Protein AF-0000000079854876 (afdb_homodimer)

Foldseek 3Di:
DPPPFDQLLLLLLLVVLLLLLLLLLLQPLLPQPDDLQPQPLPPCSNLSNLLNLLSLLLVLLVCLLPLLPPAQAVVVLVLLVVLLLCQLQVVVVVCCVVVVRPDDPVSNVCSNVVLVNCLPVSSVLVSVCSVCSLVLSVVLVVDDLVRLVVVLVVLLCQQAVCCLVPVDHDPDHDPNSVSSSSSSVSNSCNVCVPVCVVLLDLVVLVVLLVVLVCVQQVLSVCCNVPVPDRRRSQSDSRYPSSSSNSVSSSSNSVNDDDDDDPVSNLLSVCSVQLCSNCSRPVNVNCLSCPVLNLNVCSVPPCNVVSSVVSSVCSSVVSSVVSVCCCVPPVVVVCVVCVVVVVVVVVVVVVVVPCPSND/DPPPFDQLLLLLLLVVLLLLLLLLLLQPLLPQVDDLQPQPLVPCSNLSNLLNLLSLLLVLLVCLLPLLPPAQAVVVLVLLVVLLLCQLQVVVVVCCVVVVNPDDPVSNVCSNVVLVNCLPVSSVLVSVCSVCSLVLSVVLVVDDLVVLVVVLVVLLCQQAVCCLVPVDHDPDHDPNSVSSSSSSVSNSCNVCVPVCVVLLDLVVLVVLLVVLVCVQQVLSVCCNVPVPDRRRSQSDSRYPSSSSNSVSSSSNSVNDDDDDDPVSNLLSVCSVQLCSNCSRPVNVNCLSCPVLNLNVCSVPPCNVVSSVVSSVVSSVVSSVVSVCCCVPPVVVVCVVCVVVVVVVVVVVVVVVPCPSND

Structure (mmCIF, N/CA/C/O backbone):
data_AF-0000000079854876-model_v1
#
loop_
_entity.id
_entity.type
_entity.pdbx_description
1 polymer Acyltransferase
#
loop_
_atom_site.group_PDB
_atom_site.id
_atom_site.type_symbol
_atom_site.label_atom_id
_atom_site.label_alt_id
_atom_site.label_comp_id
_atom_site.label_asym_id
_atom_site.label_entity_id
_atom_site.label_seq_id
_atom_site.pdbx_PDB_ins_code
_atom_site.Cartn_x
_atom_site.Cartn_y
_atom_site.Cartn_z
_atom_site.occupancy
_atom_site.B_iso_or_equiv
_atom_site.auth_seq_id
_atom_site.auth_comp_id
_atom_site.auth_asym_id
_atom_site.auth_atom_id
_atom_site.pdbx_PDB_model_num
ATOM 1 N N . MET A 1 1 ? -25.75 -32.844 4.863 1 27.89 1 MET A N 1
ATOM 2 C CA . MET A 1 1 ? -25.234 -31.594 4.355 1 27.89 1 MET A CA 1
ATOM 3 C C . MET A 1 1 ? -24.25 -31.828 3.217 1 27.89 1 MET A C 1
ATOM 5 O O . MET A 1 1 ? -23.266 -32.562 3.381 1 27.89 1 MET A O 1
ATOM 9 N N . TYR A 1 2 ? -24.672 -31.812 1.891 1 29.27 2 TYR A N 1
ATOM 10 C CA . TYR A 1 2 ? -23.875 -32.094 0.705 1 29.27 2 TYR A CA 1
ATOM 11 C C . TYR A 1 2 ? -22.625 -31.203 0.681 1 29.27 2 TYR A C 1
ATOM 13 O O . TYR A 1 2 ? -22.719 -29.984 0.749 1 29.27 2 TYR A O 1
ATOM 21 N N . LYS A 1 3 ? -21.625 -31.609 1.176 1 41.06 3 LYS A N 1
ATOM 22 C CA . LYS A 1 3 ? -20.359 -30.891 1.071 1 41.06 3 LYS A CA 1
ATOM 23 C C . LYS A 1 3 ? -20.094 -30.469 -0.369 1 41.06 3 LYS A C 1
ATOM 25 O O . LYS A 1 3 ? -20.109 -31.297 -1.281 1 41.06 3 LYS A O 1
ATOM 30 N N . LYS A 1 4 ? -20.406 -29.359 -0.683 1 49.38 4 LYS A N 1
ATOM 31 C CA . LYS A 1 4 ? -20.156 -28.828 -2.023 1 49.38 4 LYS A CA 1
ATOM 32 C C . LYS A 1 4 ? -18.797 -29.312 -2.555 1 49.38 4 LYS A C 1
ATOM 34 O O . LYS A 1 4 ? -17.766 -29.125 -1.902 1 49.38 4 LYS A O 1
ATOM 39 N N . GLN A 1 5 ? -18.734 -30.359 -3.367 1 54.28 5 GLN A N 1
ATOM 40 C CA . GLN A 1 5 ? -17.578 -30.984 -3.99 1 54.28 5 GLN A CA 1
ATOM 41 C C . GLN A 1 5 ? -16.641 -29.938 -4.586 1 54.28 5 GLN A C 1
ATOM 43 O O . GLN A 1 5 ? -17.094 -28.984 -5.223 1 54.28 5 GLN A O 1
ATOM 48 N N . ARG A 1 6 ? -15.359 -29.875 -4.156 1 62.88 6 ARG A N 1
ATOM 49 C CA . ARG A 1 6 ? -14.312 -28.984 -4.645 1 62.88 6 ARG A CA 1
ATOM 50 C C . ARG A 1 6 ? -14.227 -29.031 -6.164 1 62.88 6 ARG A C 1
ATOM 52 O O . ARG A 1 6 ? -14.258 -30.094 -6.766 1 62.88 6 ARG A O 1
ATOM 59 N N . SER A 1 7 ? -14.367 -27.891 -6.863 1 75.81 7 SER A N 1
ATOM 60 C CA . SER A 1 7 ? -14.211 -27.703 -8.305 1 75.81 7 SER A CA 1
ATOM 61 C C . SER A 1 7 ? -12.789 -28.031 -8.75 1 75.81 7 SER A C 1
ATOM 63 O O . SER A 1 7 ? -11.852 -27.281 -8.438 1 75.81 7 SER A O 1
ATOM 65 N N . SER A 1 8 ? -12.516 -29.25 -9.422 1 92.69 8 SER A N 1
ATOM 66 C CA . SER A 1 8 ? -11.172 -29.688 -9.797 1 92.69 8 SER A CA 1
ATOM 67 C C . SER A 1 8 ? -10.562 -28.781 -10.852 1 92.69 8 SER A C 1
ATOM 69 O O . SER A 1 8 ? -9.352 -28.812 -11.086 1 92.69 8 SER A O 1
ATOM 71 N N . ASN A 1 9 ? -11.359 -27.906 -11.453 1 94.5 9 ASN A N 1
ATOM 72 C CA . ASN A 1 9 ? -10.867 -26.984 -12.469 1 94.5 9 ASN A CA 1
ATOM 73 C C . ASN A 1 9 ? -9.945 -25.938 -11.867 1 94.5 9 ASN A C 1
ATOM 75 O O . ASN A 1 9 ? -8.844 -25.703 -12.375 1 94.5 9 ASN A O 1
ATOM 79 N N . LEU A 1 10 ? -10.352 -25.391 -10.727 1 95.56 10 LEU A N 1
ATOM 80 C CA . LEU A 1 10 ? -9.539 -24.344 -10.117 1 95.56 10 LEU A CA 1
ATOM 81 C C . LEU A 1 10 ? -8.375 -24.953 -9.344 1 95.56 10 LEU A C 1
ATOM 83 O O . LEU A 1 10 ? -7.34 -24.297 -9.156 1 95.56 10 LEU A O 1
ATOM 87 N N . GLU A 1 11 ? -8.492 -26.234 -8.875 1 97 11 GLU A N 1
ATOM 88 C CA . GLU A 1 11 ? -7.348 -26.938 -8.289 1 97 11 GLU A CA 1
ATOM 89 C C . GLU A 1 11 ? -6.258 -27.172 -9.328 1 97 11 GLU A C 1
ATOM 91 O O . GLU A 1 11 ? -5.066 -27.062 -9.031 1 97 11 GLU A O 1
ATOM 96 N N . LEU A 1 12 ? -6.703 -27.5 -10.469 1 97.25 12 LEU A N 1
ATOM 97 C CA . LEU A 1 12 ? -5.758 -27.672 -11.562 1 97.25 12 LEU A CA 1
ATOM 98 C C . LEU A 1 12 ? -5.039 -26.359 -11.867 1 97.25 12 LEU A C 1
ATOM 100 O O . LEU A 1 12 ? -3.832 -26.359 -12.125 1 97.25 12 LEU A O 1
ATOM 104 N N . LEU A 1 13 ? -5.781 -25.25 -11.867 1 97.75 13 LEU A N 1
ATOM 105 C CA . LEU A 1 13 ? -5.176 -23.938 -12.086 1 97.75 13 LEU A CA 1
ATOM 106 C C . LEU A 1 13 ? -4.105 -23.656 -11.039 1 97.75 13 LEU A C 1
ATOM 108 O O . LEU A 1 13 ? -3.045 -23.109 -11.359 1 97.75 13 LEU A O 1
ATOM 112 N N . ARG A 1 14 ? -4.332 -24.031 -9.758 1 98.19 14 ARG A N 1
ATOM 113 C CA . ARG A 1 14 ? -3.355 -23.828 -8.695 1 98.19 14 ARG A CA 1
ATOM 114 C C . ARG A 1 14 ? -2.049 -24.547 -9.008 1 98.19 14 ARG A C 1
ATOM 116 O O . ARG A 1 14 ? -0.964 -24.016 -8.773 1 98.19 14 ARG A O 1
ATOM 123 N N . ILE A 1 15 ? -2.201 -25.734 -9.539 1 97.94 15 ILE A N 1
ATOM 124 C CA . ILE A 1 15 ? -1.03 -26.531 -9.891 1 97.94 15 ILE A CA 1
ATOM 125 C C . ILE A 1 15 ? -0.259 -25.859 -11.016 1 97.94 15 ILE A C 1
ATOM 127 O O . ILE A 1 15 ? 0.965 -25.719 -10.945 1 97.94 15 ILE A O 1
ATOM 131 N N . ILE A 1 16 ? -0.958 -25.391 -12.016 1 97.5 16 ILE A N 1
ATOM 132 C CA . ILE A 1 16 ? -0.333 -24.703 -13.141 1 97.5 16 ILE A CA 1
ATOM 133 C C . ILE A 1 16 ? 0.354 -23.422 -12.656 1 97.5 16 ILE A C 1
ATOM 135 O O . ILE A 1 16 ? 1.468 -23.109 -13.078 1 97.5 16 ILE A O 1
ATOM 139 N N . CYS A 1 17 ? -0.279 -22.719 -11.766 1 98 17 CYS A N 1
ATOM 140 C CA . CYS A 1 17 ? 0.258 -21.469 -11.227 1 98 17 CYS A CA 1
ATOM 141 C C . CYS A 1 17 ? 1.58 -21.719 -10.508 1 98 17 CYS A C 1
ATOM 143 O O . CYS A 1 17 ? 2.533 -20.953 -10.688 1 98 17 CYS A O 1
ATOM 145 N N . ILE A 1 18 ? 1.653 -22.75 -9.672 1 98.19 18 ILE A N 1
ATOM 146 C CA . ILE A 1 18 ? 2.885 -22.984 -8.93 1 98.19 18 ILE A CA 1
ATOM 147 C C . ILE A 1 18 ? 4.004 -23.391 -9.891 1 98.19 18 ILE A C 1
ATOM 149 O O . ILE A 1 18 ? 5.164 -23.031 -9.68 1 98.19 18 ILE A O 1
ATOM 153 N N . LEU A 1 19 ? 3.674 -24.156 -10.953 1 97.69 19 LEU A N 1
ATOM 154 C CA . LEU A 1 19 ? 4.672 -24.516 -11.961 1 97.69 19 LEU A CA 1
ATOM 155 C C . LEU A 1 19 ? 5.211 -23.266 -12.656 1 97.69 19 LEU A C 1
ATOM 157 O O . LEU A 1 19 ? 6.418 -23.156 -12.891 1 97.69 19 LEU A O 1
ATOM 161 N N . ILE A 1 20 ? 4.34 -22.328 -12.977 1 96.12 20 ILE A N 1
ATOM 162 C CA . ILE A 1 20 ? 4.742 -21.047 -13.578 1 96.12 20 ILE A CA 1
ATOM 163 C C . ILE A 1 20 ? 5.648 -20.297 -12.617 1 96.12 20 ILE A C 1
ATOM 165 O O . ILE A 1 20 ? 6.637 -19.688 -13.031 1 96.12 20 ILE A O 1
ATOM 169 N N . ILE A 1 21 ? 5.328 -20.297 -11.344 1 97 21 ILE A N 1
ATOM 170 C CA . ILE A 1 21 ? 6.102 -19.594 -10.328 1 97 21 ILE A CA 1
ATOM 171 C C . ILE A 1 21 ? 7.488 -20.219 -10.211 1 97 21 ILE A C 1
ATOM 173 O O . ILE A 1 21 ? 8.492 -19.516 -10.148 1 97 21 ILE A O 1
ATOM 177 N N . ILE A 1 22 ? 7.605 -21.578 -10.234 1 96.81 22 ILE A N 1
ATOM 178 C CA . ILE A 1 22 ? 8.898 -22.234 -10.18 1 96.81 22 ILE A CA 1
ATOM 179 C C . ILE A 1 22 ? 9.734 -21.844 -11.398 1 96.81 22 ILE A C 1
ATOM 181 O O . ILE A 1 22 ? 10.93 -21.578 -11.289 1 96.81 22 ILE A O 1
ATOM 185 N N . LEU A 1 23 ? 9.094 -21.828 -12.547 1 94.44 23 LEU A N 1
ATOM 186 C CA . LEU A 1 23 ? 9.758 -21.406 -13.773 1 94.44 23 LEU A CA 1
ATOM 187 C C . LEU A 1 23 ? 10.336 -20 -13.625 1 94.44 23 LEU A C 1
ATOM 189 O O . LEU A 1 23 ? 11.484 -19.75 -14 1 94.44 23 LEU A O 1
ATOM 193 N N . SER A 1 24 ? 9.539 -19.109 -13.117 1 93 24 SER A N 1
ATOM 194 C CA . SER A 1 24 ? 9.992 -17.734 -12.875 1 93 24 SER A CA 1
ATOM 195 C C . SER A 1 24 ? 11.18 -17.719 -11.922 1 93 24 SER A C 1
ATOM 197 O O . SER A 1 24 ? 12.125 -16.953 -12.117 1 93 24 SER A O 1
ATOM 199 N N . HIS A 1 25 ? 11.109 -18.484 -10.891 1 94.12 25 HIS A N 1
ATOM 200 C CA . HIS A 1 25 ? 12.172 -18.516 -9.891 1 94.12 25 HIS A CA 1
ATOM 201 C C . HIS A 1 25 ? 13.438 -19.156 -10.453 1 94.12 25 HIS A C 1
ATOM 203 O O . HIS A 1 25 ? 14.547 -18.828 -10.023 1 94.12 25 HIS A O 1
ATOM 209 N N . TYR A 1 26 ? 13.266 -20.062 -11.398 1 92.31 26 TYR A N 1
ATOM 210 C CA . TYR A 1 26 ? 14.406 -20.594 -12.141 1 92.31 26 TYR A CA 1
ATOM 211 C C . TYR A 1 26 ? 15.195 -19.484 -12.805 1 92.31 26 TYR A C 1
ATOM 213 O O . TYR A 1 26 ? 16.422 -19.5 -12.812 1 92.31 26 TYR A O 1
ATOM 221 N N . SER A 1 27 ? 14.492 -18.531 -13.266 1 88.56 27 SER A N 1
ATOM 222 C CA . SER A 1 27 ? 15.078 -17.406 -13.977 1 88.56 27 SER A CA 1
ATOM 223 C C . SER A 1 27 ? 15.609 -16.359 -13 1 88.56 27 SER A C 1
ATOM 225 O O . SER A 1 27 ? 16.797 -16.062 -12.984 1 88.56 27 SER A O 1
ATOM 227 N N . VAL A 1 28 ? 14.836 -15.867 -12.141 1 86.44 28 VAL A N 1
ATOM 228 C CA . VAL A 1 28 ? 15.156 -14.711 -11.312 1 86.44 28 VAL A CA 1
ATOM 229 C C . VAL A 1 28 ? 16.234 -15.086 -10.289 1 86.44 28 VAL A C 1
ATOM 231 O O . VAL A 1 28 ? 17.109 -14.281 -9.977 1 86.44 28 VAL A O 1
ATOM 234 N N . HIS A 1 29 ? 16.203 -16.25 -9.844 1 87.25 29 HIS A N 1
ATOM 235 C CA . HIS A 1 29 ? 17.141 -16.656 -8.805 1 87.25 29 HIS A CA 1
ATOM 236 C C . HIS A 1 29 ? 18.281 -17.484 -9.391 1 87.25 29 HIS A C 1
ATOM 238 O O . HIS A 1 29 ? 19.172 -17.938 -8.656 1 87.25 29 HIS A O 1
ATOM 244 N N . GLY A 1 30 ? 18.281 -17.734 -10.648 1 83.25 30 GLY A N 1
ATOM 245 C CA . GLY A 1 30 ? 19.25 -18.609 -11.289 1 83.25 30 GLY A CA 1
ATOM 246 C C . GLY A 1 30 ? 20.625 -18 -11.398 1 83.25 30 GLY A C 1
ATOM 247 O O . GLY A 1 30 ? 21.578 -18.672 -11.805 1 83.25 30 GLY A O 1
ATOM 248 N N . ASP A 1 31 ? 20.812 -16.719 -10.867 1 74.19 31 ASP A N 1
ATOM 249 C CA . ASP A 1 31 ? 22.109 -16.047 -10.859 1 74.19 31 ASP A CA 1
ATOM 250 C C . ASP A 1 31 ? 22.734 -16.031 -12.25 1 74.19 31 ASP A C 1
ATOM 252 O O . ASP A 1 31 ? 23.922 -16.328 -12.406 1 74.19 31 ASP A O 1
ATOM 256 N N . PHE A 1 32 ? 21.828 -15.898 -13.25 1 75.75 32 PHE A N 1
ATOM 257 C CA . PHE A 1 32 ? 22.344 -15.844 -14.609 1 75.75 32 PHE A CA 1
ATOM 258 C C . PHE A 1 32 ? 23.094 -14.531 -14.852 1 75.75 32 PHE A C 1
ATOM 260 O O . PHE A 1 32 ? 22.625 -13.461 -14.453 1 75.75 32 PHE A O 1
ATOM 267 N N . ASN A 1 33 ? 24.344 -14.273 -14.492 1 62.22 33 ASN A N 1
ATOM 268 C CA . ASN A 1 33 ? 25.172 -13.086 -14.672 1 62.22 33 ASN A CA 1
ATOM 269 C C . ASN A 1 33 ? 24.922 -12.43 -16.031 1 62.22 33 ASN A C 1
ATOM 271 O O . ASN A 1 33 ? 25.781 -12.445 -16.906 1 62.22 33 ASN A O 1
ATOM 275 N N . ILE A 1 34 ? 23.844 -12.398 -16.469 1 56.34 34 ILE A N 1
ATOM 276 C CA . ILE A 1 34 ? 23.719 -11.898 -17.844 1 56.34 34 ILE A CA 1
ATOM 277 C C . ILE A 1 34 ? 23.312 -10.43 -17.812 1 56.34 34 ILE A C 1
ATOM 279 O O . ILE A 1 34 ? 22.438 -10.031 -17.031 1 56.34 34 ILE A O 1
ATOM 283 N N . ASN A 1 35 ? 24.234 -9.633 -18.422 1 53.72 35 ASN A N 1
ATOM 284 C CA . ASN A 1 35 ? 23.828 -8.305 -18.844 1 53.72 35 ASN A CA 1
ATOM 285 C C . ASN A 1 35 ? 22.531 -8.344 -19.656 1 53.72 35 ASN A C 1
ATOM 287 O O . ASN A 1 35 ? 22.422 -9.125 -20.609 1 53.72 35 ASN A O 1
ATOM 291 N N . ALA A 1 36 ? 21.453 -7.918 -19.188 1 53.41 36 ALA A N 1
ATOM 292 C CA . ALA A 1 36 ? 20.156 -7.855 -19.844 1 53.41 36 ALA A CA 1
ATOM 293 C C . ALA A 1 36 ? 20.312 -7.742 -21.359 1 53.41 36 ALA A C 1
ATOM 295 O O . ALA A 1 36 ? 19.516 -8.305 -22.109 1 53.41 36 ALA A O 1
ATOM 296 N N . ALA A 1 37 ? 21.297 -7.039 -21.75 1 49.81 37 ALA A N 1
ATOM 297 C CA . ALA A 1 37 ? 21.516 -6.711 -23.156 1 49.81 37 ALA A CA 1
ATOM 298 C C . ALA A 1 37 ? 21.922 -7.953 -23.938 1 49.81 37 ALA A C 1
ATOM 300 O O . ALA A 1 37 ? 21.766 -7.988 -25.172 1 49.81 37 ALA A O 1
ATOM 301 N N . SER A 1 38 ? 22.453 -8.859 -23.344 1 53.97 38 SER A N 1
ATOM 302 C CA . SER A 1 38 ? 23.047 -9.953 -24.109 1 53.97 38 SER A CA 1
ATOM 303 C C . SER A 1 38 ? 22.156 -11.195 -24.094 1 53.97 38 SER A C 1
ATOM 305 O O . SER A 1 38 ? 22.594 -12.281 -24.484 1 53.97 38 SER A O 1
ATOM 307 N N . ILE A 1 39 ? 21.016 -11.094 -23.531 1 56.88 39 ILE A N 1
ATOM 308 C CA . ILE A 1 39 ? 20.234 -12.32 -23.438 1 56.88 39 ILE A CA 1
ATOM 309 C C . ILE A 1 39 ? 19.578 -12.617 -24.781 1 56.88 39 ILE A C 1
ATOM 311 O O . ILE A 1 39 ? 18.734 -11.844 -25.25 1 56.88 39 ILE A O 1
ATOM 315 N N . PRO A 1 40 ? 20.172 -13.531 -25.641 1 55.62 40 PRO A N 1
ATOM 316 C CA . PRO A 1 40 ? 19.516 -13.906 -26.891 1 55.62 40 PRO A CA 1
ATOM 317 C C . PRO A 1 40 ? 18.062 -14.32 -26.688 1 55.62 40 PRO A C 1
ATOM 319 O O . PRO A 1 40 ? 17.672 -14.703 -25.578 1 55.62 40 PRO A O 1
ATOM 322 N N . PHE A 1 41 ? 17.125 -14.016 -27.625 1 52.5 41 PHE A N 1
ATOM 323 C CA . PHE A 1 41 ? 15.695 -14.289 -27.688 1 52.5 41 PHE A CA 1
ATOM 324 C C . PHE A 1 41 ? 15.398 -15.734 -27.281 1 52.5 41 PHE A C 1
ATOM 326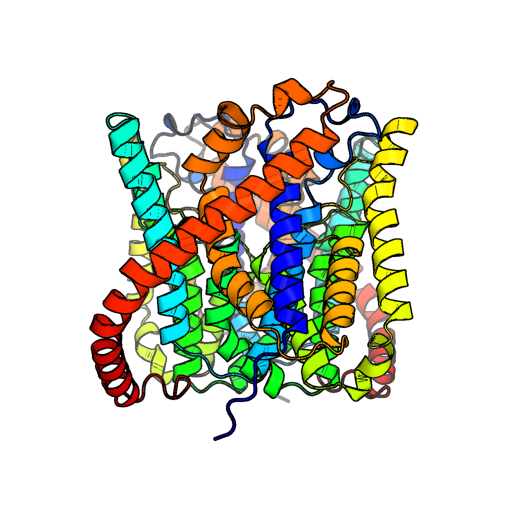 O O . PHE A 1 41 ? 14.336 -16.031 -26.734 1 52.5 41 PHE A O 1
ATOM 333 N N . ASN A 1 42 ? 16.422 -16.625 -27.484 1 56.16 42 ASN A N 1
ATOM 334 C CA . ASN A 1 42 ? 16.156 -18.047 -27.266 1 56.16 42 ASN A CA 1
ATOM 335 C C . ASN A 1 42 ? 16.266 -18.422 -25.781 1 56.16 42 ASN A C 1
ATOM 337 O O . ASN A 1 42 ? 16.281 -19.609 -25.438 1 56.16 42 ASN A O 1
ATOM 341 N N . LYS A 1 43 ? 16.266 -17.328 -25.078 1 66 43 LYS A N 1
ATOM 342 C CA . LYS A 1 43 ? 16.484 -17.719 -23.688 1 66 43 LYS A CA 1
ATOM 343 C C . LYS A 1 43 ? 15.266 -17.406 -22.828 1 66 43 LYS A C 1
ATOM 345 O O . LYS A 1 43 ? 15.375 -16.781 -21.781 1 66 43 LYS A O 1
ATOM 350 N N . PHE A 1 44 ? 14.102 -18 -23.344 1 68.88 44 PHE A N 1
ATOM 351 C CA . PHE A 1 44 ? 12.797 -17.875 -22.703 1 68.88 44 PHE A CA 1
ATOM 352 C C . PHE A 1 44 ? 12.906 -18.156 -21.203 1 68.88 44 PHE A C 1
ATOM 354 O O . PHE A 1 44 ? 12.383 -17.391 -20.391 1 68.88 44 PHE A O 1
ATOM 361 N N . PHE A 1 45 ? 13.594 -19.172 -20.922 1 72.62 45 PHE A N 1
ATOM 362 C CA . PHE A 1 45 ? 13.648 -19.625 -19.547 1 72.62 45 PHE A CA 1
ATOM 363 C C . PHE A 1 45 ? 14.422 -18.641 -18.672 1 72.62 45 PHE A C 1
ATOM 365 O O . PHE A 1 45 ? 14.211 -18.578 -17.453 1 72.62 45 PHE A O 1
ATOM 372 N N . ILE A 1 46 ? 15.188 -17.828 -19.359 1 69.56 46 ILE A N 1
ATOM 373 C CA . ILE A 1 46 ? 15.953 -16.828 -18.625 1 69.56 46 ILE A CA 1
ATOM 374 C C . ILE A 1 46 ? 15.141 -15.539 -18.531 1 69.56 46 ILE A C 1
ATOM 376 O O . ILE A 1 46 ? 15.258 -14.805 -17.547 1 69.56 46 ILE A O 1
ATOM 380 N N . GLN A 1 47 ? 14.203 -15.43 -19.453 1 73.38 47 GLN A N 1
ATOM 381 C CA . GLN A 1 47 ? 13.438 -14.188 -19.516 1 73.38 47 GLN A CA 1
ATOM 382 C C . GLN A 1 47 ? 12.086 -14.336 -18.828 1 73.38 47 GLN A C 1
ATOM 384 O O . GLN A 1 47 ? 11.234 -13.445 -18.922 1 73.38 47 GLN A O 1
ATOM 389 N N . SER A 1 48 ? 11.938 -15.398 -18.109 1 77.19 48 SER A N 1
ATOM 390 C CA . SER A 1 48 ? 10.625 -15.703 -17.547 1 77.19 48 SER A CA 1
ATOM 391 C C . SER A 1 48 ? 10.508 -15.18 -16.109 1 77.19 48 SER A C 1
ATOM 393 O O . SER A 1 48 ? 9.617 -15.586 -15.367 1 77.19 48 SER A O 1
ATOM 395 N N . SER A 1 49 ? 11.328 -14.227 -15.727 1 79.44 49 SER A N 1
ATOM 396 C CA . SER A 1 49 ? 11.398 -13.75 -14.352 1 79.44 49 SER A CA 1
ATOM 397 C C . SER A 1 49 ? 10.086 -13.102 -13.93 1 79.44 49 SER A C 1
ATOM 399 O O . SER A 1 49 ? 9.617 -13.305 -12.805 1 79.44 49 SER A O 1
ATOM 401 N N . GLY A 1 50 ? 9.414 -12.461 -14.82 1 83.56 50 GLY A N 1
ATOM 402 C CA . GLY A 1 50 ? 8.219 -11.727 -14.453 1 83.56 50 GLY A CA 1
ATOM 403 C C . GLY A 1 50 ? 6.945 -12.531 -14.617 1 83.56 50 GLY A C 1
ATOM 404 O O . GLY A 1 50 ? 5.871 -12.109 -14.188 1 83.56 50 GLY A O 1
ATOM 405 N N . LEU A 1 51 ? 7.051 -13.781 -15.117 1 87.5 51 LEU A N 1
ATOM 406 C CA . LEU A 1 51 ? 5.863 -14.555 -15.445 1 87.5 51 LEU A CA 1
ATOM 407 C C . LEU A 1 51 ? 5.242 -15.156 -14.188 1 87.5 51 LEU A C 1
ATOM 409 O O . LEU A 1 51 ? 4.09 -15.594 -14.203 1 87.5 51 LEU A O 1
ATOM 413 N N . GLY A 1 52 ? 6.035 -15.195 -13.117 1 93.81 52 GLY A N 1
ATOM 414 C CA . GLY A 1 52 ? 5.516 -15.703 -11.859 1 93.81 52 GLY A CA 1
ATOM 415 C C . GLY A 1 52 ? 4.344 -14.898 -11.328 1 93.81 52 GLY A C 1
ATOM 416 O O . GLY A 1 52 ? 3.5 -15.422 -10.594 1 93.81 52 GLY A O 1
ATOM 417 N N . GLU A 1 53 ? 4.277 -13.648 -11.758 1 94.19 53 GLU A N 1
ATOM 418 C CA . GLU A 1 53 ? 3.207 -12.766 -11.312 1 94.19 53 GLU A CA 1
ATOM 419 C C . GLU A 1 53 ? 1.849 -13.242 -11.82 1 94.19 53 GLU A C 1
ATOM 421 O O . GLU A 1 53 ? 0.818 -12.977 -11.195 1 94.19 53 GLU A O 1
ATOM 426 N N . ILE A 1 54 ? 1.893 -13.93 -12.93 1 96.38 54 ILE A N 1
ATOM 427 C CA . ILE A 1 54 ? 0.658 -14.492 -13.469 1 96.38 54 ILE A CA 1
ATOM 428 C C . ILE A 1 54 ? 0.065 -15.484 -12.469 1 96.38 54 ILE A C 1
ATOM 430 O O . ILE A 1 54 ? -1.133 -15.438 -12.172 1 96.38 54 ILE A O 1
ATOM 434 N N . GLY A 1 55 ? 0.949 -16.344 -11.984 1 97.25 55 GLY A N 1
ATOM 435 C CA . GLY A 1 55 ? 0.495 -17.281 -10.969 1 97.25 55 GLY A CA 1
ATOM 436 C C . GLY A 1 55 ? 0.017 -16.609 -9.703 1 97.25 55 GLY A C 1
ATOM 437 O O . GLY A 1 55 ? -1.023 -16.969 -9.148 1 97.25 55 GLY A O 1
ATOM 438 N N . VAL A 1 56 ? 0.708 -15.617 -9.25 1 96.94 56 VAL A N 1
ATOM 439 C CA . VAL A 1 56 ? 0.38 -14.859 -8.047 1 96.94 56 VAL A CA 1
ATOM 440 C C . VAL A 1 56 ? -1.011 -14.242 -8.188 1 96.94 56 VAL A C 1
ATOM 442 O O . VAL A 1 56 ? -1.864 -14.422 -7.312 1 96.94 56 VAL A O 1
ATOM 445 N N . ASP A 1 57 ? -1.218 -13.594 -9.312 1 97.88 57 ASP A N 1
ATOM 446 C CA . ASP A 1 57 ? -2.498 -12.938 -9.547 1 97.88 57 ASP A CA 1
ATOM 447 C C . ASP A 1 57 ? -3.637 -13.961 -9.609 1 97.88 57 ASP A C 1
ATOM 449 O O . ASP A 1 57 ? -4.727 -13.703 -9.094 1 97.88 57 ASP A O 1
ATOM 453 N N . CYS A 1 58 ? -3.355 -15.055 -10.219 1 98.25 58 CYS A N 1
ATOM 454 C CA . CYS A 1 58 ? -4.375 -16.094 -10.312 1 98.25 58 CYS A CA 1
ATOM 455 C C . CYS A 1 58 ? -4.785 -16.578 -8.922 1 98.25 58 CYS A C 1
ATOM 457 O O . CYS A 1 58 ? -5.973 -16.797 -8.664 1 98.25 58 CYS A O 1
ATOM 459 N N . PHE A 1 59 ? -3.824 -16.75 -8.055 1 98.12 59 PHE A N 1
ATOM 460 C CA . PHE A 1 59 ? -4.141 -17.156 -6.695 1 98.12 59 PHE A CA 1
ATOM 461 C C . PHE A 1 59 ? -5.062 -16.156 -6.02 1 98.12 59 PHE A C 1
ATOM 463 O O . PHE A 1 59 ? -5.984 -16.531 -5.293 1 98.12 59 PHE A O 1
ATOM 470 N N . ILE A 1 60 ? -4.863 -14.898 -6.27 1 98.31 60 ILE A N 1
ATOM 471 C CA . ILE A 1 60 ? -5.664 -13.852 -5.645 1 98.31 60 ILE A CA 1
ATOM 472 C C . ILE A 1 60 ? -7.059 -13.828 -6.266 1 98.31 60 ILE A C 1
ATOM 474 O O . ILE A 1 60 ? -8.055 -13.648 -5.562 1 98.31 60 ILE A O 1
ATOM 478 N N . PHE A 1 61 ? -7.133 -14.023 -7.609 1 98.5 61 PHE A N 1
ATOM 479 C CA . PHE A 1 61 ? -8.438 -14.117 -8.258 1 98.5 61 PHE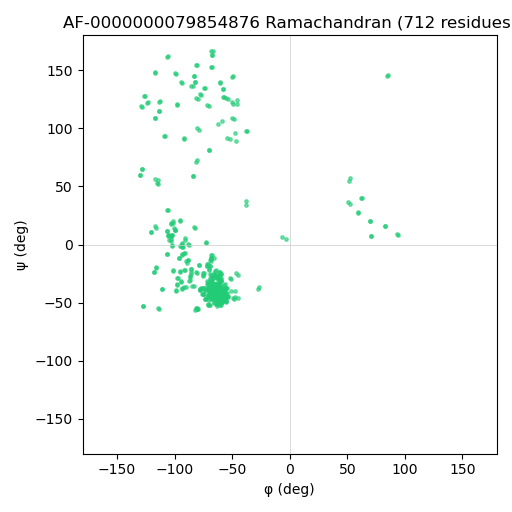 A CA 1
ATOM 480 C C . PHE A 1 61 ? -9.25 -15.258 -7.664 1 98.5 61 PHE A C 1
ATOM 482 O O . PHE A 1 61 ? -10.438 -15.094 -7.355 1 98.5 61 PHE A O 1
ATOM 489 N N . ILE A 1 62 ? -8.609 -16.406 -7.469 1 97.88 62 ILE A N 1
ATOM 490 C CA . ILE A 1 62 ? -9.289 -17.562 -6.891 1 97.88 62 ILE A CA 1
ATOM 491 C C . ILE A 1 62 ? -9.781 -17.219 -5.484 1 97.88 62 ILE A C 1
ATOM 493 O O . ILE A 1 62 ? -10.93 -17.484 -5.141 1 97.88 62 ILE A O 1
ATOM 497 N N . SER A 1 63 ? -8.922 -16.609 -4.684 1 97.38 63 SER A N 1
ATOM 498 C CA . SER A 1 63 ? -9.258 -16.266 -3.307 1 97.38 63 SER A CA 1
ATOM 499 C C . SER A 1 63 ? -10.43 -15.289 -3.254 1 97.38 63 SER A C 1
ATOM 501 O O . SER A 1 63 ? -11.383 -15.492 -2.502 1 97.38 63 SER A O 1
ATOM 503 N N . GLY A 1 64 ? -10.32 -14.219 -4.086 1 97.81 64 GLY A N 1
ATOM 504 C CA . GLY A 1 64 ? -11.398 -13.25 -4.102 1 97.81 64 GLY A CA 1
ATOM 505 C C . GLY A 1 64 ? -12.727 -13.844 -4.531 1 97.81 64 GLY A C 1
ATOM 506 O O . GLY A 1 64 ? -13.773 -13.492 -3.98 1 97.81 64 GLY A O 1
ATOM 507 N N . TYR A 1 65 ? -12.656 -14.758 -5.488 1 97.25 65 TYR A N 1
ATOM 508 C CA . TYR A 1 65 ? -13.844 -15.391 -6.039 1 97.25 65 TYR A CA 1
ATOM 509 C C . TYR A 1 65 ? -14.562 -16.219 -4.98 1 97.25 65 TYR A C 1
ATOM 511 O O . TYR A 1 65 ? -15.797 -16.219 -4.918 1 97.25 65 TYR A O 1
ATOM 519 N N . PHE A 1 66 ? -13.867 -16.828 -4.07 1 95.81 66 PHE A N 1
ATOM 520 C CA . PHE A 1 66 ? -14.484 -17.719 -3.096 1 95.81 66 PHE A CA 1
ATOM 521 C C . PHE A 1 66 ? -14.727 -16.984 -1.777 1 95.81 66 PHE A C 1
ATOM 523 O O . PHE A 1 66 ? -15.75 -17.203 -1.122 1 95.81 66 PHE A O 1
ATOM 530 N N . LEU A 1 67 ? -13.867 -16.078 -1.405 1 96.12 67 LEU A N 1
ATOM 531 C CA . LEU A 1 67 ? -13.898 -15.469 -0.08 1 96.12 67 LEU A CA 1
ATOM 532 C C . LEU A 1 67 ? -15.039 -14.461 0.023 1 96.12 67 LEU A C 1
ATOM 534 O O . LEU A 1 67 ? -15.523 -14.164 1.12 1 96.12 67 LEU A O 1
ATOM 538 N N . VAL A 1 68 ? -15.422 -13.914 -1.075 1 96.38 68 VAL A N 1
ATOM 539 C CA . VAL A 1 68 ? -16.438 -12.867 -1.045 1 96.38 68 VAL A CA 1
ATOM 540 C C . VAL A 1 68 ? -17.734 -13.422 -0.436 1 96.38 68 VAL A C 1
ATOM 542 O O . VAL A 1 68 ? -18.5 -12.688 0.188 1 96.38 68 VAL A O 1
ATOM 545 N N . ASN A 1 69 ? -17.984 -14.727 -0.591 1 94.25 69 ASN A N 1
ATOM 546 C CA . ASN A 1 69 ? -19.188 -15.359 -0.048 1 94.25 69 ASN A CA 1
ATOM 547 C C . ASN A 1 69 ? -18.859 -16.203 1.18 1 94.25 69 ASN A C 1
ATOM 549 O O . ASN A 1 69 ? -19.703 -16.969 1.647 1 94.25 69 ASN A O 1
ATOM 553 N N . SER A 1 70 ? -17.719 -16.109 1.625 1 92.25 70 SER A N 1
ATOM 554 C CA . SER A 1 70 ? -17.312 -16.891 2.781 1 92.25 70 SER A CA 1
ATOM 555 C C . SER A 1 70 ? -17.188 -16.031 4.031 1 92.25 70 SER A C 1
ATOM 557 O O . SER A 1 70 ? -17.188 -14.797 3.941 1 92.25 70 SER A O 1
ATOM 559 N N . THR A 1 71 ? -17.203 -16.672 5.145 1 90.75 71 THR A N 1
ATOM 560 C CA . THR A 1 71 ? -16.969 -15.992 6.414 1 90.75 71 THR A CA 1
ATOM 561 C C . THR A 1 71 ? -15.539 -16.172 6.887 1 90.75 71 THR A C 1
ATOM 563 O O . THR A 1 71 ? -14.898 -17.188 6.566 1 90.75 71 THR A O 1
ATOM 566 N N . PHE A 1 72 ? -15.086 -15.203 7.504 1 90.75 72 PHE A N 1
ATOM 567 C CA . PHE A 1 72 ? -13.734 -15.273 8.039 1 90.75 72 PHE A CA 1
ATOM 568 C C . PHE A 1 72 ? -13.578 -16.453 8.977 1 90.75 72 PHE A C 1
ATOM 570 O O . PHE A 1 72 ? -14.414 -16.672 9.859 1 90.75 72 PHE A O 1
ATOM 577 N N . ASN A 1 73 ? -12.617 -17.297 8.781 1 91.62 73 ASN A N 1
ATOM 578 C CA . ASN A 1 73 ? -12.312 -18.469 9.578 1 91.62 73 ASN A CA 1
ATOM 579 C C . ASN A 1 73 ? -10.938 -18.375 10.234 1 91.62 73 ASN A C 1
ATOM 581 O O . ASN A 1 73 ? -9.914 -18.531 9.562 1 91.62 73 ASN A O 1
ATOM 585 N N . PHE A 1 74 ? -10.906 -18.203 11.508 1 90.88 74 PHE A N 1
ATOM 586 C CA . PHE A 1 74 ? -9.664 -18.047 12.25 1 90.88 74 PHE A CA 1
ATOM 587 C C . PHE A 1 74 ? -8.812 -19.312 12.172 1 90.88 74 PHE A C 1
ATOM 589 O O . PHE A 1 74 ? -7.586 -19.234 12.141 1 90.88 74 PHE A O 1
ATOM 596 N N . LYS A 1 75 ? -9.453 -20.453 12.188 1 91.44 75 LYS A N 1
ATOM 597 C CA . LYS A 1 75 ? -8.727 -21.719 12.094 1 91.44 75 LYS A CA 1
ATOM 598 C C . LYS A 1 75 ? -7.949 -21.812 10.789 1 91.44 75 LYS A C 1
ATOM 600 O O . LYS A 1 75 ? -6.832 -22.328 10.758 1 91.44 75 LYS A O 1
ATOM 605 N N . LYS A 1 76 ? -8.547 -21.328 9.766 1 92.06 76 LYS A N 1
ATOM 606 C CA . LYS A 1 76 ? -7.859 -21.297 8.469 1 92.06 76 LYS A CA 1
ATOM 607 C C . LYS A 1 76 ? -6.613 -20.422 8.523 1 92.06 76 LYS A C 1
ATOM 609 O O . LYS A 1 76 ? -5.559 -20.797 8.008 1 92.06 76 LYS A O 1
ATOM 614 N N . LEU A 1 77 ? -6.754 -19.266 9.109 1 93.31 77 LEU A N 1
ATOM 615 C CA . LEU A 1 77 ? -5.629 -18.359 9.281 1 93.31 77 LEU A CA 1
ATOM 616 C C . LEU A 1 77 ? -4.504 -19.016 10.07 1 93.31 77 LEU A C 1
ATOM 618 O O . LEU A 1 77 ? -3.334 -18.922 9.695 1 93.31 77 LEU A O 1
ATOM 622 N N . LEU A 1 78 ? -4.844 -19.672 11.133 1 93.06 78 LEU A N 1
ATOM 623 C CA . LEU A 1 78 ? -3.863 -20.328 11.984 1 93.06 78 LEU A CA 1
ATOM 624 C C . LEU A 1 78 ? -3.158 -21.453 11.227 1 93.06 78 LEU A C 1
ATOM 626 O O . LEU A 1 78 ? -1.944 -21.625 11.359 1 93.06 78 LEU A O 1
ATOM 630 N N . LYS A 1 79 ? -3.916 -22.203 10.469 1 92.69 79 LYS A N 1
ATOM 631 C CA . LYS A 1 79 ? -3.342 -23.281 9.688 1 92.69 79 LYS A CA 1
ATOM 632 C C . LYS A 1 79 ? -2.324 -22.766 8.68 1 92.69 79 LYS A C 1
ATOM 634 O O . LYS A 1 79 ? -1.243 -23.328 8.523 1 92.69 79 LYS A O 1
ATOM 639 N N . LEU A 1 80 ? -2.672 -21.719 8 1 94.06 80 LEU A N 1
ATOM 640 C CA . LEU A 1 80 ? -1.771 -21.078 7.043 1 94.06 80 LEU A CA 1
ATOM 641 C C . LEU A 1 80 ? -0.49 -20.609 7.723 1 94.06 80 LEU A C 1
ATOM 643 O O . LEU A 1 80 ? 0.611 -20.906 7.25 1 94.06 80 LEU A O 1
ATOM 647 N N . GLU A 1 81 ? -0.643 -19.938 8.836 1 93.62 81 GLU A N 1
ATOM 648 C CA . GLU A 1 81 ? 0.508 -19.391 9.547 1 93.62 81 GLU A CA 1
ATOM 649 C C . GLU A 1 81 ? 1.398 -20.5 10.094 1 93.62 81 GLU A C 1
ATOM 651 O O . GLU A 1 81 ? 2.625 -20.406 10.055 1 93.62 81 GLU A O 1
ATOM 656 N N . LEU A 1 82 ? 0.802 -21.516 10.625 1 94 82 LEU A N 1
ATOM 657 C CA . LEU A 1 82 ? 1.571 -22.625 11.195 1 94 82 LEU A CA 1
ATOM 658 C C . LEU A 1 82 ? 2.373 -23.328 10.109 1 94 82 LEU A C 1
ATOM 660 O O . LEU A 1 82 ? 3.496 -23.781 10.352 1 94 82 LEU A O 1
ATOM 664 N N . GLU A 1 83 ? 1.731 -23.453 8.961 1 95.88 83 GLU A N 1
ATOM 665 C CA . GLU A 1 83 ? 2.467 -24.062 7.855 1 95.88 83 GLU A CA 1
ATOM 666 C C . GLU A 1 83 ? 3.689 -23.219 7.488 1 95.88 83 GLU A C 1
ATOM 668 O O . GLU A 1 83 ? 4.781 -23.766 7.305 1 95.88 83 GLU A O 1
ATOM 673 N N . VAL A 1 84 ? 3.551 -21.922 7.391 1 96.75 84 VAL A N 1
ATOM 674 C CA . VAL A 1 84 ? 4.645 -21.016 7.066 1 96.75 84 VAL A CA 1
ATOM 675 C C . VAL A 1 84 ? 5.727 -21.094 8.141 1 96.75 84 VAL A C 1
ATOM 677 O O . VAL A 1 84 ? 6.914 -21.203 7.828 1 96.75 84 VAL A O 1
ATOM 680 N N . LEU A 1 85 ? 5.324 -21.156 9.391 1 95.5 85 LEU A N 1
ATOM 681 C CA . LEU A 1 85 ? 6.25 -21.188 10.516 1 95.5 85 LEU A CA 1
ATOM 682 C C . LEU A 1 85 ? 7.035 -22.5 10.539 1 95.5 85 LEU A C 1
ATOM 684 O O . LEU A 1 85 ? 8.25 -22.5 10.758 1 95.5 85 LEU A O 1
ATOM 688 N N . LEU A 1 86 ? 6.324 -23.547 10.328 1 95.62 86 LEU A N 1
ATOM 689 C CA . LEU A 1 86 ? 6.965 -24.859 10.359 1 95.62 86 LEU A CA 1
ATOM 690 C C . LEU A 1 86 ? 8.078 -24.938 9.328 1 95.62 86 LEU A C 1
ATOM 692 O O . LEU A 1 86 ? 9.188 -25.391 9.641 1 95.62 86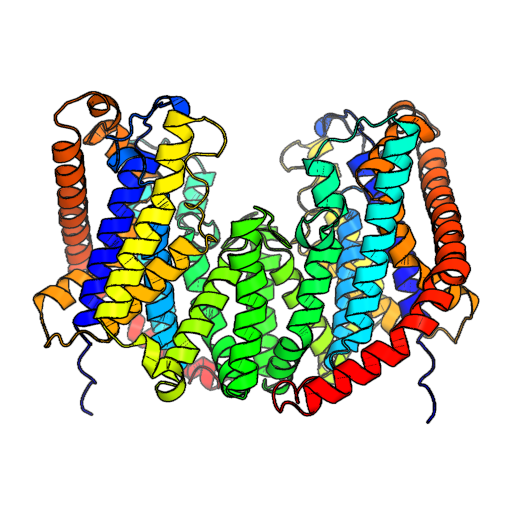 LEU A O 1
ATOM 696 N N . TYR A 1 87 ? 7.805 -24.562 8.133 1 97.25 87 TYR A N 1
ATOM 697 C CA . TYR A 1 87 ? 8.828 -24.641 7.094 1 97.25 87 TYR A CA 1
ATOM 698 C C . TYR A 1 87 ? 9.938 -23.625 7.34 1 97.25 87 TYR A C 1
ATOM 700 O O . TYR A 1 87 ? 11.117 -23.938 7.176 1 97.25 87 TYR A O 1
ATOM 708 N N . SER A 1 88 ? 9.562 -22.359 7.695 1 96.62 88 SER A N 1
ATOM 709 C CA . SER A 1 88 ? 10.562 -21.312 7.914 1 96.62 88 SER A CA 1
ATOM 710 C C . SER A 1 88 ? 11.523 -21.703 9.039 1 96.62 88 SER A C 1
ATOM 712 O O . SER A 1 88 ? 12.742 -21.688 8.859 1 96.62 88 SER A O 1
ATOM 714 N N . ILE A 1 89 ? 11.023 -22.078 10.203 1 95.56 89 ILE A N 1
ATOM 715 C CA . ILE A 1 89 ? 11.836 -22.438 11.359 1 95.56 89 ILE A CA 1
ATOM 716 C C . ILE A 1 89 ? 12.539 -23.766 11.094 1 95.56 89 ILE A C 1
ATOM 718 O O . ILE A 1 89 ? 13.727 -23.922 11.414 1 95.56 89 ILE A O 1
ATOM 722 N N . GLY A 1 90 ? 11.805 -24.75 10.547 1 95.75 90 GLY A N 1
ATOM 723 C CA . GLY A 1 90 ? 12.398 -26.047 10.242 1 95.75 90 GLY A CA 1
ATOM 724 C C . GLY A 1 90 ? 13.617 -25.938 9.344 1 95.75 90 GLY A C 1
ATOM 725 O O . GLY A 1 90 ? 14.656 -26.547 9.625 1 95.75 90 GLY A O 1
ATOM 726 N N . ILE A 1 91 ? 13.484 -25.203 8.281 1 95.69 91 ILE A N 1
ATOM 727 C CA . ILE A 1 91 ? 14.586 -25.016 7.348 1 95.69 91 ILE A CA 1
ATOM 728 C C . ILE A 1 91 ? 15.742 -24.297 8.047 1 95.69 91 ILE A C 1
ATOM 730 O O . ILE A 1 91 ? 16.906 -24.656 7.848 1 95.69 91 ILE A O 1
ATOM 734 N N . ALA A 1 92 ? 15.43 -23.281 8.828 1 94.44 92 ALA A N 1
ATOM 735 C CA . ALA A 1 92 ? 16.469 -22.547 9.555 1 94.44 92 ALA A CA 1
ATOM 736 C C . ALA A 1 92 ? 17.234 -23.469 10.492 1 94.44 92 ALA A C 1
ATOM 738 O O . ALA A 1 92 ? 18.469 -23.375 10.594 1 94.44 92 ALA A O 1
ATOM 739 N N . ILE A 1 93 ? 16.562 -24.359 11.188 1 94.38 93 ILE A N 1
ATOM 740 C CA . ILE A 1 93 ? 17.188 -25.297 12.117 1 94.38 93 ILE A CA 1
ATOM 741 C C . ILE A 1 93 ? 18.109 -26.25 11.352 1 94.38 93 ILE A C 1
ATOM 743 O O . ILE A 1 93 ? 19.25 -26.484 11.758 1 94.38 93 ILE A O 1
ATOM 747 N N . ILE A 1 94 ? 17.609 -26.812 10.281 1 93.38 94 ILE A N 1
ATOM 748 C CA . ILE A 1 94 ? 18.406 -27.719 9.461 1 93.38 94 ILE A CA 1
ATOM 749 C C . ILE A 1 94 ? 19.656 -27 8.969 1 93.38 94 ILE A C 1
ATOM 751 O O . ILE A 1 94 ? 20.766 -27.547 9.031 1 93.38 94 ILE A O 1
ATOM 755 N N . TYR A 1 95 ? 19.469 -25.797 8.469 1 91.62 95 TYR A N 1
ATOM 756 C CA . TYR A 1 95 ? 20.594 -25 7.98 1 91.62 95 TYR A CA 1
ATOM 757 C C . TYR A 1 95 ? 21.578 -24.719 9.102 1 91.62 95 TYR A C 1
ATOM 759 O O . TYR A 1 95 ? 22.797 -24.766 8.891 1 91.62 95 TYR A O 1
ATOM 767 N N . TYR A 1 96 ? 21.047 -24.375 10.242 1 91.75 96 TYR A N 1
ATOM 768 C CA . TYR A 1 96 ? 21.891 -24.109 11.398 1 91.75 96 TYR A CA 1
ATOM 769 C C . TYR A 1 96 ? 22.75 -25.328 11.727 1 91.75 96 TYR A C 1
ATOM 771 O O . TYR A 1 96 ? 23.953 -25.172 11.992 1 91.75 96 TYR A O 1
ATOM 779 N N . VAL A 1 97 ? 22.297 -26.5 11.664 1 91.94 97 VAL A N 1
ATOM 780 C CA . VAL A 1 97 ? 23 -27.734 11.992 1 91.94 97 VAL A CA 1
ATOM 781 C C . VAL A 1 97 ? 24.031 -28.047 10.914 1 91.94 97 VAL A C 1
ATOM 783 O O . VAL A 1 97 ? 25.188 -28.344 11.219 1 91.94 97 VAL A O 1
ATOM 786 N N . VAL A 1 98 ? 23.594 -27.922 9.688 1 89.56 98 VAL A N 1
ATOM 787 C CA . VAL A 1 98 ? 24.453 -28.297 8.562 1 89.56 98 VAL A CA 1
ATOM 788 C C . VAL A 1 98 ? 25.594 -27.297 8.414 1 89.56 98 VAL A C 1
ATOM 790 O O . VAL A 1 98 ? 26.703 -27.672 8.062 1 89.56 98 VAL A O 1
ATOM 793 N N . SER A 1 99 ? 25.266 -26 8.672 1 88.75 99 SER A N 1
ATOM 794 C CA . SER A 1 99 ? 26.266 -24.953 8.5 1 88.75 99 SER A CA 1
ATOM 795 C C . SER A 1 99 ? 27.078 -24.766 9.781 1 88.75 99 SER A C 1
ATOM 797 O O . SER A 1 99 ? 27.906 -23.844 9.859 1 88.75 99 SER A O 1
ATOM 799 N N . HIS A 1 100 ? 26.828 -25.484 10.797 1 89.5 100 HIS A N 1
ATOM 800 C CA . HIS A 1 100 ? 27.516 -25.438 12.078 1 89.5 100 HIS A CA 1
ATOM 801 C C . HIS A 1 100 ? 27.359 -24.062 12.742 1 89.5 100 HIS A C 1
ATOM 803 O O . HIS A 1 100 ? 28.328 -23.484 13.219 1 89.5 100 HIS A O 1
ATOM 809 N N . GLY A 1 101 ? 26.203 -23.562 12.617 1 84.25 101 GLY A N 1
ATOM 810 C CA . GLY A 1 101 ? 25.828 -22.375 13.359 1 84.25 101 GLY A CA 1
ATOM 811 C C . GLY A 1 101 ? 26.031 -21.094 12.586 1 84.25 101 GLY A C 1
ATOM 812 O O . GLY A 1 101 ? 25.891 -20 13.133 1 84.25 101 GLY A O 1
ATOM 813 N N . ASN A 1 102 ? 26.344 -21.125 11.336 1 86.19 102 ASN A N 1
ATOM 814 C CA . ASN A 1 102 ? 26.641 -19.938 10.531 1 86.19 102 ASN A CA 1
ATOM 815 C C . ASN A 1 102 ? 25.359 -19.297 10 1 86.19 102 ASN A C 1
ATOM 817 O O . ASN A 1 102 ? 25.156 -19.219 8.789 1 86.19 102 ASN A O 1
ATOM 821 N N . ILE A 1 103 ? 24.469 -18.906 10.938 1 87.19 103 ILE A N 1
ATOM 822 C CA . ILE A 1 103 ? 23.281 -18.141 10.594 1 87.19 103 ILE A CA 1
ATOM 823 C C . ILE A 1 103 ? 23.219 -16.859 11.43 1 87.19 103 ILE A C 1
ATOM 825 O O . ILE A 1 103 ? 23.453 -16.906 12.641 1 87.19 103 ILE A O 1
ATOM 829 N N . GLY A 1 104 ? 23.062 -15.789 10.836 1 86.31 104 GLY A N 1
ATOM 830 C CA . GLY A 1 104 ? 23.016 -14.508 11.516 1 86.31 104 GLY A CA 1
ATOM 831 C C . GLY A 1 104 ? 21.766 -14.344 12.383 1 86.31 104 GLY A C 1
ATOM 832 O O . GLY A 1 104 ? 20.75 -15 12.141 1 86.31 104 GLY A O 1
ATOM 833 N N . MET A 1 105 ? 21.781 -13.578 13.422 1 85.06 105 MET A N 1
ATOM 834 C CA . MET A 1 105 ? 20.672 -13.312 14.328 1 85.06 105 MET A CA 1
ATOM 835 C C . MET A 1 105 ? 19.469 -12.75 13.57 1 85.06 105 MET A C 1
ATOM 837 O O . MET A 1 105 ? 18.328 -13.125 13.836 1 85.06 105 MET A O 1
ATOM 841 N N . LYS A 1 106 ? 19.781 -11.891 12.648 1 83.5 106 LYS A N 1
ATOM 842 C CA . LYS A 1 106 ? 18.703 -11.297 11.859 1 83.5 106 LYS A CA 1
ATOM 843 C C . LYS A 1 106 ? 17.953 -12.367 11.078 1 83.5 106 LYS A C 1
ATOM 845 O O . LYS A 1 106 ? 16.719 -12.344 11.023 1 83.5 106 LYS A O 1
ATOM 850 N N . GLU A 1 107 ? 18.672 -13.258 10.586 1 86.19 107 GLU A N 1
ATOM 851 C CA . GLU A 1 107 ? 18.062 -14.344 9.82 1 86.19 107 GLU A CA 1
ATOM 852 C C . GLU A 1 107 ? 17.25 -15.266 10.719 1 86.19 107 GLU A C 1
ATOM 854 O O . GLU A 1 107 ? 16.188 -15.75 10.32 1 86.19 107 GLU A O 1
ATOM 859 N N . MET A 1 108 ? 17.719 -15.43 11.875 1 89.19 108 MET A N 1
ATOM 860 C CA . MET A 1 108 ? 17.016 -16.281 12.828 1 89.19 108 MET A CA 1
ATOM 861 C C . MET A 1 108 ? 15.703 -15.633 13.266 1 89.19 108 MET A C 1
ATOM 863 O O . MET A 1 108 ? 14.672 -16.297 13.344 1 89.19 108 MET A O 1
ATOM 867 N N . ILE A 1 109 ? 15.758 -14.398 13.484 1 87.69 109 ILE A N 1
ATOM 868 C CA . ILE A 1 109 ? 14.555 -13.68 13.883 1 87.69 109 ILE A CA 1
ATOM 869 C C . ILE A 1 109 ? 13.539 -13.688 12.75 1 87.69 109 ILE A C 1
ATOM 871 O O . ILE A 1 109 ? 12.344 -13.922 12.969 1 87.69 109 ILE A O 1
ATOM 875 N N . LYS A 1 110 ? 14.031 -13.5 11.586 1 88.75 110 LYS A N 1
ATOM 876 C CA . LYS A 1 110 ? 13.156 -13.516 10.422 1 88.75 110 LYS A CA 1
ATOM 877 C C . LYS A 1 110 ? 12.508 -14.883 10.242 1 88.75 110 LYS A C 1
ATOM 879 O O . L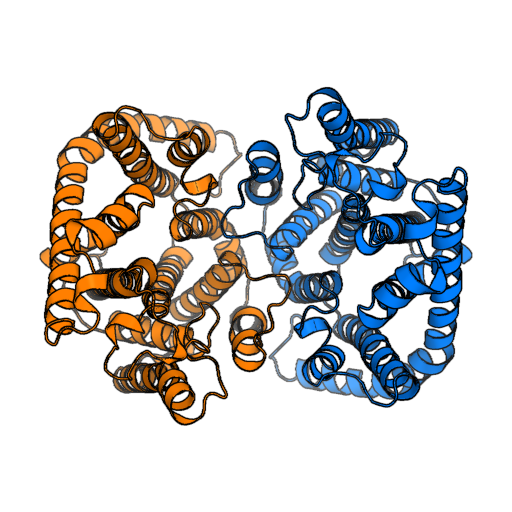YS A 1 110 ? 11.352 -14.984 9.828 1 88.75 110 LYS A O 1
ATOM 884 N N . ALA A 1 111 ? 13.289 -15.867 10.57 1 91.56 111 ALA A N 1
ATOM 885 C CA . ALA A 1 111 ? 12.773 -17.234 10.445 1 91.56 111 ALA A CA 1
ATOM 886 C C . ALA A 1 111 ? 11.664 -17.484 11.461 1 91.56 111 ALA A C 1
ATOM 888 O O . ALA A 1 111 ? 10.727 -18.25 11.188 1 91.56 111 ALA A O 1
ATOM 889 N N . CYS A 1 112 ? 11.664 -16.812 12.586 1 92.12 112 CYS A N 1
ATOM 890 C CA . CYS A 1 112 ? 10.68 -17 13.641 1 92.12 112 CY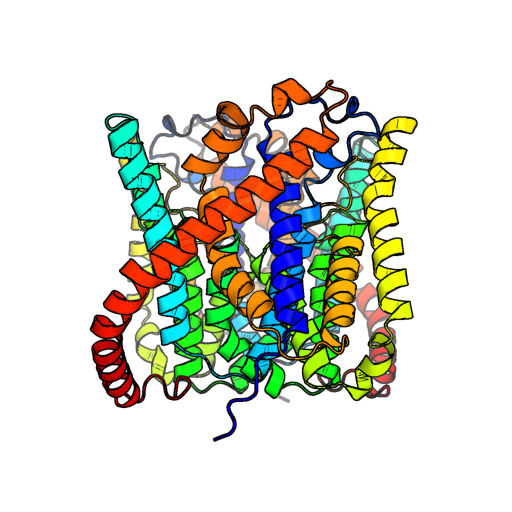S A CA 1
ATOM 891 C C . CYS A 1 112 ? 9.438 -16.156 13.391 1 92.12 112 CYS A C 1
ATOM 893 O O . CYS A 1 112 ? 8.375 -16.422 13.961 1 92.12 112 CYS A O 1
ATOM 895 N N . LEU A 1 113 ? 9.578 -15.133 12.586 1 90.94 113 LEU A N 1
ATOM 896 C CA . LEU A 1 113 ? 8.469 -14.258 12.227 1 90.94 113 LEU A CA 1
ATOM 897 C C . LEU A 1 113 ? 8.383 -14.078 10.711 1 90.94 113 LEU A C 1
ATOM 899 O O . LEU A 1 113 ? 8.367 -12.953 10.219 1 90.94 113 LEU A O 1
ATOM 903 N N . PRO A 1 114 ? 8.211 -15.164 10.07 1 90.12 114 PRO A N 1
ATOM 904 C CA . PRO A 1 114 ? 8.344 -15.125 8.609 1 90.12 114 PRO A CA 1
ATOM 905 C C . PRO A 1 114 ? 7.277 -14.266 7.938 1 90.12 114 PRO A C 1
ATOM 907 O O . PRO A 1 114 ? 7.57 -13.539 6.98 1 90.12 114 PRO A O 1
ATOM 910 N N . THR A 1 115 ? 6.105 -14.328 8.398 1 89.06 115 THR A N 1
ATOM 911 C CA . THR A 1 115 ? 5.016 -13.555 7.809 1 89.06 115 THR A CA 1
ATOM 912 C C . THR A 1 115 ? 5.172 -12.07 8.117 1 89.06 115 THR A C 1
ATOM 914 O O . THR A 1 115 ? 4.914 -11.219 7.266 1 89.06 115 THR A O 1
ATOM 917 N N . LEU A 1 116 ? 5.723 -11.773 9.25 1 86 116 LEU A N 1
ATOM 918 C CA . LEU A 1 116 ? 5.848 -10.383 9.672 1 86 116 LEU A CA 1
ATOM 919 C C . LEU A 1 116 ? 7.113 -9.75 9.094 1 86 116 LEU A C 1
ATOM 921 O O . LEU A 1 116 ? 7.176 -8.531 8.922 1 86 116 LEU A O 1
ATOM 925 N N . SER A 1 117 ? 8.062 -10.539 8.797 1 85.56 117 SER A N 1
ATOM 926 C CA . SER A 1 117 ? 9.344 -10.031 8.32 1 85.56 117 SER A CA 1
ATOM 927 C C . SER A 1 117 ? 9.344 -9.891 6.797 1 85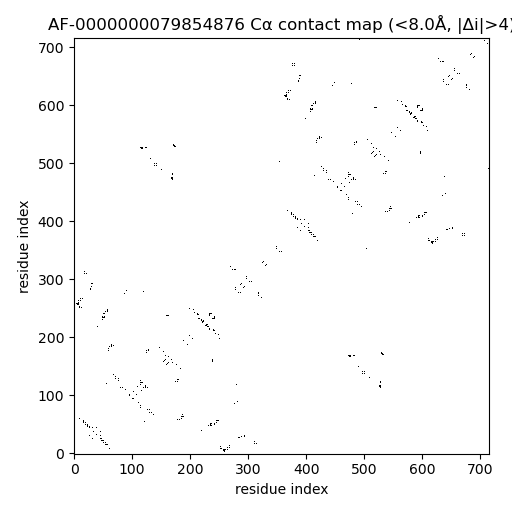.56 117 SER A C 1
ATOM 929 O O . SER A 1 117 ? 10.234 -9.258 6.227 1 85.56 117 SER A O 1
ATOM 931 N N . GLY A 1 118 ? 8.391 -10.523 6.18 1 85.31 118 GLY A N 1
ATOM 932 C CA . GLY A 1 118 ? 8.367 -10.469 4.727 1 85.31 118 GLY A CA 1
ATOM 933 C C . GLY A 1 118 ? 9.289 -11.484 4.078 1 85.31 118 GLY A C 1
ATOM 934 O O . GLY A 1 118 ? 9.656 -11.344 2.912 1 85.31 118 GLY A O 1
ATOM 935 N N . GLN A 1 119 ? 9.695 -12.43 4.875 1 88.25 119 GLN A N 1
ATOM 936 C CA . GLN A 1 119 ? 10.516 -13.492 4.309 1 88.25 119 GLN A CA 1
ATOM 937 C C . GLN A 1 119 ? 9.844 -14.125 3.096 1 88.25 119 GLN A C 1
ATOM 939 O O . GLN A 1 119 ? 10.5 -14.438 2.102 1 88.25 119 GLN A O 1
ATOM 944 N N . TYR A 1 120 ? 8.562 -14.375 3.256 1 92.62 120 TYR A N 1
ATOM 945 C CA . TYR A 1 120 ? 7.691 -14.742 2.146 1 92.62 120 TYR A CA 1
ATOM 946 C C . TYR A 1 120 ? 6.727 -13.617 1.805 1 92.62 120 TYR A C 1
ATOM 948 O O . TYR A 1 120 ? 5.656 -13.5 2.404 1 92.62 120 TYR A O 1
ATOM 956 N N . TRP A 1 121 ? 7.137 -12.828 0.889 1 90.69 121 TRP A N 1
ATOM 957 C CA . TRP A 1 121 ? 6.387 -11.602 0.641 1 90.69 121 TRP A CA 1
ATOM 958 C C . TRP A 1 121 ? 4.938 -11.914 0.285 1 90.69 121 TRP A C 1
ATOM 960 O O . TRP A 1 121 ? 4.027 -11.188 0.685 1 90.69 121 TRP A O 1
ATOM 970 N N . PHE A 1 122 ? 4.762 -12.969 -0.542 1 94.12 122 PHE A N 1
ATOM 971 C CA . PHE A 1 122 ? 3.404 -13.312 -0.953 1 94.12 122 PHE A CA 1
ATOM 972 C C . PHE A 1 122 ? 2.549 -13.672 0.255 1 94.12 122 PHE A C 1
ATOM 974 O O . PHE A 1 122 ? 1.418 -13.195 0.384 1 94.12 122 PHE A O 1
ATOM 981 N N . MET A 1 123 ? 3.057 -14.516 1.114 1 94.12 123 MET A N 1
ATOM 982 C CA . MET A 1 123 ? 2.291 -14.953 2.279 1 94.12 123 MET A CA 1
ATOM 983 C C . MET A 1 123 ? 1.985 -13.773 3.199 1 94.12 123 MET A C 1
ATOM 985 O O . MET A 1 123 ? 0.902 -13.703 3.781 1 94.12 123 MET A O 1
ATOM 989 N N . SER A 1 124 ? 2.955 -12.898 3.35 1 92 124 SER A N 1
ATOM 990 C CA . SER A 1 124 ? 2.725 -11.695 4.148 1 92 124 SER A CA 1
ATOM 991 C C . SER A 1 124 ? 1.552 -10.891 3.607 1 92 124 SER A C 1
ATOM 993 O O . SER A 1 124 ? 0.645 -10.523 4.355 1 92 124 SER A O 1
ATOM 995 N N . ALA A 1 125 ? 1.53 -10.695 2.311 1 91.94 125 ALA A N 1
ATOM 996 C CA . ALA A 1 125 ? 0.462 -9.93 1.673 1 91.94 125 ALA A CA 1
ATOM 997 C C . ALA A 1 125 ? -0.856 -10.703 1.702 1 91.94 125 ALA A C 1
ATOM 999 O O . ALA A 1 125 ? -1.919 -10.117 1.926 1 91.94 125 ALA A O 1
ATOM 1000 N N . TYR A 1 126 ? -0.734 -11.969 1.49 1 94.81 126 TYR A N 1
ATOM 1001 C CA . TYR A 1 126 ? -1.938 -12.789 1.426 1 94.81 126 TYR A CA 1
ATOM 1002 C C . TYR A 1 126 ? -2.617 -12.875 2.787 1 94.81 126 TYR A C 1
ATOM 1004 O O . TYR A 1 126 ? -3.844 -12.781 2.885 1 94.81 126 TYR A O 1
ATOM 1012 N N . ILE A 1 127 ? -1.848 -13.07 3.814 1 93.38 127 ILE A N 1
ATOM 1013 C CA . ILE A 1 127 ? -2.408 -13.164 5.156 1 93.38 127 ILE A CA 1
ATOM 1014 C C . ILE A 1 127 ? -3.068 -11.836 5.539 1 93.38 127 ILE A C 1
ATOM 1016 O O . ILE A 1 127 ? -4.148 -11.828 6.133 1 93.38 127 ILE A O 1
ATOM 1020 N N . LEU A 1 128 ? -2.428 -10.805 5.18 1 91 128 LEU A N 1
ATOM 1021 C CA . LEU A 1 128 ? -3.035 -9.5 5.414 1 91 128 LEU A CA 1
ATOM 1022 C C . LEU A 1 128 ? -4.355 -9.367 4.656 1 91 128 LEU A C 1
ATOM 1024 O O . LEU A 1 128 ? -5.355 -8.922 5.219 1 91 128 LEU A O 1
ATOM 1028 N N . LEU A 1 129 ? -4.348 -9.742 3.424 1 94.44 129 LEU A N 1
ATOM 1029 C CA . LEU A 1 129 ? -5.57 -9.711 2.627 1 94.44 129 LEU A CA 1
ATOM 1030 C C . LEU A 1 129 ? -6.668 -10.539 3.279 1 94.44 129 LEU A C 1
ATOM 1032 O O . LEU A 1 129 ? -7.82 -10.102 3.359 1 94.44 129 LEU A O 1
ATOM 1036 N N . TYR A 1 130 ? -6.266 -11.711 3.725 1 95.75 130 TYR A N 1
ATOM 1037 C CA . TYR A 1 130 ? -7.23 -12.594 4.363 1 95.75 130 TYR A CA 1
ATOM 1038 C C . TYR A 1 130 ? -7.809 -11.961 5.621 1 95.75 130 TYR A C 1
ATOM 1040 O O . TYR A 1 130 ? -9.016 -12.023 5.859 1 95.75 130 TYR A O 1
ATOM 1048 N N . MET A 1 131 ? -6.973 -11.312 6.371 1 92.62 131 MET A N 1
ATOM 1049 C CA . MET A 1 131 ? -7.422 -10.648 7.59 1 92.62 131 MET A CA 1
ATOM 1050 C C . MET A 1 131 ? -8.344 -9.477 7.254 1 92.62 131 MET A C 1
ATOM 1052 O O . MET A 1 131 ? -9.25 -9.156 8.023 1 92.62 131 MET A O 1
ATOM 1056 N N . LEU A 1 132 ? -8.164 -8.875 6.141 1 94 132 LEU A N 1
ATOM 1057 C CA . LEU A 1 132 ? -8.953 -7.715 5.734 1 94 132 LEU A CA 1
ATOM 1058 C C . LEU A 1 132 ? -10.219 -8.148 5.004 1 94 132 LEU A C 1
ATOM 1060 O O . LEU A 1 132 ? -11.133 -7.34 4.805 1 94 132 LEU A O 1
ATOM 1064 N N . SER A 1 133 ? -10.281 -9.383 4.625 1 96.5 133 SER A N 1
ATOM 1065 C CA . SER A 1 133 ? -11.344 -9.875 3.762 1 96.5 133 SER A CA 1
ATOM 1066 C C . SER A 1 133 ? -12.719 -9.633 4.383 1 96.5 133 SER A C 1
ATOM 1068 O O . SER A 1 133 ? -13.672 -9.289 3.684 1 96.5 133 SER A O 1
ATOM 1070 N N . PRO A 1 134 ? -12.875 -9.789 5.766 1 94.25 134 PRO A N 1
ATOM 1071 C CA . PRO A 1 134 ? -14.203 -9.516 6.312 1 94.25 134 PRO A CA 1
ATOM 1072 C C . PRO A 1 134 ? -14.641 -8.062 6.113 1 94.25 134 PRO A C 1
ATOM 1074 O O . PRO A 1 134 ? -15.82 -7.793 5.867 1 94.25 134 PRO A O 1
ATOM 1077 N N . PHE A 1 135 ? -13.773 -7.152 6.172 1 94.69 135 PHE A N 1
ATOM 1078 C CA . PHE A 1 135 ? -14.07 -5.738 5.98 1 94.69 135 PHE A CA 1
ATOM 1079 C C . PHE A 1 135 ? -14.305 -5.426 4.508 1 94.69 135 PHE A C 1
ATOM 1081 O O . PHE A 1 135 ? -15.227 -4.684 4.168 1 94.69 135 PHE A O 1
ATOM 1088 N N . ILE A 1 136 ? -13.477 -5.996 3.65 1 96.38 136 ILE A N 1
ATOM 1089 C CA . ILE A 1 136 ? -13.648 -5.824 2.211 1 96.38 136 ILE A CA 1
ATOM 1090 C C . ILE A 1 136 ? -15.008 -6.367 1.782 1 96.38 136 ILE A C 1
ATOM 1092 O O . ILE A 1 136 ? -15.719 -5.727 1.003 1 96.38 136 ILE A O 1
ATOM 1096 N N . ASN A 1 137 ? -15.328 -7.52 2.326 1 96.5 137 ASN A N 1
ATOM 1097 C CA . ASN A 1 137 ? -16.609 -8.141 1.987 1 96.5 137 ASN A CA 1
ATOM 1098 C C . ASN A 1 137 ? -17.781 -7.285 2.455 1 96.5 137 ASN A C 1
ATOM 1100 O O . ASN A 1 137 ? -18.797 -7.184 1.758 1 96.5 137 ASN A O 1
ATOM 1104 N N . LEU A 1 138 ? -17.641 -6.762 3.613 1 94.75 138 LEU A N 1
ATOM 1105 C CA . LEU A 1 138 ? -18.688 -5.875 4.113 1 94.75 138 LEU A CA 1
ATOM 1106 C C . LEU A 1 138 ? -18.859 -4.66 3.205 1 94.75 138 LEU A C 1
ATOM 1108 O O . LEU A 1 138 ? -19.969 -4.238 2.92 1 94.75 138 LEU A O 1
ATOM 1112 N N . LEU A 1 139 ? -17.781 -4.098 2.758 1 95.19 139 LEU A N 1
ATOM 1113 C CA . LEU A 1 139 ? -17.828 -2.996 1.804 1 95.19 139 LEU A CA 1
ATOM 1114 C C . LEU A 1 139 ? -18.531 -3.418 0.522 1 95.19 139 LEU A C 1
ATOM 1116 O O . LEU A 1 139 ? -19.453 -2.736 0.064 1 95.19 139 LEU A O 1
ATOM 1120 N N . ILE A 1 140 ? -18.125 -4.539 0.015 1 96.62 140 ILE A N 1
ATOM 1121 C CA . ILE A 1 140 ? -18.672 -5.047 -1.24 1 96.62 140 ILE A CA 1
ATOM 1122 C C . ILE A 1 140 ? -20.188 -5.227 -1.11 1 96.62 140 ILE A C 1
ATOM 1124 O O . ILE A 1 140 ? -20.938 -4.828 -1.998 1 96.62 140 ILE A O 1
ATOM 1128 N N . LYS A 1 141 ? -20.594 -5.758 -0.009 1 94.5 141 LYS A N 1
ATOM 1129 C CA . LYS A 1 141 ? -22 -6.035 0.208 1 94.5 141 LYS A CA 1
ATOM 1130 C C . LYS A 1 141 ? -22.797 -4.742 0.385 1 94.5 141 LYS A C 1
ATOM 1132 O O . LYS A 1 141 ? -24.016 -4.719 0.176 1 94.5 141 LYS A O 1
ATOM 1137 N N . SER A 1 142 ? -22.109 -3.713 0.747 1 93.69 142 SER A N 1
ATOM 1138 C CA . SER A 1 142 ? -22.766 -2.426 0.956 1 93.69 142 SER A CA 1
ATOM 1139 C C . SER A 1 142 ? -22.781 -1.6 -0.325 1 93.69 142 SER A C 1
ATOM 1141 O O . SER A 1 142 ? -23.422 -0.545 -0.381 1 93.69 142 SER A O 1
ATOM 1143 N N . LEU A 1 143 ? -22.125 -2.045 -1.326 1 94.81 143 LEU A N 1
ATOM 1144 C CA . LEU A 1 143 ? -22.016 -1.325 -2.592 1 94.81 143 LEU A CA 1
ATOM 1145 C C . LEU A 1 143 ? -23.094 -1.793 -3.568 1 94.81 143 LEU A C 1
ATOM 1147 O O . LEU A 1 143 ? -23.406 -2.984 -3.629 1 94.81 143 LEU A O 1
ATOM 1151 N N . SER A 1 144 ? -23.688 -0.803 -4.297 1 94.06 144 SER A N 1
ATOM 1152 C CA . SER A 1 144 ? -24.438 -1.212 -5.484 1 94.06 144 SER A CA 1
ATOM 1153 C C . SER A 1 144 ? -23.5 -1.776 -6.551 1 94.06 144 SER A C 1
ATOM 1155 O O . SER A 1 144 ? -22.281 -1.604 -6.473 1 94.06 144 SER A O 1
ATOM 1157 N N . GLN A 1 145 ? -23.984 -2.498 -7.535 1 95.56 145 GLN A N 1
ATOM 1158 C CA . GLN A 1 145 ? -23.188 -3.062 -8.617 1 95.56 145 GLN A CA 1
ATOM 1159 C C . GLN A 1 145 ? -22.375 -1.982 -9.328 1 95.56 145 GLN A C 1
ATOM 1161 O O . GLN A 1 145 ? -21.188 -2.184 -9.625 1 95.56 145 GLN A O 1
ATOM 1166 N N . ARG A 1 146 ? -23 -0.863 -9.555 1 93.75 146 ARG A N 1
ATOM 1167 C CA . ARG A 1 146 ? -22.344 0.241 -10.25 1 93.75 146 ARG A CA 1
ATOM 1168 C C . ARG A 1 146 ? -21.203 0.813 -9.422 1 93.75 146 ARG A C 1
ATOM 1170 O O . ARG A 1 146 ? -20.125 1.106 -9.953 1 93.75 146 ARG A O 1
ATOM 1177 N N . MET A 1 147 ? -21.438 0.979 -8.094 1 92.88 147 MET A N 1
ATOM 1178 C CA . MET A 1 147 ? -20.406 1.519 -7.211 1 92.88 147 MET A CA 1
ATOM 1179 C C . MET A 1 147 ? -19.234 0.543 -7.07 1 92.88 147 MET A C 1
ATOM 1181 O O . MET A 1 147 ? -18.078 0.959 -6.934 1 92.88 147 MET A O 1
ATOM 1185 N N . HIS A 1 148 ? -19.625 -0.746 -7.051 1 96.25 148 HIS A N 1
ATOM 1186 C CA . HIS A 1 148 ? -18.578 -1.767 -7.055 1 96.25 148 HIS A CA 1
ATOM 1187 C C . HIS A 1 148 ? -17.672 -1.626 -8.273 1 96.25 148 HIS A C 1
ATOM 1189 O O . HIS A 1 148 ? -16.453 -1.623 -8.148 1 96.25 148 HIS A O 1
ATOM 1195 N N . LEU A 1 149 ? -18.25 -1.436 -9.445 1 96.44 149 LEU A N 1
ATOM 1196 C CA . LEU A 1 149 ? -17.5 -1.274 -10.688 1 96.44 149 LEU A CA 1
ATOM 1197 C C . LEU A 1 149 ? -16.672 0.006 -10.664 1 96.44 149 LEU A C 1
ATOM 1199 O O . LEU A 1 149 ? -15.523 0.02 -11.125 1 96.44 149 LEU A O 1
ATOM 1203 N N . LEU A 1 150 ? -17.25 1.081 -10.125 1 94.19 150 LEU A N 1
ATOM 1204 C CA . LEU A 1 150 ? -16.516 2.344 -10.023 1 94.19 150 LEU A CA 1
ATOM 1205 C C . LEU A 1 150 ? -15.289 2.193 -9.141 1 94.19 150 LEU A C 1
ATOM 1207 O O . LEU A 1 150 ? -14.219 2.715 -9.461 1 94.19 150 LEU A O 1
ATOM 1211 N N . CYS A 1 151 ? -15.477 1.535 -8 1 95.06 151 CYS A N 1
ATOM 1212 C CA . CYS A 1 151 ? -14.352 1.282 -7.109 1 95.06 151 CYS A CA 1
ATOM 1213 C C . CYS A 1 151 ? -13.242 0.538 -7.836 1 95.06 151 CYS A C 1
ATOM 1215 O O . CYS A 1 151 ? -12.07 0.907 -7.73 1 95.06 151 CYS A O 1
ATOM 1217 N N . ILE A 1 152 ? -13.609 -0.489 -8.609 1 97.44 152 ILE A N 1
ATOM 1218 C CA . ILE A 1 152 ? -12.648 -1.268 -9.383 1 97.44 152 ILE A CA 1
ATOM 1219 C C . ILE A 1 152 ? -11.945 -0.364 -10.398 1 97.44 152 ILE A C 1
ATOM 1221 O O . ILE A 1 152 ? -10.727 -0.416 -10.539 1 97.44 152 ILE A O 1
ATOM 1225 N N . MET A 1 153 ? -12.688 0.483 -11.07 1 95.81 153 MET A N 1
ATOM 1226 C CA . MET A 1 153 ? -12.125 1.341 -12.109 1 95.81 153 MET A CA 1
ATOM 1227 C C . MET A 1 153 ? -11.094 2.301 -11.531 1 95.81 153 MET A C 1
ATOM 1229 O O . MET A 1 153 ? -10.047 2.535 -12.141 1 95.81 153 MET A O 1
ATOM 1233 N N . VAL A 1 154 ? -11.406 2.857 -10.375 1 91.25 154 VAL A N 1
ATOM 1234 C CA . VAL A 1 154 ? -10.492 3.791 -9.734 1 91.25 154 VAL A CA 1
ATOM 1235 C C . VAL A 1 154 ? -9.195 3.072 -9.367 1 91.25 154 VAL A C 1
ATOM 1237 O O . VAL A 1 154 ? -8.102 3.516 -9.742 1 91.25 154 VAL A O 1
ATOM 1240 N N . LEU A 1 155 ? -9.336 1.964 -8.688 1 94 155 LEU A N 1
ATOM 1241 C CA . LEU A 1 155 ? -8.156 1.237 -8.234 1 94 155 LEU A CA 1
ATOM 1242 C C . LEU A 1 155 ? -7.402 0.636 -9.414 1 94 155 LEU A C 1
ATOM 1244 O O . LEU A 1 155 ? -6.168 0.627 -9.438 1 94 155 LEU A O 1
ATOM 1248 N N . PHE A 1 156 ? -8.164 0.113 -10.422 1 95.31 156 PHE A N 1
ATOM 1249 C CA . PHE A 1 156 ? -7.574 -0.458 -11.625 1 95.31 156 PHE A CA 1
ATOM 1250 C C . PHE A 1 156 ? -6.754 0.584 -12.375 1 95.31 156 PHE A C 1
ATOM 1252 O O . PHE A 1 156 ? -5.645 0.297 -12.836 1 95.31 156 PHE A O 1
ATOM 1259 N N . SER A 1 157 ? -7.242 1.772 -12.492 1 92.56 157 SER A N 1
ATOM 1260 C CA . SER A 1 157 ? -6.535 2.852 -13.172 1 92.56 157 SER A CA 1
ATOM 1261 C C . SER A 1 157 ? -5.254 3.229 -12.438 1 92.56 157 SER A C 1
ATOM 1263 O O . SER A 1 157 ? -4.195 3.363 -13.047 1 92.56 157 SER A O 1
ATOM 1265 N N . ILE A 1 158 ? -5.34 3.266 -11.172 1 88.62 158 ILE A N 1
ATOM 1266 C CA . ILE A 1 158 ? -4.238 3.77 -10.359 1 88.62 158 ILE A CA 1
ATOM 1267 C C . ILE A 1 158 ? -3.148 2.705 -10.25 1 88.62 158 ILE A C 1
ATOM 1269 O O . ILE A 1 158 ? -1.957 3.016 -10.32 1 88.62 158 ILE A O 1
ATOM 1273 N N . TYR A 1 159 ? -3.502 1.428 -10.109 1 90.5 159 TYR A N 1
ATOM 1274 C CA . TYR A 1 159 ? -2.51 0.427 -9.734 1 90.5 159 TYR A CA 1
ATOM 1275 C C . TYR A 1 159 ? -2.145 -0.452 -10.93 1 90.5 159 TYR A C 1
ATOM 1277 O O . TYR A 1 159 ? -1.2 -1.243 -10.859 1 90.5 159 TYR A O 1
ATOM 1285 N N . ILE A 1 160 ? -2.861 -0.332 -12.07 1 93.25 160 ILE A N 1
ATOM 1286 C CA . ILE A 1 160 ? -2.564 -1.189 -13.211 1 93.25 160 ILE A CA 1
ATOM 1287 C C . ILE A 1 160 ? -2.359 -0.334 -14.453 1 93.25 160 ILE A C 1
ATOM 1289 O O . ILE A 1 160 ? -1.276 -0.336 -15.047 1 93.25 160 ILE A O 1
ATOM 1293 N N . LEU A 1 161 ? -3.273 0.561 -14.82 1 92.75 161 LEU A N 1
ATOM 1294 C CA . LEU A 1 161 ? -3.215 1.313 -16.062 1 92.75 161 LEU A CA 1
ATOM 1295 C C . LEU A 1 161 ? -2.092 2.344 -16.031 1 92.75 161 LEU A C 1
ATOM 1297 O O . LEU A 1 161 ? -1.244 2.381 -16.922 1 92.75 161 LEU A O 1
ATOM 1301 N N . ILE A 1 162 ? -2.076 3.133 -15.031 1 88.12 162 ILE A N 1
ATOM 1302 C CA . ILE A 1 162 ? -1.112 4.227 -14.953 1 88.12 162 ILE A CA 1
ATOM 1303 C C . ILE A 1 162 ? 0.305 3.66 -14.891 1 88.12 162 ILE A C 1
ATOM 1305 O O . ILE A 1 162 ? 1.17 4.047 -15.68 1 88.12 162 ILE A O 1
ATOM 1309 N N . PRO A 1 163 ? 0.57 2.721 -13.992 1 87.12 163 PRO A N 1
ATOM 1310 C CA . PRO A 1 163 ? 1.931 2.178 -13.977 1 87.12 163 PRO A CA 1
ATOM 1311 C C . PRO A 1 163 ? 2.328 1.532 -15.305 1 87.12 163 PRO A C 1
ATOM 1313 O O . PRO A 1 163 ? 3.502 1.56 -15.68 1 87.12 163 PRO A O 1
ATOM 1316 N N . THR A 1 164 ? 1.423 0.915 -15.953 1 89.12 164 THR A N 1
ATOM 1317 C CA . THR A 1 164 ? 1.718 0.232 -17.203 1 89.12 164 THR A CA 1
ATOM 1318 C C . THR A 1 164 ? 2.16 1.229 -18.281 1 89.12 164 THR A C 1
ATOM 1320 O O . THR A 1 164 ? 3.146 0.998 -18.984 1 89.12 164 THR A O 1
ATOM 1323 N N . PHE A 1 165 ? 1.582 2.365 -18.344 1 86.5 165 PHE A N 1
ATOM 1324 C CA . PHE A 1 165 ? 1.809 3.256 -19.469 1 86.5 165 PHE A CA 1
ATOM 1325 C C . PHE A 1 165 ? 2.785 4.363 -19.109 1 86.5 165 PHE A C 1
ATOM 1327 O O . PHE A 1 165 ? 3.367 5.004 -19.984 1 86.5 165 PHE A O 1
ATOM 1334 N N . THR A 1 166 ? 2.926 4.656 -17.812 1 79.44 166 THR A N 1
ATOM 1335 C CA . THR A 1 166 ? 3.783 5.77 -17.422 1 79.44 166 THR A CA 1
ATOM 1336 C C . THR A 1 166 ? 4.977 5.277 -16.609 1 79.44 166 THR A C 1
ATOM 1338 O O . THR A 1 166 ? 5.953 6.004 -16.438 1 79.44 166 THR A O 1
ATOM 1341 N N . MET A 1 167 ? 4.867 4.078 -16.047 1 76.88 167 MET A N 1
ATOM 1342 C CA . MET A 1 167 ? 5.871 3.508 -15.148 1 76.88 167 MET A CA 1
ATOM 1343 C C . MET A 1 167 ? 5.883 4.234 -13.812 1 76.88 167 MET A C 1
ATOM 1345 O O . MET A 1 167 ? 6.766 3.998 -12.984 1 76.88 167 MET A O 1
ATOM 1349 N N . PHE A 1 168 ? 4.828 5.141 -13.719 1 77.56 168 PHE A N 1
ATOM 1350 C CA . PHE A 1 168 ? 4.719 5.859 -12.453 1 77.56 168 PHE A CA 1
ATOM 1351 C C . PHE A 1 168 ? 3.996 5.008 -11.414 1 77.56 168 PHE A C 1
ATOM 1353 O O . PHE A 1 168 ? 3.139 4.191 -11.758 1 77.56 168 PHE A O 1
ATOM 1360 N N . THR A 1 169 ? 4.492 5.055 -10.156 1 72.06 169 THR A N 1
ATOM 1361 C CA . THR A 1 169 ? 3.77 4.438 -9.047 1 72.06 169 THR A CA 1
ATOM 1362 C C . THR A 1 169 ? 3.273 5.5 -8.07 1 72.06 169 THR A C 1
ATOM 1364 O O . THR A 1 169 ? 4.055 6.324 -7.59 1 72.06 169 THR A O 1
ATOM 1367 N N . ILE A 1 170 ? 1.947 5.547 -8.039 1 67.38 170 ILE A N 1
ATOM 1368 C CA . ILE A 1 170 ? 1.32 6.523 -7.156 1 67.38 170 ILE A CA 1
ATOM 1369 C C . ILE A 1 170 ? 1.369 6.02 -5.715 1 67.38 170 ILE A C 1
ATOM 1371 O O . ILE A 1 170 ? 0.981 4.883 -5.434 1 67.38 170 ILE A O 1
ATOM 1375 N N . ALA A 1 171 ? 1.842 6.836 -4.801 1 61.97 171 ALA A N 1
ATOM 1376 C CA . ALA A 1 171 ? 1.812 6.582 -3.365 1 61.97 171 ALA A CA 1
ATOM 1377 C C . ALA A 1 171 ? 2.559 5.293 -3.021 1 61.97 171 ALA A C 1
ATOM 1379 O O . ALA A 1 171 ? 2.146 4.547 -2.131 1 61.97 171 ALA A O 1
ATOM 1380 N N . GLY A 1 172 ? 3.527 4.945 -3.828 1 63.56 172 GLY A N 1
ATOM 1381 C CA . GLY A 1 172 ? 4.344 3.768 -3.584 1 63.56 172 GLY A CA 1
ATOM 1382 C C . GLY A 1 172 ? 3.719 2.488 -4.109 1 63.56 172 GLY A C 1
ATOM 1383 O O . GLY A 1 172 ? 2.506 2.428 -4.324 1 63.56 172 GLY A O 1
ATOM 1384 N N . SER A 1 173 ? 4.484 1.65 -4.555 1 64.56 173 SER A N 1
ATOM 1385 C CA . SER A 1 173 ? 4.023 0.334 -4.98 1 64.56 173 SER A CA 1
ATOM 1386 C C . SER A 1 173 ? 3.605 -0.52 -3.789 1 64.56 173 SER A C 1
ATOM 1388 O O . SER A 1 173 ? 4.184 -0.41 -2.707 1 64.56 173 SER A O 1
ATOM 1390 N N . SER A 1 174 ? 2.342 -0.897 -3.793 1 75.44 174 SER A N 1
ATOM 1391 C CA . SER A 1 174 ? 1.862 -1.743 -2.705 1 75.44 174 SER A CA 1
ATOM 1392 C C . SER A 1 174 ? 1.262 -3.039 -3.236 1 75.44 174 SER A C 1
ATOM 1394 O O . SER A 1 174 ? 0.364 -3.014 -4.082 1 75.44 174 SER A O 1
ATOM 1396 N N . ASN A 1 175 ? 1.783 -4.121 -2.811 1 85.88 175 ASN A N 1
ATOM 1397 C CA . ASN A 1 175 ? 1.229 -5.418 -3.188 1 85.88 175 ASN A CA 1
ATOM 1398 C C . ASN A 1 175 ? -0.185 -5.602 -2.643 1 85.88 175 ASN A C 1
ATOM 1400 O O . ASN A 1 175 ? -1.037 -6.195 -3.307 1 85.88 175 ASN A O 1
ATOM 1404 N N . ILE A 1 176 ? -0.412 -4.953 -1.577 1 89.81 176 ILE A N 1
ATOM 1405 C CA . ILE A 1 176 ? -1.697 -5.176 -0.925 1 89.81 176 ILE A CA 1
ATOM 1406 C C . ILE A 1 176 ? -2.803 -4.473 -1.709 1 89.81 176 ILE A C 1
ATOM 1408 O O . ILE A 1 176 ? -3.896 -5.016 -1.875 1 89.81 176 ILE A O 1
ATOM 1412 N N . MET A 1 177 ? -2.502 -3.307 -2.225 1 90.75 177 MET A N 1
ATOM 1413 C CA . MET A 1 177 ? -3.539 -2.586 -2.957 1 90.75 177 MET A CA 1
ATOM 1414 C C . MET A 1 177 ? -3.832 -3.264 -4.293 1 90.75 177 MET A C 1
ATOM 1416 O O . MET A 1 177 ? -4.969 -3.248 -4.766 1 90.75 177 MET A O 1
ATOM 1420 N N . LEU A 1 178 ? -2.82 -3.812 -4.875 1 92.81 178 LEU A N 1
ATOM 1421 C CA . LEU A 1 178 ? -3.045 -4.617 -6.07 1 92.81 178 LEU A CA 1
ATOM 1422 C C . LEU A 1 178 ? -3.91 -5.832 -5.754 1 92.81 178 LEU A C 1
ATOM 1424 O O . LEU A 1 178 ? -4.871 -6.121 -6.473 1 92.81 178 LEU A O 1
ATOM 1428 N N . PHE A 1 179 ? -3.58 -6.527 -4.637 1 96 179 PHE A N 1
ATOM 1429 C CA . PHE A 1 179 ? -4.336 -7.711 -4.234 1 96 179 PHE A CA 1
ATOM 1430 C C . PHE A 1 179 ? -5.793 -7.359 -3.971 1 96 179 PHE A C 1
ATOM 1432 O O . PHE A 1 179 ? -6.695 -8.102 -4.352 1 96 179 PHE A O 1
ATOM 1439 N N . ILE A 1 180 ? -5.984 -6.23 -3.361 1 96.31 180 ILE A N 1
ATOM 1440 C CA . ILE A 1 180 ? -7.348 -5.793 -3.088 1 96.31 180 ILE A CA 1
ATOM 1441 C C . ILE A 1 180 ? -8.078 -5.535 -4.402 1 96.31 180 ILE A C 1
ATOM 1443 O O . ILE A 1 180 ? -9.25 -5.91 -4.555 1 96.31 180 ILE A O 1
ATOM 1447 N N . THR A 1 181 ? -7.414 -4.902 -5.34 1 96.88 181 THR A N 1
ATOM 1448 C CA . THR A 1 181 ? -8 -4.625 -6.645 1 96.88 181 THR A CA 1
ATOM 1449 C C . THR A 1 181 ? -8.414 -5.922 -7.336 1 96.88 181 THR A C 1
ATOM 1451 O O . THR A 1 181 ? -9.547 -6.039 -7.812 1 96.88 181 THR A O 1
ATOM 1454 N N . LEU A 1 182 ? -7.531 -6.891 -7.359 1 98.44 182 LEU A N 1
ATOM 1455 C CA . LEU A 1 182 ? -7.816 -8.18 -7.98 1 98.44 182 LEU A CA 1
ATOM 1456 C C . LEU A 1 182 ? -8.953 -8.891 -7.254 1 98.44 182 LEU A C 1
ATOM 1458 O O . LEU A 1 182 ? -9.812 -9.508 -7.891 1 98.44 182 LEU A O 1
ATOM 1462 N N . TYR A 1 183 ? -8.922 -8.797 -5.922 1 98.5 183 TYR A N 1
ATOM 1463 C CA . TYR A 1 183 ? -9.977 -9.359 -5.086 1 98.5 183 TYR A CA 1
ATOM 1464 C C . TYR A 1 183 ? -11.336 -8.789 -5.465 1 98.5 183 TYR A C 1
ATOM 1466 O O . TYR A 1 183 ? -12.305 -9.531 -5.633 1 98.5 183 TYR A O 1
ATOM 1474 N N . LEU A 1 184 ? -11.391 -7.5 -5.652 1 98.62 184 LEU A N 1
ATOM 1475 C CA . LEU A 1 184 ? -12.641 -6.82 -5.992 1 98.62 184 LEU A CA 1
ATOM 1476 C C . LEU A 1 184 ? -13.133 -7.238 -7.371 1 98.62 184 LEU A C 1
ATOM 1478 O O . LEU A 1 184 ? -14.336 -7.387 -7.59 1 98.62 184 LEU A O 1
ATOM 1482 N N . ILE A 1 185 ? -12.211 -7.41 -8.281 1 98.38 185 ILE A N 1
ATOM 1483 C CA . ILE A 1 185 ? -12.562 -7.848 -9.625 1 98.38 185 ILE A CA 1
ATOM 1484 C C . ILE A 1 185 ? -13.156 -9.258 -9.578 1 98.38 185 ILE A C 1
ATOM 1486 O O . ILE A 1 185 ? -14.227 -9.508 -10.141 1 98.38 185 ILE A O 1
ATOM 1490 N N . ALA A 1 186 ? -12.492 -10.156 -8.875 1 98.44 186 ALA A N 1
ATOM 1491 C CA . ALA A 1 186 ? -12.977 -11.531 -8.75 1 98.44 186 ALA A CA 1
ATOM 1492 C C . ALA A 1 186 ? -14.328 -11.578 -8.047 1 98.44 186 ALA A C 1
ATOM 1494 O O . ALA A 1 186 ? -15.211 -12.344 -8.445 1 98.44 186 ALA A O 1
ATOM 1495 N N . ALA A 1 187 ? -14.461 -10.781 -7.004 1 98.44 187 ALA A N 1
ATOM 1496 C CA . ALA A 1 187 ? -15.727 -10.695 -6.285 1 98.44 187 ALA A CA 1
ATOM 1497 C C . ALA A 1 187 ? -16.844 -10.203 -7.199 1 98.44 187 ALA A C 1
ATOM 1499 O O . ALA A 1 187 ? -17.969 -10.719 -7.141 1 98.44 187 ALA A O 1
ATOM 1500 N N . TYR A 1 188 ? -16.547 -9.219 -8.031 1 98.12 188 TYR A N 1
ATOM 1501 C CA . TYR A 1 188 ? -17.516 -8.695 -8.977 1 98.12 188 TYR A CA 1
ATOM 1502 C C . TYR A 1 188 ? -18 -9.781 -9.938 1 98.12 188 TYR A C 1
ATOM 1504 O O . TYR A 1 188 ? -19.188 -9.906 -10.195 1 98.12 188 TYR A O 1
ATOM 1512 N N . ILE A 1 189 ? -17.094 -10.562 -10.422 1 97.5 189 ILE A N 1
ATOM 1513 C CA . ILE A 1 189 ? -17.391 -11.656 -11.336 1 97.5 189 ILE A CA 1
ATOM 1514 C C . ILE A 1 189 ? -18.297 -12.68 -10.648 1 97.5 189 ILE A C 1
ATOM 1516 O O . ILE A 1 189 ? -19.234 -13.195 -11.25 1 97.5 189 ILE A O 1
ATOM 1520 N N . ARG A 1 190 ? -18.031 -12.945 -9.391 1 97.12 190 ARG A N 1
ATOM 1521 C CA . ARG A 1 190 ? -18.797 -13.922 -8.617 1 97.12 190 ARG A CA 1
ATOM 1522 C C . ARG A 1 190 ? -20.203 -13.422 -8.328 1 97.12 190 ARG A C 1
ATOM 1524 O O . ARG A 1 190 ? -21.172 -14.18 -8.445 1 97.12 190 ARG A O 1
ATOM 1531 N N . LEU A 1 191 ? -20.359 -12.211 -8.039 1 97.31 191 LEU A N 1
ATOM 1532 C CA . LEU A 1 191 ? -21.609 -11.656 -7.543 1 97.31 191 LEU A CA 1
ATOM 1533 C C . LEU A 1 191 ? -22.516 -11.25 -8.703 1 97.31 191 LEU A C 1
ATOM 1535 O O . LEU A 1 191 ? -23.75 -11.25 -8.562 1 97.31 191 LEU A O 1
ATOM 1539 N N . TYR A 1 192 ? -21.922 -10.906 -9.867 1 96.56 192 TYR A N 1
ATOM 1540 C CA . TYR A 1 192 ? -22.688 -10.414 -11 1 96.56 192 TYR A CA 1
ATOM 1541 C C . TYR A 1 192 ? -22.359 -11.195 -12.266 1 96.56 192 TYR A C 1
ATOM 1543 O O . TYR A 1 192 ? -21.906 -10.625 -13.258 1 96.56 192 TYR A O 1
ATOM 1551 N N . PRO A 1 193 ? -22.688 -12.461 -12.289 1 94.06 193 PRO A N 1
ATOM 1552 C CA . PRO A 1 193 ? -22.359 -13.32 -13.43 1 94.06 193 PRO A CA 1
ATOM 1553 C C . PRO A 1 193 ? -23 -12.844 -14.734 1 94.06 193 PRO A C 1
ATOM 1555 O O . PRO A 1 193 ? -22.422 -13 -15.812 1 94.06 193 PRO A O 1
ATOM 1558 N N . ASN A 1 194 ? -24.156 -12.219 -14.695 1 93.69 194 ASN A N 1
ATOM 1559 C CA . ASN A 1 194 ? -24.859 -11.75 -15.891 1 93.69 194 ASN A CA 1
ATOM 1560 C C . ASN A 1 194 ? -24.125 -10.562 -16.516 1 93.69 194 ASN A C 1
ATOM 1562 O O . ASN A 1 194 ? -24.062 -10.461 -17.75 1 93.69 194 ASN A O 1
ATOM 1566 N N . ALA A 1 195 ? -23.625 -9.734 -15.672 1 91 195 ALA A N 1
ATOM 1567 C CA . ALA A 1 195 ? -22.922 -8.562 -16.156 1 91 195 ALA A CA 1
ATOM 1568 C C . ALA A 1 195 ? -21.562 -8.945 -16.766 1 91 195 ALA A C 1
ATOM 1570 O O . ALA A 1 195 ? -20.984 -8.18 -17.547 1 91 195 ALA A O 1
ATOM 1571 N N . THR A 1 196 ? -21.062 -10.141 -16.438 1 90.94 196 THR A N 1
ATOM 1572 C CA . THR A 1 196 ? -19.719 -10.523 -16.875 1 90.94 196 THR A CA 1
ATOM 1573 C C . THR A 1 196 ? -19.766 -11.727 -17.812 1 90.94 196 THR A C 1
ATOM 1575 O O . THR A 1 196 ? -18.75 -12.344 -18.109 1 90.94 196 THR A O 1
ATOM 1578 N N . ASN A 1 197 ? -20.859 -12.031 -18.328 1 90.31 197 ASN A N 1
ATOM 1579 C CA . ASN A 1 197 ? -21.094 -13.211 -19.141 1 90.31 197 ASN A CA 1
ATOM 1580 C C . ASN A 1 197 ? -20.25 -13.188 -20.422 1 90.31 197 ASN A C 1
ATOM 1582 O O . ASN A 1 197 ? -19.812 -14.234 -20.891 1 90.31 197 ASN A O 1
ATOM 1586 N N . TYR A 1 198 ? -19.984 -12 -20.891 1 86.94 198 TYR A N 1
ATOM 1587 C CA . TYR A 1 198 ? -19.219 -11.844 -22.125 1 86.94 198 TYR A CA 1
ATOM 1588 C C . TYR A 1 198 ? -17.797 -12.359 -21.953 1 86.94 198 TYR A C 1
ATOM 1590 O O . TYR A 1 198 ? -17.172 -12.812 -22.922 1 86.94 198 TYR A O 1
ATOM 1598 N N . PHE A 1 199 ? -17.359 -12.406 -20.75 1 89.31 199 PHE A N 1
ATOM 1599 C CA . PHE A 1 199 ? -15.984 -12.797 -20.5 1 89.31 199 PHE A CA 1
ATOM 1600 C C . PHE A 1 199 ? -15.891 -14.297 -20.234 1 89.31 199 PHE A C 1
ATOM 1602 O O . PHE A 1 199 ? -14.789 -14.836 -20.078 1 89.31 199 PHE A O 1
ATOM 1609 N N . ASN A 1 200 ? -16.969 -15.008 -20.281 1 89.75 200 ASN A N 1
ATOM 1610 C CA . ASN A 1 200 ? -16.969 -16.422 -19.938 1 89.75 200 ASN A CA 1
ATOM 1611 C C . ASN A 1 200 ? -16.719 -17.297 -21.172 1 89.75 200 ASN A C 1
ATOM 1613 O O . ASN A 1 200 ? -16.609 -18.516 -21.047 1 89.75 200 ASN A O 1
ATOM 1617 N N . HIS A 1 201 ? -16.469 -16.719 -22.281 1 92.75 201 HIS A N 1
ATOM 1618 C CA . HIS A 1 201 ? -16.203 -17.484 -23.5 1 92.75 201 HIS A CA 1
ATOM 1619 C C . HIS A 1 201 ? -14.773 -18 -23.531 1 92.75 201 HIS A C 1
ATOM 1621 O O . HIS A 1 201 ? -13.82 -17.219 -23.5 1 92.75 201 HIS A O 1
ATOM 1627 N N . MET A 1 202 ? -14.68 -19.266 -23.703 1 94.5 202 MET A N 1
ATOM 1628 C CA . MET A 1 202 ? -13.375 -19.938 -23.672 1 94.5 202 MET A CA 1
ATOM 1629 C C . MET A 1 202 ? -12.477 -19.422 -24.781 1 94.5 202 MET A C 1
ATOM 1631 O O . MET A 1 202 ? -11.297 -19.141 -24.562 1 94.5 202 MET A O 1
ATOM 1635 N N . LYS A 1 203 ? -13.031 -19.281 -25.953 1 95.5 203 LYS A N 1
ATOM 1636 C CA . LYS A 1 203 ? -12.242 -18.812 -27.094 1 95.5 203 LYS A CA 1
ATOM 1637 C C . LYS A 1 203 ? -11.672 -17.422 -26.844 1 95.5 203 LYS A C 1
ATOM 1639 O O . LYS A 1 203 ? -10.508 -17.156 -27.156 1 95.5 203 LYS A O 1
ATOM 1644 N N . LEU A 1 204 ? -12.523 -16.594 -26.297 1 96.12 204 LEU A N 1
ATOM 1645 C CA . LEU A 1 204 ? -12.078 -15.242 -25.984 1 96.12 204 LEU A CA 1
ATOM 1646 C C . LEU A 1 204 ? -10.93 -15.273 -24.969 1 96.12 204 LEU A C 1
ATOM 1648 O O . LEU A 1 204 ? -9.93 -14.562 -25.141 1 96.12 204 LEU A O 1
ATOM 1652 N N . ASN A 1 205 ? -11.078 -16.031 -23.922 1 97.12 205 ASN A N 1
ATOM 1653 C CA . ASN A 1 205 ? -10.047 -16.109 -22.891 1 97.12 205 ASN A CA 1
ATOM 1654 C C . ASN A 1 205 ? -8.734 -16.656 -23.453 1 97.12 205 ASN A C 1
ATOM 1656 O O . ASN A 1 205 ? -7.656 -16.172 -23.109 1 97.12 205 ASN A O 1
ATOM 1660 N N . ILE A 1 206 ? -8.781 -17.656 -24.344 1 96.62 206 ILE A N 1
ATOM 1661 C CA . ILE A 1 206 ? -7.582 -18.219 -24.953 1 96.62 206 ILE A CA 1
ATOM 1662 C C . ILE A 1 206 ? -6.887 -17.172 -25.797 1 96.62 206 ILE A C 1
ATOM 1664 O O . ILE A 1 206 ? -5.664 -17.016 -25.734 1 96.62 206 ILE A O 1
ATOM 1668 N N . ILE A 1 207 ? -7.676 -16.453 -26.594 1 97.19 207 ILE A N 1
ATOM 1669 C CA . ILE A 1 207 ? -7.129 -15.391 -27.438 1 97.19 207 ILE A CA 1
ATOM 1670 C C . ILE A 1 207 ? -6.461 -14.336 -26.562 1 97.19 207 ILE A C 1
ATOM 1672 O O . ILE A 1 207 ? -5.355 -13.883 -26.875 1 97.19 207 ILE A O 1
ATOM 1676 N N . MET A 1 208 ? -7.156 -13.961 -25.453 1 97.75 208 MET A N 1
ATOM 1677 C CA . MET A 1 208 ? -6.621 -12.945 -24.562 1 97.75 208 MET A CA 1
ATOM 1678 C C . MET A 1 208 ? -5.34 -13.422 -23.891 1 97.75 208 MET A C 1
ATOM 1680 O O . MET A 1 208 ? -4.422 -12.633 -23.656 1 97.75 208 MET A O 1
ATOM 1684 N N . ILE A 1 209 ? -5.277 -14.672 -23.547 1 97.19 209 ILE A N 1
ATOM 1685 C CA . ILE A 1 209 ? -4.07 -15.242 -22.953 1 97.19 209 ILE A CA 1
ATOM 1686 C C . ILE A 1 209 ? -2.912 -15.141 -23.938 1 97.19 209 ILE A C 1
ATOM 1688 O O . ILE A 1 209 ? -1.834 -14.656 -23.594 1 97.19 209 ILE A O 1
ATOM 1692 N N . VAL A 1 210 ? -3.121 -15.539 -25.172 1 96.5 210 VAL A N 1
ATOM 1693 C CA . VAL A 1 210 ? -2.086 -15.57 -26.203 1 96.5 210 VAL A CA 1
ATOM 1694 C C . VAL A 1 210 ? -1.647 -14.148 -26.531 1 96.5 210 VAL A C 1
ATOM 1696 O O . VAL A 1 210 ? -0.451 -13.852 -26.562 1 96.5 210 VAL A O 1
ATOM 1699 N N . LEU A 1 211 ? -2.633 -13.281 -26.719 1 97.19 211 LEU A N 1
ATOM 1700 C CA . LEU A 1 211 ? -2.332 -11.891 -27.062 1 97.19 211 LEU A CA 1
ATOM 1701 C C . LEU A 1 211 ? -1.556 -11.211 -25.938 1 97.19 211 LEU A C 1
ATOM 1703 O O . LEU A 1 211 ? -0.583 -10.5 -26.188 1 97.19 211 LEU A O 1
ATOM 1707 N N . SER A 1 212 ? -2.068 -11.383 -24.688 1 96.38 212 SER A N 1
ATOM 1708 C CA . SER A 1 212 ? -1.377 -10.781 -23.547 1 96.38 212 SER A CA 1
ATOM 1709 C C . SER A 1 212 ? 0.049 -11.305 -23.438 1 96.38 212 SER A C 1
ATOM 1711 O O . SER A 1 212 ? 0.976 -10.547 -23.141 1 96.38 212 SER A O 1
ATOM 1713 N N . TYR A 1 213 ? 0.182 -12.555 -23.672 1 91.44 213 TYR A N 1
ATOM 1714 C CA . TYR A 1 213 ? 1.515 -13.148 -23.594 1 91.44 213 TYR A CA 1
ATOM 1715 C C . TYR A 1 213 ? 2.436 -12.57 -24.656 1 91.44 213 TYR A C 1
ATOM 1717 O O . TYR A 1 213 ? 3.602 -12.273 -24.391 1 91.44 213 TYR A O 1
ATOM 1725 N N . ILE A 1 214 ? 2.012 -12.391 -25.859 1 92.5 214 ILE A N 1
ATOM 1726 C CA . ILE A 1 214 ? 2.781 -11.797 -26.953 1 92.5 214 ILE A CA 1
ATOM 1727 C C . ILE A 1 214 ? 3.209 -10.383 -26.562 1 92.5 214 ILE A C 1
ATOM 1729 O O . ILE A 1 214 ? 4.363 -10 -26.781 1 92.5 214 ILE A O 1
ATOM 1733 N N . ILE A 1 215 ? 2.281 -9.68 -25.953 1 93.56 215 ILE A N 1
ATOM 1734 C CA . ILE A 1 215 ? 2.574 -8.305 -25.547 1 93.56 215 ILE A CA 1
ATOM 1735 C C . ILE A 1 215 ? 3.65 -8.305 -24.469 1 93.56 215 ILE A C 1
ATOM 1737 O O . ILE A 1 215 ? 4.523 -7.434 -24.438 1 93.56 215 ILE A O 1
ATOM 1741 N N . ILE A 1 216 ? 3.613 -9.227 -23.594 1 90.44 216 ILE A N 1
ATOM 1742 C CA . ILE A 1 216 ? 4.559 -9.328 -22.484 1 90.44 216 ILE A CA 1
ATOM 1743 C C . ILE A 1 216 ? 5.961 -9.586 -23.016 1 90.44 216 ILE A C 1
ATOM 1745 O O . ILE A 1 216 ? 6.941 -9.039 -22.5 1 90.44 216 ILE A O 1
ATOM 1749 N N . ILE A 1 217 ? 6.137 -10.344 -24.109 1 85.69 217 ILE A N 1
ATOM 1750 C CA . ILE A 1 217 ? 7.453 -10.758 -24.578 1 85.69 217 ILE A CA 1
ATOM 1751 C C . ILE A 1 217 ? 7.941 -9.805 -25.672 1 85.69 217 ILE A C 1
ATOM 1753 O O . ILE A 1 217 ? 9.125 -9.812 -26.016 1 85.69 217 ILE A O 1
ATOM 1757 N N . LEU A 1 218 ? 7.09 -8.961 -26.172 1 87.38 218 LEU A N 1
ATOM 1758 C CA . LEU A 1 218 ? 7.41 -8.055 -27.281 1 87.38 218 LEU A CA 1
ATOM 1759 C C . LEU A 1 218 ? 8.594 -7.156 -26.922 1 87.38 218 LEU A C 1
ATOM 1761 O O . LEU A 1 218 ? 9.484 -6.938 -27.75 1 87.38 218 LEU A O 1
ATOM 1765 N N . PRO A 1 219 ? 8.633 -6.613 -25.703 1 85.56 219 PRO A N 1
ATOM 1766 C CA . PRO A 1 219 ? 9.766 -5.754 -25.344 1 85.56 219 PRO A CA 1
ATOM 1767 C C . PRO A 1 219 ? 11.109 -6.477 -25.422 1 85.56 219 PRO A C 1
ATOM 1769 O O . PRO A 1 219 ? 12.141 -5.848 -25.672 1 85.56 219 PRO A O 1
ATOM 1772 N N . ILE A 1 220 ? 11.086 -7.75 -25.156 1 79.44 220 ILE A N 1
ATOM 1773 C CA . ILE A 1 220 ? 12.32 -8.523 -25.25 1 79.44 220 ILE A CA 1
ATOM 1774 C C . ILE A 1 220 ? 12.859 -8.461 -26.672 1 79.44 220 ILE A C 1
ATOM 1776 O O . ILE A 1 220 ? 14.055 -8.234 -26.891 1 79.44 220 ILE A O 1
ATOM 1780 N N . ILE A 1 221 ? 11.992 -8.57 -27.625 1 79.69 221 ILE A N 1
ATOM 1781 C CA . ILE A 1 221 ? 12.352 -8.547 -29.031 1 79.69 221 ILE A CA 1
ATOM 1782 C C . ILE A 1 221 ? 12.789 -7.145 -29.438 1 79.69 221 ILE A C 1
ATOM 1784 O O . ILE A 1 221 ? 13.805 -6.973 -30.125 1 79.69 221 ILE A O 1
ATOM 1788 N N . ILE A 1 222 ? 12.047 -6.227 -28.984 1 83.06 222 ILE A N 1
ATOM 1789 C CA . ILE A 1 222 ? 12.336 -4.836 -29.328 1 83.06 222 ILE A CA 1
ATOM 1790 C C . ILE A 1 222 ? 13.672 -4.422 -28.734 1 83.06 222 ILE A C 1
ATOM 1792 O O . ILE A 1 222 ? 14.469 -3.746 -29.391 1 83.06 222 ILE A O 1
ATOM 1796 N N . TYR A 1 223 ? 13.875 -4.77 -27.531 1 78.94 223 TYR A N 1
ATOM 1797 C CA . TYR A 1 223 ? 15.141 -4.457 -26.859 1 78.94 223 TYR A CA 1
ATOM 1798 C C . TYR A 1 223 ? 16.312 -5.094 -27.594 1 78.94 223 TYR A C 1
ATOM 1800 O O . TYR A 1 223 ? 17.344 -4.457 -27.797 1 78.94 223 TYR A O 1
ATOM 1808 N N . SER A 1 224 ? 16.219 -6.285 -27.969 1 75.12 224 SER A N 1
ATOM 1809 C CA . SER A 1 224 ? 17.281 -7.008 -28.656 1 75.12 224 SER A CA 1
ATOM 1810 C C . SER A 1 224 ? 17.594 -6.375 -30 1 75.12 224 SER A C 1
ATOM 1812 O O . SER A 1 224 ? 18.766 -6.32 -30.406 1 75.12 224 SER A O 1
ATOM 1814 N N . LYS A 1 225 ? 16.625 -5.762 -30.594 1 80.19 225 LYS A N 1
ATOM 1815 C CA . LYS A 1 225 ? 16.828 -5.246 -31.938 1 80.19 225 LYS A CA 1
ATOM 1816 C C . LYS A 1 225 ? 17.141 -3.754 -31.922 1 80.19 225 LYS A C 1
ATOM 1818 O O . LYS A 1 225 ? 17.969 -3.277 -32.688 1 80.19 225 LYS A O 1
ATOM 1823 N N . LEU A 1 226 ? 16.438 -3.023 -31.031 1 78.75 226 LEU A N 1
ATOM 1824 C CA . LEU A 1 226 ? 16.5 -1.568 -31.109 1 78.75 226 LEU A CA 1
ATOM 1825 C C . LEU A 1 226 ? 17.094 -0.971 -29.844 1 78.75 226 LEU A C 1
ATOM 1827 O O . LEU A 1 226 ? 17.547 0.173 -29.859 1 78.75 226 LEU A O 1
ATOM 1831 N N . GLY A 1 227 ? 17.062 -1.634 -28.688 1 72.75 227 GLY A N 1
ATOM 1832 C CA . GLY A 1 227 ? 17.625 -1.181 -27.438 1 72.75 227 GLY A CA 1
ATOM 1833 C C . GLY A 1 227 ? 16.875 -0.01 -26.828 1 72.75 227 GLY A C 1
ATOM 1834 O O . GLY A 1 227 ? 17.438 0.762 -26.047 1 72.75 227 GLY A O 1
ATOM 1835 N N . ILE A 1 228 ? 15.68 0.281 -27.141 1 73.88 228 ILE A N 1
ATOM 1836 C CA . ILE A 1 228 ? 14.977 1.502 -26.766 1 73.88 228 ILE A CA 1
ATOM 1837 C C . ILE A 1 228 ? 14.188 1.268 -25.469 1 73.88 228 ILE A C 1
ATOM 1839 O O . ILE A 1 228 ? 14.133 2.143 -24.609 1 73.88 228 ILE A O 1
ATOM 1843 N N . ILE A 1 229 ? 13.602 0.103 -25.297 1 77.88 229 ILE A N 1
ATOM 1844 C CA . ILE A 1 229 ? 12.789 -0.163 -24.109 1 77.88 229 ILE A CA 1
ATOM 1845 C C . ILE A 1 229 ? 13.414 -1.292 -23.297 1 77.88 229 ILE A C 1
ATOM 1847 O O . ILE A 1 229 ? 14.109 -2.152 -23.844 1 77.88 229 ILE A O 1
ATOM 1851 N N . SER A 1 230 ? 13.156 -1.104 -21.984 1 79.38 230 SER A N 1
ATOM 1852 C CA . SER A 1 230 ? 13.656 -2.178 -21.141 1 79.38 230 SER A CA 1
ATOM 1853 C C . SER A 1 230 ? 13.023 -3.516 -21.5 1 79.38 230 SER A C 1
ATOM 1855 O O . SER A 1 230 ? 11.836 -3.578 -21.844 1 79.38 230 SER A O 1
ATOM 1857 N N . TYR A 1 231 ? 13.75 -4.574 -21.516 1 77.19 231 TYR A N 1
ATOM 1858 C CA . TYR A 1 231 ? 13.289 -5.902 -21.906 1 77.19 231 TYR A CA 1
ATOM 1859 C C . TYR A 1 231 ? 12.172 -6.383 -20.984 1 77.19 231 TYR A C 1
ATOM 1861 O O . TYR A 1 231 ? 11.344 -7.207 -21.391 1 77.19 231 TYR A O 1
ATOM 1869 N N . ASN A 1 232 ? 12.141 -5.855 -19.703 1 80.44 232 ASN A N 1
ATOM 1870 C CA . ASN A 1 232 ? 11.188 -6.312 -18.703 1 80.44 232 ASN A CA 1
ATOM 1871 C C . ASN A 1 232 ? 10.078 -5.289 -18.469 1 80.44 232 ASN A C 1
ATOM 1873 O O . ASN A 1 232 ? 9.469 -5.258 -17.406 1 80.44 232 ASN A O 1
ATOM 1877 N N . TYR A 1 233 ? 9.797 -4.59 -19.469 1 82.25 233 TYR A N 1
ATOM 1878 C CA . TYR A 1 233 ? 8.859 -3.48 -19.328 1 82.25 233 TYR A CA 1
ATOM 1879 C C . TYR A 1 233 ? 7.508 -3.967 -18.828 1 82.25 233 TYR A C 1
ATOM 1881 O O . TYR A 1 233 ? 6.926 -3.361 -17.922 1 82.25 233 TYR A O 1
ATOM 1889 N N . PHE A 1 234 ? 7 -5.066 -19.312 1 86.94 234 PHE A N 1
ATOM 1890 C CA . PHE A 1 234 ? 5.664 -5.531 -18.953 1 86.94 234 PHE A CA 1
ATOM 1891 C C . PHE A 1 234 ? 5.742 -6.672 -17.953 1 86.94 234 PHE A C 1
ATOM 1893 O O . PHE A 1 234 ? 4.762 -7.395 -17.734 1 86.94 234 PHE A O 1
ATOM 1900 N N . MET A 1 235 ? 6.809 -6.844 -17.297 1 83.69 235 MET A N 1
ATOM 1901 C CA . MET A 1 235 ? 6.965 -7.996 -16.406 1 83.69 235 MET A CA 1
ATOM 1902 C C . MET A 1 235 ? 6.781 -7.586 -14.953 1 83.69 235 MET A C 1
ATOM 1904 O O . MET A 1 235 ? 6.941 -8.406 -14.047 1 83.69 235 MET A O 1
ATOM 1908 N N . GLY A 1 236 ? 6.379 -6.402 -14.719 1 85.12 236 GLY A N 1
ATOM 1909 C CA . GLY A 1 236 ? 6.066 -5.961 -13.367 1 85.12 236 GLY A CA 1
ATOM 1910 C C . GLY A 1 236 ? 4.688 -6.398 -12.898 1 85.12 236 GLY A C 1
ATOM 1911 O O . GLY A 1 236 ? 3.789 -6.605 -13.719 1 85.12 236 GLY A O 1
ATOM 1912 N N . ALA A 1 237 ? 4.547 -6.5 -11.617 1 85.12 237 ALA A N 1
ATOM 1913 C CA . ALA A 1 237 ? 3.314 -7.008 -11.016 1 85.12 237 ALA A CA 1
ATOM 1914 C C . ALA A 1 237 ? 2.119 -6.137 -11.398 1 85.12 237 ALA A C 1
ATOM 1916 O O . ALA A 1 237 ? 0.992 -6.629 -11.484 1 85.12 237 ALA A O 1
ATOM 1917 N N . HIS A 1 238 ? 2.365 -4.914 -11.711 1 87.31 238 HIS A N 1
ATOM 1918 C CA . HIS A 1 238 ? 1.286 -3.963 -11.945 1 87.31 238 HIS A CA 1
ATOM 1919 C C . HIS A 1 238 ? 1.062 -3.74 -13.438 1 87.31 238 HIS A C 1
ATOM 1921 O O . HIS A 1 238 ? 0.442 -2.752 -13.836 1 87.31 238 HIS A O 1
ATOM 1927 N N . SER A 1 239 ? 1.55 -4.66 -14.289 1 92.38 239 SER A N 1
ATOM 1928 C CA . SER A 1 239 ? 1.423 -4.508 -15.734 1 92.38 239 SER A CA 1
ATOM 1929 C C . SER A 1 239 ? 0.071 -5.016 -16.234 1 92.38 239 SER A C 1
ATOM 1931 O O . SER A 1 239 ? -0.378 -6.09 -15.828 1 92.38 239 SER A O 1
ATOM 1933 N N . LEU A 1 240 ? -0.513 -4.234 -17.109 1 95.69 240 LEU A N 1
ATOM 1934 C CA . LEU A 1 240 ? -1.843 -4.527 -17.641 1 95.69 240 LEU A CA 1
ATOM 1935 C C . LEU A 1 240 ? -1.857 -5.867 -18.359 1 95.69 240 LEU A C 1
ATOM 1937 O O . LEU A 1 240 ? -2.711 -6.715 -18.094 1 95.69 240 LEU A O 1
ATOM 1941 N N . PRO A 1 241 ? -0.913 -6.137 -19.25 1 96 241 PRO A N 1
ATOM 1942 C CA . PRO A 1 241 ? -0.972 -7.422 -19.953 1 96 241 PRO A CA 1
ATOM 1943 C C . PRO A 1 241 ? -0.857 -8.617 -19 1 96 241 PRO A C 1
ATOM 1945 O O . PRO A 1 241 ? -1.463 -9.664 -19.234 1 96 241 PRO A O 1
ATOM 1948 N N . LEU A 1 242 ? -0.125 -8.531 -17.969 1 95.56 242 LEU A N 1
ATOM 1949 C CA . LEU A 1 242 ? 0.015 -9.609 -17 1 95.56 242 LEU A CA 1
ATOM 1950 C C . LEU A 1 242 ? -1.295 -9.852 -16.266 1 95.56 242 LEU A C 1
ATOM 1952 O O . LEU A 1 242 ? -1.706 -11 -16.078 1 95.56 242 LEU A O 1
ATOM 1956 N N . VAL A 1 243 ? -1.938 -8.766 -15.852 1 97.19 243 VAL A N 1
ATOM 1957 C CA . VAL A 1 243 ? -3.203 -8.875 -15.133 1 97.19 243 VAL A CA 1
ATOM 1958 C C . VAL A 1 243 ? -4.273 -9.453 -16.047 1 97.19 243 VAL A C 1
ATOM 1960 O O . VAL A 1 243 ? -5.055 -10.312 -15.641 1 97.19 243 VAL A O 1
ATOM 1963 N N . VAL A 1 244 ? -4.289 -9.016 -17.297 1 97.44 244 VAL A N 1
ATOM 1964 C CA . VAL A 1 244 ? -5.258 -9.508 -18.266 1 97.44 244 VAL A CA 1
ATOM 1965 C C . VAL A 1 244 ? -5.008 -10.992 -18.531 1 97.44 244 VAL A C 1
ATOM 1967 O O . VAL A 1 244 ? -5.953 -11.789 -18.594 1 97.44 244 VAL A O 1
ATOM 1970 N N . CYS A 1 245 ? -3.732 -11.352 -18.672 1 97.44 245 CYS A N 1
ATOM 1971 C CA . CYS A 1 245 ? -3.379 -12.75 -18.859 1 97.44 245 CYS A CA 1
ATOM 1972 C C . CYS A 1 245 ? -3.854 -13.602 -17.688 1 97.44 245 CYS A C 1
ATOM 1974 O O . CYS A 1 245 ? -4.473 -14.648 -17.891 1 97.44 245 CYS A O 1
ATOM 1976 N N . SER A 1 246 ? -3.609 -13.164 -16.484 1 98.12 246 SER A N 1
ATOM 1977 C CA . SER A 1 246 ? -3.996 -13.891 -15.281 1 98.12 246 SER A CA 1
ATOM 1978 C C . SER A 1 246 ? -5.512 -14 -15.164 1 98.12 246 SER A C 1
ATOM 1980 O O . SER A 1 246 ? -6.039 -15.055 -14.812 1 98.12 246 SER A O 1
ATOM 1982 N N . LEU A 1 247 ? -6.188 -12.875 -15.43 1 98.06 247 LEU A N 1
ATOM 1983 C CA . LEU A 1 247 ? -7.645 -12.883 -15.367 1 98.06 247 LEU A CA 1
ATOM 1984 C C . LEU A 1 247 ? -8.234 -13.852 -16.391 1 98.06 247 LEU A C 1
ATOM 1986 O O . LEU A 1 247 ? -9.148 -14.609 -16.062 1 98.06 247 LEU A O 1
ATOM 1990 N N . SER A 1 248 ? -7.691 -13.805 -17.594 1 98.19 248 SER A N 1
ATOM 1991 C CA . SER A 1 248 ? -8.18 -14.695 -18.641 1 98.19 248 SER A CA 1
ATOM 1992 C C . SER A 1 248 ? -7.902 -16.156 -18.297 1 98.19 248 SER A C 1
ATOM 1994 O O . SER A 1 248 ? -8.734 -17.031 -18.562 1 98.19 248 SER A O 1
ATOM 1996 N N . LEU A 1 249 ? -6.773 -16.422 -17.766 1 97.75 249 LEU A N 1
ATOM 1997 C CA . LEU A 1 249 ? -6.453 -17.766 -17.312 1 97.75 249 LEU A CA 1
ATOM 1998 C C . LEU A 1 249 ? -7.43 -18.234 -16.234 1 97.75 249 LEU A C 1
ATOM 2000 O O . LEU A 1 249 ? -7.949 -19.344 -16.297 1 97.75 249 LEU A O 1
ATOM 2004 N N . PHE A 1 250 ? -7.746 -17.422 -15.258 1 98.06 250 PHE A N 1
ATOM 2005 C CA . PHE A 1 250 ? -8.688 -17.719 -14.18 1 98.06 250 PHE A CA 1
ATOM 2006 C C . PHE A 1 250 ? -10.07 -18.031 -14.742 1 98.06 250 PHE A C 1
ATOM 2008 O O . PHE A 1 250 ? -10.688 -19.031 -14.383 1 98.06 250 PHE A O 1
ATOM 2015 N N . LEU A 1 251 ? -10.445 -17.125 -15.656 1 98 251 LEU A N 1
ATOM 2016 C CA . LEU A 1 251 ? -11.773 -17.281 -16.234 1 98 251 LEU A CA 1
ATOM 2017 C C . LEU A 1 251 ? -11.844 -18.547 -17.078 1 98 251 LEU A C 1
ATOM 2019 O O . LEU A 1 251 ? -12.867 -19.25 -17.078 1 98 251 LEU A O 1
ATOM 2023 N N . ALA A 1 252 ? -10.812 -18.844 -17.859 1 97 252 ALA A N 1
ATOM 2024 C CA . ALA A 1 252 ? -10.781 -20.062 -18.672 1 97 252 ALA A CA 1
ATOM 2025 C C . ALA A 1 252 ? -10.945 -21.312 -17.812 1 97 252 ALA A C 1
ATOM 2027 O O . ALA A 1 252 ? -11.742 -22.188 -18.141 1 97 252 ALA A O 1
ATOM 2028 N N . PHE A 1 253 ? -10.25 -21.391 -16.719 1 97 253 PHE A N 1
ATOM 2029 C CA . PHE A 1 253 ? -10.297 -22.578 -15.875 1 97 253 PHE A CA 1
ATOM 2030 C C . PHE A 1 253 ? -11.578 -22.609 -15.055 1 97 253 PHE A C 1
ATOM 2032 O O . PHE A 1 253 ? -12.125 -23.688 -14.773 1 97 253 PHE A O 1
ATOM 2039 N N . LYS A 1 254 ? -12.023 -21.422 -14.594 1 94.94 254 LYS A N 1
ATOM 2040 C CA . LYS A 1 254 ? -13.281 -21.328 -13.859 1 94.94 254 LYS A CA 1
ATOM 2041 C C . LYS A 1 254 ? -14.43 -21.922 -14.672 1 94.94 254 LYS A C 1
ATOM 2043 O O . LYS A 1 254 ? -15.312 -22.578 -14.109 1 94.94 254 LYS A O 1
ATOM 2048 N N . ASN A 1 255 ? -14.352 -21.672 -15.977 1 92.69 255 ASN A N 1
ATOM 2049 C CA . ASN A 1 255 ? -15.461 -22.078 -16.828 1 92.69 255 ASN A CA 1
ATOM 2050 C C . ASN A 1 255 ? -15.227 -23.438 -17.453 1 92.69 255 ASN A C 1
ATOM 2052 O O . ASN A 1 255 ? -16.078 -23.953 -18.188 1 92.69 255 ASN A O 1
ATOM 2056 N N . MET A 1 256 ? -14.164 -24.031 -17.219 1 92.75 256 MET A N 1
ATOM 2057 C CA . MET A 1 256 ? -13.859 -25.375 -17.703 1 92.75 256 MET A CA 1
ATOM 2058 C C . MET A 1 256 ? -14.648 -26.422 -16.938 1 92.75 256 MET A C 1
ATOM 2060 O O . MET A 1 256 ? -14.789 -26.328 -15.711 1 92.75 256 MET A O 1
ATOM 2064 N N . ASN A 1 257 ? -15.211 -27.344 -17.625 1 88.69 257 ASN A N 1
ATOM 2065 C CA . ASN A 1 257 ? -15.953 -28.422 -16.984 1 88.69 257 ASN A CA 1
ATOM 2066 C C . ASN A 1 257 ? -15.062 -29.641 -16.703 1 88.69 257 ASN A C 1
ATOM 2068 O O . ASN A 1 257 ? -14.852 -30.469 -17.594 1 88.69 257 ASN A O 1
ATOM 2072 N N . ILE A 1 258 ? -14.508 -29.641 -15.578 1 89.69 258 ILE A N 1
ATOM 2073 C CA . ILE A 1 258 ? -13.703 -30.766 -15.148 1 89.69 258 ILE A CA 1
ATOM 2074 C C . ILE A 1 258 ? -14.391 -31.484 -13.977 1 89.69 258 ILE A C 1
ATOM 2076 O O . ILE A 1 258 ? -14.781 -30.844 -13 1 89.69 258 ILE A O 1
ATOM 2080 N N . SER A 1 259 ? -14.625 -32.75 -14.148 1 88.81 259 SER A N 1
ATOM 2081 C CA . SER A 1 259 ? -15.219 -33.531 -13.07 1 88.81 259 SER A CA 1
ATOM 2082 C C . SER A 1 259 ? -14.25 -33.688 -11.898 1 88.81 259 SER A C 1
ATOM 2084 O O . SER A 1 259 ? -13.062 -33.375 -12.023 1 88.81 259 SER A O 1
ATOM 2086 N N . TYR A 1 260 ? -14.781 -34.125 -10.805 1 91.56 260 TYR A N 1
ATOM 2087 C CA . TYR A 1 260 ? -13.969 -34.344 -9.609 1 91.56 260 TYR A CA 1
ATOM 2088 C C . TYR A 1 260 ? -12.82 -35.281 -9.906 1 91.56 260 TYR A C 1
ATOM 2090 O O . TYR A 1 260 ? -13.023 -36.375 -10.492 1 91.56 260 TYR A O 1
ATOM 2098 N N . ASN A 1 261 ? -11.68 -34.875 -9.609 1 94.31 261 ASN A N 1
ATOM 2099 C CA . ASN A 1 261 ? -10.477 -35.656 -9.781 1 94.31 261 ASN A CA 1
ATOM 2100 C C . ASN A 1 261 ? -9.641 -35.719 -8.5 1 94.31 261 ASN A C 1
ATOM 2102 O O . ASN A 1 261 ? -9.078 -34.688 -8.102 1 94.31 261 ASN A O 1
ATOM 2106 N N . ARG A 1 262 ? -9.445 -36.844 -7.973 1 94.31 262 ARG A N 1
ATOM 2107 C CA . ARG A 1 262 ? -8.797 -37.031 -6.676 1 94.31 262 ARG A CA 1
ATOM 2108 C C . ARG A 1 262 ? -7.309 -36.688 -6.766 1 94.31 262 ARG A C 1
ATOM 2110 O O . ARG A 1 262 ? -6.73 -36.125 -5.832 1 94.31 262 ARG A O 1
ATOM 2117 N N . ILE A 1 263 ? -6.703 -37.031 -7.797 1 95.06 263 ILE A N 1
ATOM 2118 C CA . ILE A 1 263 ? -5.27 -36.812 -7.969 1 95.06 263 ILE A CA 1
ATOM 2119 C C . ILE A 1 263 ? -4.98 -35.312 -8.047 1 95.06 263 ILE A C 1
ATOM 2121 O O . ILE A 1 263 ? -4.074 -34.812 -7.375 1 95.06 263 ILE A O 1
ATOM 2125 N N . ILE A 1 264 ? -5.781 -34.625 -8.844 1 95.62 264 ILE A N 1
ATOM 2126 C CA . ILE A 1 264 ? -5.621 -33.156 -8.992 1 95.62 264 ILE A CA 1
ATOM 2127 C C . ILE A 1 264 ? -5.797 -32.5 -7.637 1 95.62 264 ILE A C 1
ATOM 2129 O O . ILE A 1 264 ? -4.984 -31.656 -7.246 1 95.62 264 ILE A O 1
ATOM 2133 N N . ASN A 1 265 ? -6.773 -32.938 -6.961 1 95.56 265 ASN A N 1
ATOM 2134 C CA . ASN A 1 265 ? -7.059 -32.344 -5.66 1 95.56 265 ASN A CA 1
ATOM 2135 C C . ASN A 1 265 ? -5.965 -32.656 -4.645 1 95.56 265 ASN A C 1
ATOM 2137 O O . ASN A 1 265 ? -5.609 -31.812 -3.816 1 95.56 265 ASN A O 1
ATOM 2141 N N . TRP A 1 266 ? -5.484 -33.844 -4.781 1 95.31 266 TRP A N 1
ATOM 2142 C CA . TRP A 1 266 ? -4.406 -34.281 -3.896 1 95.31 266 TRP A CA 1
ATOM 2143 C C . TRP A 1 266 ? -3.135 -33.5 -4.156 1 95.31 266 TRP A C 1
ATOM 2145 O O . TRP A 1 266 ? -2.484 -33.031 -3.215 1 95.31 266 TRP A O 1
ATOM 2155 N N . LEU A 1 267 ? -2.781 -33.25 -5.328 1 96.06 267 LEU A N 1
ATOM 2156 C CA . LEU A 1 267 ? -1.612 -32.469 -5.703 1 96.06 267 LEU A CA 1
ATOM 2157 C C . LEU A 1 267 ? -1.788 -31 -5.305 1 96.06 267 LEU A C 1
ATOM 2159 O O . LEU A 1 267 ? -0.861 -30.375 -4.777 1 96.06 267 LEU A O 1
ATOM 2163 N N . ALA A 1 268 ? -2.963 -30.484 -5.508 1 95.94 268 ALA A N 1
ATOM 2164 C CA . ALA A 1 268 ? -3.25 -29.078 -5.254 1 95.94 268 ALA A CA 1
ATOM 2165 C C . ALA A 1 268 ? -3.129 -28.75 -3.77 1 95.94 268 ALA A C 1
ATOM 2167 O O . ALA A 1 268 ? -2.801 -27.609 -3.402 1 95.94 268 ALA A O 1
ATOM 2168 N N . GLY A 1 269 ? -3.326 -29.734 -2.934 1 94.94 269 GLY A N 1
ATOM 2169 C CA . GLY A 1 269 ? -3.291 -29.531 -1.494 1 94.94 269 GLY A CA 1
ATOM 2170 C C . GLY A 1 269 ? -1.905 -29.203 -0.971 1 94.94 269 GLY A C 1
ATOM 2171 O O . GLY A 1 269 ? -1.757 -28.734 0.162 1 94.94 269 GLY A O 1
ATOM 2172 N N . SER A 1 270 ? -0.862 -29.328 -1.847 1 96.88 270 SER A N 1
ATOM 2173 C CA . SER A 1 270 ? 0.511 -29.125 -1.396 1 96.88 270 SER A CA 1
ATOM 2174 C C . SER A 1 270 ? 1.18 -27.984 -2.162 1 96.88 270 SER A C 1
ATOM 2176 O O . SER A 1 270 ? 2.4 -27.828 -2.104 1 96.88 270 SER A O 1
ATOM 2178 N N . VAL A 1 271 ? 0.406 -27.25 -2.9 1 97.62 271 VAL A N 1
ATOM 2179 C CA . VAL A 1 271 ? 0.942 -26.172 -3.727 1 97.62 271 VAL A CA 1
ATOM 2180 C C . VAL A 1 271 ? 1.626 -25.125 -2.844 1 97.62 271 VAL A C 1
ATOM 2182 O O . VAL A 1 271 ? 2.713 -24.656 -3.168 1 97.62 271 VAL A O 1
ATOM 2185 N N . LEU A 1 272 ? 1.023 -24.812 -1.729 1 97.44 272 LEU A N 1
ATOM 2186 C CA . LEU A 1 272 ? 1.621 -23.844 -0.81 1 97.44 272 LEU A CA 1
ATOM 2187 C C . LEU A 1 272 ? 2.941 -24.375 -0.256 1 97.44 272 LEU A C 1
ATOM 2189 O O . LEU A 1 272 ? 3.924 -23.625 -0.175 1 97.44 272 LEU A O 1
ATOM 2193 N N . GLY A 1 273 ? 2.973 -25.609 0.123 1 98.06 273 GLY A N 1
ATOM 2194 C CA . GLY A 1 273 ? 4.199 -26.219 0.612 1 98.06 273 GLY A CA 1
ATOM 2195 C C . GLY A 1 273 ? 5.34 -26.141 -0.383 1 98.06 273 GLY A C 1
ATOM 2196 O O . GLY A 1 273 ? 6.48 -25.844 -0.008 1 98.06 273 GLY A O 1
ATOM 2197 N N . VAL A 1 274 ? 4.996 -26.406 -1.628 1 98.38 274 VAL A N 1
ATOM 2198 C CA . VAL A 1 274 ? 5.996 -26.344 -2.688 1 98.38 274 VAL A CA 1
ATOM 2199 C C . VAL A 1 274 ? 6.605 -24.938 -2.734 1 98.38 274 VAL A C 1
ATOM 2201 O O . VAL A 1 274 ? 7.824 -24.781 -2.834 1 98.38 274 VAL A O 1
ATOM 2204 N N . TYR A 1 275 ? 5.793 -23.969 -2.631 1 97.88 275 TYR A N 1
ATOM 2205 C CA . TYR A 1 275 ? 6.227 -22.578 -2.623 1 97.88 275 TYR A CA 1
ATOM 2206 C C . TYR A 1 275 ? 7.105 -22.281 -1.411 1 97.88 275 TYR A C 1
ATOM 2208 O O . TYR A 1 275 ? 8.195 -21.719 -1.546 1 97.88 275 TYR A O 1
ATOM 2216 N N . LEU A 1 276 ? 6.738 -22.656 -0.251 1 97.88 276 LEU A N 1
ATOM 2217 C CA . LEU A 1 276 ? 7.41 -22.312 0.996 1 97.88 276 LEU A CA 1
ATOM 2218 C C . LEU A 1 276 ? 8.781 -22.984 1.077 1 97.88 276 LEU A C 1
ATOM 2220 O O . LEU A 1 276 ? 9.711 -22.422 1.657 1 97.88 276 LEU A O 1
ATOM 2224 N N . ILE A 1 277 ? 8.875 -24.141 0.479 1 97.62 277 ILE A N 1
ATOM 2225 C CA . ILE A 1 277 ? 10.125 -24.891 0.556 1 97.62 277 ILE A CA 1
ATOM 2226 C C . ILE A 1 277 ? 11.117 -24.344 -0.463 1 97.62 277 ILE A C 1
ATOM 2228 O O . ILE A 1 277 ? 12.203 -23.891 -0.096 1 97.62 277 ILE A O 1
ATOM 2232 N N . HIS A 1 278 ? 10.719 -24.312 -1.718 1 97.25 278 HIS A N 1
ATOM 2233 C CA . HIS A 1 278 ? 11.703 -24.031 -2.758 1 97.25 278 HIS A CA 1
ATOM 2234 C C . HIS A 1 278 ? 12.086 -22.562 -2.77 1 97.25 278 HIS A C 1
ATOM 2236 O O . HIS A 1 278 ? 13.172 -22.203 -3.234 1 97.25 278 HIS A O 1
ATOM 2242 N N . ASP A 1 279 ? 11.188 -21.703 -2.266 1 95.69 279 ASP A N 1
ATOM 2243 C CA . ASP A 1 279 ? 11.477 -20.281 -2.371 1 95.69 279 ASP A CA 1
ATOM 2244 C C . ASP A 1 279 ? 11.961 -19.719 -1.036 1 95.69 279 ASP A C 1
ATOM 2246 O O . ASP A 1 279 ? 12.047 -18.5 -0.863 1 95.69 279 ASP A O 1
ATOM 2250 N N . ASN A 1 280 ? 12.188 -20.547 -0.067 1 95.75 280 ASN A N 1
ATOM 2251 C CA . ASN A 1 280 ? 12.859 -20.094 1.149 1 95.75 280 ASN A CA 1
ATOM 2252 C C . ASN A 1 280 ? 14.227 -19.5 0.846 1 95.75 280 ASN A C 1
ATOM 2254 O O . ASN A 1 280 ? 15 -20.062 0.07 1 95.75 280 ASN A O 1
ATOM 2258 N N . PRO A 1 281 ? 14.531 -18.375 1.414 1 90.69 281 PRO A N 1
ATOM 2259 C CA . PRO A 1 281 ? 15.773 -17.688 1.058 1 90.69 281 PRO A CA 1
ATOM 2260 C C . PRO A 1 281 ? 17.016 -18.547 1.253 1 90.69 281 PRO A C 1
ATOM 2262 O O . PRO A 1 281 ? 17.969 -18.453 0.476 1 90.69 281 PRO A O 1
ATOM 2265 N N . ILE A 1 282 ? 17.047 -19.328 2.254 1 88.31 282 ILE A N 1
ATOM 2266 C CA . ILE A 1 282 ? 18.172 -20.219 2.518 1 88.31 282 ILE A CA 1
ATOM 2267 C C . ILE A 1 282 ? 18.219 -21.328 1.463 1 88.31 282 ILE A C 1
ATOM 2269 O O . ILE A 1 282 ? 19.281 -21.594 0.882 1 88.31 282 ILE A O 1
ATOM 2273 N N . VAL A 1 283 ? 17.109 -21.906 1.158 1 91.94 283 VAL A N 1
ATOM 2274 C CA . VAL A 1 283 ? 17.016 -23.047 0.271 1 91.94 283 VAL A CA 1
ATOM 2275 C C . VAL A 1 283 ? 17.188 -22.609 -1.179 1 91.94 283 VAL A C 1
ATOM 2277 O O . VAL A 1 283 ? 17.859 -23.281 -1.965 1 91.94 283 VAL A O 1
ATOM 2280 N N . ARG A 1 284 ? 16.562 -21.516 -1.531 1 92.56 284 ARG A N 1
ATOM 2281 C CA . ARG A 1 284 ? 16.531 -21.078 -2.926 1 92.56 284 ARG A CA 1
ATOM 2282 C C . ARG A 1 284 ? 17.938 -20.859 -3.465 1 92.56 284 ARG A C 1
ATOM 2284 O O . ARG A 1 284 ? 18.25 -21.25 -4.594 1 92.56 284 ARG A O 1
ATOM 2291 N N . ASN A 1 285 ? 18.797 -20.266 -2.646 1 86.06 285 ASN A N 1
ATOM 2292 C CA . ASN A 1 285 ? 20.172 -20.047 -3.08 1 86.06 285 ASN A CA 1
ATOM 2293 C C . ASN A 1 285 ? 20.906 -21.375 -3.287 1 86.06 285 ASN A C 1
ATOM 2295 O O . ASN A 1 285 ? 21.656 -21.531 -4.254 1 86.06 285 ASN A O 1
ATOM 2299 N N . TYR A 1 286 ? 20.672 -22.234 -2.463 1 89.12 286 TYR A N 1
ATOM 2300 C CA . TYR A 1 286 ? 21.344 -23.531 -2.523 1 89.12 286 TYR A CA 1
ATOM 2301 C C . TYR A 1 286 ? 20.859 -24.344 -3.725 1 89.12 286 TYR A C 1
ATOM 2303 O O . TYR A 1 286 ? 21.672 -24.922 -4.453 1 89.12 286 TYR A O 1
ATOM 2311 N N . ILE A 1 287 ? 19.562 -24.359 -4.027 1 93.12 287 ILE A N 1
ATOM 2312 C CA . ILE A 1 287 ? 18.953 -25.172 -5.078 1 93.12 287 ILE A CA 1
ATOM 2313 C C . ILE A 1 287 ? 19.453 -24.703 -6.441 1 93.12 287 ILE A C 1
ATOM 2315 O O . ILE A 1 287 ? 19.938 -25.516 -7.242 1 93.12 287 ILE A O 1
ATOM 2319 N N . TRP A 1 288 ? 19.484 -23.469 -6.684 1 92.06 288 TRP A N 1
ATOM 2320 C CA . TRP A 1 288 ? 19.734 -22.969 -8.031 1 92.06 288 TRP A CA 1
ATOM 2321 C C . TRP A 1 288 ? 21.234 -22.828 -8.297 1 92.06 288 TRP A C 1
ATOM 2323 O O . TRP A 1 288 ? 21.688 -23.016 -9.422 1 92.06 288 TRP A O 1
ATOM 2333 N N . LYS A 1 289 ? 22.016 -22.531 -7.266 1 89.5 289 LYS A N 1
ATOM 2334 C CA . LYS A 1 289 ? 23.438 -22.281 -7.441 1 89.5 289 LYS A CA 1
ATOM 2335 C C . LYS A 1 289 ? 24.25 -23.562 -7.301 1 89.5 289 LYS A C 1
ATOM 2337 O O . LYS A 1 289 ? 25.234 -23.75 -8.016 1 89.5 289 LYS A O 1
ATOM 2342 N N . TYR A 1 290 ? 23.828 -24.469 -6.359 1 89.75 290 TYR A N 1
ATOM 2343 C CA . TYR A 1 290 ? 24.719 -25.594 -6.027 1 89.75 290 TYR A CA 1
ATOM 2344 C C . TYR A 1 290 ? 24.141 -26.906 -6.516 1 89.75 290 TYR A C 1
ATOM 2346 O O . TYR A 1 290 ? 24.875 -27.797 -6.961 1 89.75 290 TYR A O 1
ATOM 2354 N N . ILE A 1 291 ? 22.844 -27.078 -6.414 1 93.38 291 ILE A N 1
ATOM 2355 C CA . ILE A 1 291 ? 22.266 -28.344 -6.809 1 93.38 291 ILE A CA 1
ATOM 2356 C C . ILE A 1 291 ? 22.109 -28.391 -8.328 1 93.38 291 ILE A C 1
ATOM 2358 O O . ILE A 1 291 ? 22.688 -29.266 -8.992 1 93.38 291 ILE A O 1
ATOM 2362 N N . PHE A 1 292 ? 21.422 -27.438 -8.898 1 94.25 292 PHE A N 1
ATOM 2363 C CA . PHE A 1 292 ? 21.156 -27.469 -10.328 1 94.25 292 PHE A CA 1
ATOM 2364 C C . PHE A 1 292 ? 22.188 -26.656 -11.094 1 94.25 292 PHE A C 1
ATOM 2366 O O . PHE A 1 292 ? 22.406 -26.891 -12.281 1 94.25 292 PHE A O 1
ATOM 2373 N N . ARG A 1 293 ? 22.891 -25.656 -10.461 1 92.31 293 ARG A N 1
ATOM 2374 C CA . ARG A 1 293 ? 23.953 -24.844 -11.055 1 92.31 293 ARG A CA 1
ATOM 2375 C C . ARG A 1 293 ? 23.5 -24.219 -12.367 1 92.31 293 ARG A C 1
ATOM 2377 O O . ARG A 1 293 ? 24.156 -24.391 -13.398 1 92.31 293 ARG A O 1
ATOM 2384 N N . ASN A 1 294 ? 22.469 -23.5 -12.281 1 89.06 294 ASN A N 1
ATOM 2385 C CA . ASN A 1 294 ? 21.797 -22.922 -13.438 1 89.06 294 ASN A CA 1
ATOM 2386 C C . ASN A 1 294 ? 22.766 -22.172 -14.344 1 89.06 294 ASN A C 1
ATOM 2388 O O . ASN A 1 294 ? 22.672 -22.25 -15.57 1 89.06 294 ASN A O 1
ATOM 2392 N N . ASN A 1 295 ? 23.688 -21.453 -13.797 1 86.38 295 ASN A N 1
ATOM 2393 C CA . ASN A 1 295 ? 24.594 -20.594 -14.539 1 86.38 295 ASN A CA 1
ATOM 2394 C C . ASN A 1 295 ? 25.453 -21.391 -15.508 1 86.38 295 ASN A C 1
ATOM 2396 O O . ASN A 1 295 ? 25.844 -20.891 -16.562 1 86.38 295 ASN A O 1
ATOM 2400 N N . THR A 1 296 ? 25.734 -22.656 -15.211 1 87.5 296 THR A N 1
ATOM 2401 C CA . THR A 1 296 ? 26.578 -23.484 -16.047 1 87.5 296 THR A CA 1
ATOM 2402 C C . THR A 1 296 ? 25.859 -23.859 -17.344 1 87.5 296 THR A C 1
ATOM 2404 O O . THR A 1 296 ? 26.5 -24.266 -18.328 1 87.5 296 THR A O 1
ATOM 2407 N N . PHE A 1 297 ? 24.594 -23.688 -17.344 1 87.31 297 PHE A N 1
ATOM 2408 C CA . PHE A 1 297 ? 23.828 -24.094 -18.5 1 87.31 297 PHE A CA 1
ATOM 2409 C C . PHE A 1 297 ? 23.406 -22.891 -19.328 1 87.31 297 PHE A C 1
ATOM 2411 O O . PHE A 1 297 ? 22.656 -23.016 -20.312 1 87.31 297 PHE A O 1
ATOM 2418 N N . LEU A 1 298 ? 23.828 -21.781 -18.938 1 83.56 298 LEU A N 1
ATOM 2419 C CA . LEU A 1 298 ? 23.453 -20.531 -19.594 1 83.56 298 LEU A CA 1
ATOM 2420 C C . LEU A 1 298 ? 23.656 -20.641 -21.109 1 83.56 298 LEU A C 1
ATOM 2422 O O . LEU A 1 298 ? 22.766 -20.266 -21.875 1 83.56 298 LEU A O 1
ATOM 2426 N N . ASN A 1 299 ? 24.812 -21.188 -21.594 1 81.81 299 ASN A N 1
ATOM 2427 C CA . ASN A 1 299 ? 25.125 -21.266 -23.016 1 81.81 299 ASN A CA 1
ATOM 2428 C C . ASN A 1 299 ? 25 -22.703 -23.531 1 81.81 299 ASN A C 1
ATOM 2430 O O . ASN A 1 299 ? 25.422 -23 -24.656 1 81.81 299 ASN A O 1
ATOM 2434 N N . SER A 1 300 ? 24.438 -23.5 -22.734 1 86 300 SER A N 1
ATOM 2435 C CA . SER A 1 300 ? 24.328 -24.906 -23.125 1 86 300 SER A CA 1
ATOM 2436 C C . SER A 1 300 ? 23.125 -25.125 -24.031 1 86 300 SER A C 1
ATOM 2438 O O . SER A 1 300 ? 22.078 -24.5 -23.844 1 86 300 SER A O 1
ATOM 2440 N N . LYS A 1 301 ? 23.219 -26.031 -25.016 1 85.44 301 LYS A N 1
ATOM 2441 C CA . LYS A 1 301 ? 22.109 -26.422 -25.875 1 85.44 301 LYS A CA 1
ATOM 2442 C C . LYS A 1 301 ? 21.047 -27.203 -25.078 1 85.44 301 LYS A C 1
ATOM 2444 O O . LYS A 1 301 ? 19.922 -27.375 -25.547 1 85.44 301 LYS A O 1
ATOM 2449 N N . PHE A 1 302 ? 21.422 -27.594 -23.844 1 89.31 302 PHE A N 1
ATOM 2450 C CA . PHE A 1 302 ? 20.516 -28.406 -23.031 1 89.31 302 PHE A CA 1
ATOM 2451 C C . PHE A 1 302 ? 19.797 -27.547 -21.984 1 89.31 302 PHE A C 1
ATOM 2453 O O . PHE A 1 302 ? 19.203 -28.078 -21.047 1 89.31 302 PHE A O 1
ATOM 2460 N N . LEU A 1 303 ? 19.859 -26.281 -22.141 1 87.94 303 LEU A N 1
ATOM 2461 C CA . LEU A 1 303 ? 19.266 -25.375 -21.188 1 87.94 303 LEU A CA 1
ATOM 2462 C C . LEU A 1 303 ? 17.781 -25.672 -21 1 87.94 303 LEU A C 1
ATOM 2464 O O . LEU A 1 303 ? 17.297 -25.703 -19.859 1 87.94 303 LEU A O 1
ATOM 2468 N N . VAL A 1 304 ? 17.094 -25.906 -22.094 1 88 304 VAL A N 1
ATOM 2469 C CA . VAL A 1 304 ? 15.648 -26.141 -22.047 1 88 304 VAL A CA 1
ATOM 2470 C C . VAL A 1 304 ? 15.359 -27.422 -21.266 1 88 304 VAL A C 1
ATOM 2472 O O . VAL A 1 304 ? 14.492 -27.438 -20.391 1 88 304 VAL A O 1
ATOM 2475 N N . PHE A 1 305 ? 16.109 -28.422 -21.5 1 92.06 305 PHE A N 1
ATOM 2476 C CA . PHE A 1 305 ? 15.914 -29.703 -20.812 1 92.06 305 PHE A CA 1
ATOM 2477 C C . PHE A 1 305 ? 16.281 -29.578 -19.344 1 92.06 305 PHE A C 1
ATOM 2479 O O . PHE A 1 305 ? 15.617 -30.156 -18.484 1 92.06 305 PHE A O 1
ATOM 2486 N N . HIS A 1 306 ? 17.344 -28.844 -19.109 1 93.62 306 HIS A N 1
ATOM 2487 C CA . HIS A 1 306 ? 17.766 -28.609 -17.734 1 93.62 306 HIS A CA 1
ATOM 2488 C C . HIS A 1 306 ? 16.688 -27.875 -16.953 1 93.62 306 HIS A C 1
ATOM 2490 O O . HIS A 1 306 ? 16.375 -28.234 -15.812 1 93.62 306 HIS A O 1
ATOM 2496 N N . ALA A 1 307 ? 16.078 -26.859 -17.609 1 92.31 307 ALA A N 1
ATOM 2497 C CA . ALA A 1 307 ? 15.047 -26.062 -16.953 1 92.31 307 ALA A CA 1
ATOM 2498 C C . ALA A 1 307 ? 13.805 -26.891 -16.656 1 92.31 307 ALA A C 1
ATOM 2500 O O . ALA A 1 307 ? 13.305 -26.906 -15.531 1 92.31 307 ALA A O 1
ATOM 2501 N N . ILE A 1 308 ? 13.336 -27.594 -17.625 1 94.81 308 ILE A N 1
ATOM 2502 C CA . ILE A 1 308 ? 12.148 -28.422 -17.469 1 94.81 308 ILE A CA 1
ATOM 2503 C C . ILE A 1 308 ? 12.391 -29.484 -16.406 1 94.81 308 ILE A C 1
ATOM 2505 O O . ILE A 1 308 ? 11.547 -29.719 -15.539 1 94.81 308 ILE A O 1
ATOM 2509 N N . GLY A 1 309 ? 13.547 -30.125 -16.5 1 96.25 309 GLY A N 1
ATOM 2510 C CA . GLY A 1 309 ? 13.898 -31.125 -15.508 1 96.25 309 GLY A CA 1
ATOM 2511 C C . GLY A 1 309 ? 13.93 -30.578 -14.094 1 96.25 309 GLY A C 1
ATOM 2512 O O . GLY A 1 309 ? 13.398 -31.188 -13.172 1 96.25 309 GLY A O 1
ATOM 2513 N N . ALA A 1 310 ? 14.562 -29.422 -13.938 1 95.88 310 ALA A N 1
ATOM 2514 C CA . ALA A 1 310 ? 14.656 -28.797 -12.625 1 95.88 310 ALA A CA 1
ATOM 2515 C C . ALA A 1 310 ? 13.266 -28.469 -12.07 1 95.88 310 ALA A C 1
ATOM 2517 O O . ALA A 1 310 ? 12.992 -28.719 -10.898 1 95.88 310 ALA A O 1
ATOM 2518 N N . ILE A 1 311 ? 12.359 -27.953 -12.891 1 96.69 311 ILE A N 1
ATOM 2519 C CA . ILE A 1 311 ? 11.016 -27.547 -12.484 1 96.69 311 ILE A CA 1
ATOM 2520 C C . ILE A 1 311 ? 10.234 -28.781 -12.008 1 96.69 311 ILE A C 1
ATOM 2522 O O . ILE A 1 311 ? 9.609 -28.75 -10.945 1 96.69 311 ILE A O 1
ATOM 2526 N N . ILE A 1 312 ? 10.336 -29.828 -12.742 1 97.62 312 ILE A N 1
ATOM 2527 C CA . ILE A 1 312 ? 9.609 -31.047 -12.422 1 97.62 312 ILE A CA 1
ATOM 2528 C C . ILE A 1 312 ? 10.164 -31.656 -11.133 1 97.62 312 ILE A C 1
ATOM 2530 O O . ILE A 1 312 ? 9.406 -32.031 -10.25 1 97.62 312 ILE A O 1
ATOM 2534 N N . ILE A 1 313 ? 11.453 -31.703 -10.984 1 98.06 313 ILE A N 1
ATOM 2535 C CA . ILE A 1 313 ? 12.094 -32.312 -9.82 1 98.06 313 ILE A CA 1
ATOM 2536 C C . ILE A 1 313 ? 11.727 -31.5 -8.57 1 98.06 313 ILE A C 1
ATOM 2538 O O . ILE A 1 313 ? 11.375 -32.094 -7.539 1 98.06 313 ILE A O 1
ATOM 2542 N N . ILE A 1 314 ? 11.789 -30.219 -8.68 1 97.88 314 ILE A N 1
ATOM 2543 C CA . ILE A 1 314 ? 11.453 -29.359 -7.543 1 97.88 314 ILE A CA 1
ATOM 2544 C C . ILE A 1 314 ? 10 -29.594 -7.141 1 97.88 314 ILE A C 1
ATOM 2546 O O . ILE A 1 314 ? 9.695 -29.766 -5.957 1 97.88 314 ILE A O 1
ATOM 2550 N N . PHE A 1 315 ? 9.125 -29.609 -8.148 1 98.25 315 PHE A N 1
ATOM 2551 C CA . PHE A 1 315 ? 7.707 -29.812 -7.883 1 98.25 315 PHE A CA 1
ATOM 2552 C C . PHE A 1 315 ? 7.461 -31.141 -7.188 1 98.25 315 PHE A C 1
ATOM 2554 O O . PHE A 1 315 ? 6.789 -31.203 -6.156 1 98.25 315 PHE A O 1
ATOM 2561 N N . VAL A 1 316 ? 8.078 -32.156 -7.641 1 98 316 VAL A N 1
ATOM 2562 C CA . VAL A 1 316 ? 7.836 -33.5 -7.145 1 98 316 VAL A CA 1
ATOM 2563 C C . VAL A 1 316 ? 8.453 -33.656 -5.758 1 98 316 VAL A C 1
ATOM 2565 O O . VAL A 1 316 ? 7.809 -34.188 -4.836 1 98 316 VAL A O 1
ATOM 2568 N N . VAL A 1 317 ? 9.664 -33.25 -5.551 1 98.06 317 VAL A N 1
ATOM 2569 C CA . VAL A 1 317 ? 10.367 -33.406 -4.285 1 98.06 317 VAL A CA 1
ATOM 2570 C C . VAL A 1 317 ? 9.68 -32.594 -3.197 1 98.06 317 VAL A C 1
ATOM 2572 O O . VAL A 1 317 ? 9.414 -33.094 -2.104 1 98.06 317 VAL A O 1
ATOM 2575 N N . CYS A 1 318 ? 9.344 -31.344 -3.523 1 98.25 318 CYS A N 1
ATOM 2576 C CA . CYS A 1 318 ? 8.688 -30.484 -2.539 1 98.25 318 CYS A CA 1
ATOM 2577 C C . CYS A 1 318 ? 7.289 -31.016 -2.213 1 98.25 318 CYS A C 1
ATOM 2579 O O . CYS A 1 318 ? 6.848 -30.938 -1.064 1 98.25 318 CYS A O 1
ATOM 2581 N N . MET A 1 319 ? 6.641 -31.516 -3.234 1 97.81 319 MET A N 1
ATOM 2582 C CA . MET A 1 319 ? 5.328 -32.125 -3.016 1 97.81 319 MET A CA 1
ATOM 2583 C C . MET A 1 319 ? 5.43 -33.312 -2.064 1 97.81 319 MET A C 1
ATOM 2585 O O . MET A 1 319 ? 4.613 -33.438 -1.156 1 97.81 319 MET A O 1
ATOM 2589 N N . ALA A 1 320 ? 6.375 -34.094 -2.279 1 97.81 320 ALA A N 1
ATOM 2590 C CA . ALA A 1 320 ? 6.574 -35.281 -1.437 1 97.81 320 ALA A CA 1
ATOM 2591 C C . ALA A 1 320 ? 6.875 -34.875 0.004 1 97.81 320 ALA A C 1
ATOM 2593 O O . ALA A 1 320 ? 6.297 -35.438 0.943 1 97.81 320 ALA A O 1
ATOM 2594 N N . ILE A 1 321 ? 7.734 -33.906 0.176 1 97.88 321 ILE A N 1
ATOM 2595 C CA . ILE A 1 321 ? 8.094 -33.438 1.506 1 97.88 321 ILE A CA 1
ATOM 2596 C C . ILE A 1 321 ? 6.848 -32.906 2.211 1 97.88 321 ILE A C 1
ATOM 2598 O O . ILE A 1 321 ? 6.625 -33.188 3.393 1 97.88 321 ILE A O 1
ATOM 2602 N N . ASP A 1 322 ? 6.012 -32.156 1.47 1 98.19 322 ASP A N 1
ATOM 2603 C CA . ASP A 1 322 ? 4.828 -31.562 2.078 1 98.19 322 ASP A CA 1
ATOM 2604 C C . ASP A 1 322 ? 3.797 -32.625 2.451 1 98.19 322 ASP A C 1
ATOM 2606 O O . ASP A 1 322 ? 3.123 -32.5 3.477 1 98.19 322 ASP A O 1
ATOM 2610 N N . LYS A 1 323 ? 3.684 -33.688 1.566 1 97.5 323 LYS A N 1
ATOM 2611 C CA . LYS A 1 323 ? 2.748 -34.75 1.894 1 97.5 323 LYS A CA 1
ATOM 2612 C C . LYS A 1 323 ? 3.178 -35.5 3.16 1 97.5 323 LYS A C 1
ATOM 2614 O O . LYS A 1 323 ? 2.338 -35.875 3.975 1 97.5 323 LYS A O 1
ATOM 2619 N N . ILE A 1 324 ? 4.402 -35.625 3.348 1 96.94 324 ILE A N 1
ATOM 2620 C CA . ILE A 1 324 ? 4.938 -36.25 4.559 1 96.94 324 ILE A CA 1
ATOM 2621 C C . ILE A 1 324 ? 4.66 -35.344 5.758 1 96.94 324 ILE A C 1
ATOM 2623 O O . ILE A 1 324 ? 4.207 -35.812 6.805 1 96.94 324 ILE A O 1
ATOM 2627 N N . ARG A 1 325 ? 4.879 -34.062 5.594 1 96.19 325 ARG A N 1
ATOM 2628 C CA . ARG A 1 325 ? 4.617 -33.094 6.664 1 96.19 325 ARG A CA 1
ATOM 2629 C C . ARG A 1 325 ? 3.15 -33.125 7.074 1 96.19 325 ARG A C 1
ATOM 2631 O O . ARG A 1 325 ? 2.832 -33.094 8.266 1 96.19 325 ARG A O 1
ATOM 2638 N N . ILE A 1 326 ? 2.279 -33.188 6.117 1 96 326 ILE A N 1
ATOM 2639 C CA . ILE A 1 326 ? 0.845 -33.188 6.383 1 96 326 ILE A CA 1
ATOM 2640 C C . ILE A 1 326 ? 0.48 -34.438 7.195 1 96 326 ILE A C 1
ATOM 2642 O O . ILE A 1 326 ? -0.245 -34.344 8.188 1 96 326 ILE A O 1
ATOM 2646 N N . SER A 1 327 ? 1.051 -35.531 6.867 1 95 327 SER A N 1
ATOM 2647 C CA . SER A 1 327 ? 0.713 -36.781 7.512 1 95 327 SER A CA 1
ATOM 2648 C C . SER A 1 327 ? 1.361 -36.906 8.883 1 95 327 SER A C 1
ATOM 2650 O O . SER A 1 327 ? 0.721 -37.344 9.844 1 95 327 SER A O 1
ATOM 2652 N N . LEU A 1 328 ? 2.562 -36.469 9.062 1 94.81 328 LEU A N 1
ATOM 2653 C CA . LEU A 1 328 ? 3.334 -36.719 10.266 1 94.81 328 LEU A CA 1
ATOM 2654 C C . LEU A 1 328 ? 3.201 -35.594 11.266 1 94.81 328 LEU A C 1
ATOM 2656 O O . LEU A 1 328 ? 3.318 -35.812 12.477 1 94.81 328 LEU A O 1
ATOM 2660 N N . VAL A 1 329 ? 3.041 -34.406 10.742 1 94.5 329 VAL A N 1
ATOM 2661 C CA . VAL A 1 329 ? 3.125 -33.281 11.641 1 94.5 329 VAL A CA 1
ATOM 2662 C C . VAL A 1 329 ? 1.764 -32.594 11.742 1 94.5 329 VAL A C 1
ATOM 2664 O O . VAL A 1 329 ? 1.209 -32.438 12.828 1 94.5 329 VAL A O 1
ATOM 2667 N N . GLU A 1 330 ? 1.196 -32.188 10.625 1 92.94 330 GLU A N 1
ATOM 2668 C CA . GLU A 1 330 ? -0.022 -31.391 10.617 1 92.94 330 GLU A CA 1
ATOM 2669 C C . GLU A 1 330 ? -1.183 -32.156 11.258 1 92.94 330 GLU A C 1
ATOM 2671 O O . GLU A 1 330 ? -1.885 -31.594 12.117 1 92.94 330 GLU A O 1
ATOM 2676 N N . ARG A 1 331 ? -1.405 -33.344 10.859 1 92.81 331 ARG A N 1
ATOM 2677 C CA . ARG A 1 331 ? -2.557 -34.125 11.336 1 92.81 331 ARG A CA 1
ATOM 2678 C C . ARG A 1 331 ? -2.504 -34.312 12.844 1 92.81 331 ARG A C 1
ATOM 2680 O O . ARG A 1 331 ? -3.455 -33.969 13.555 1 92.81 331 ARG A O 1
ATOM 2687 N N . PRO A 1 332 ? -1.43 -34.781 13.406 1 93.5 332 PRO A N 1
ATOM 2688 C CA . PRO A 1 332 ? -1.364 -34.906 14.867 1 93.5 332 PRO A CA 1
ATOM 2689 C C . PRO A 1 332 ? -1.437 -33.562 15.594 1 93.5 332 PRO A C 1
ATOM 2691 O O . PRO A 1 332 ? -2.074 -33.469 16.641 1 93.5 332 PRO A O 1
ATOM 2694 N N . LEU A 1 333 ? -0.784 -32.594 15.062 1 92 333 LEU A N 1
ATOM 2695 C CA . LEU A 1 333 ? -0.785 -31.281 15.688 1 92 333 LEU A CA 1
ATOM 2696 C C . LEU A 1 333 ? -2.191 -30.688 15.711 1 92 333 LEU A C 1
ATOM 2698 O O . LEU A 1 333 ? -2.619 -30.125 16.719 1 92 333 LEU A O 1
ATOM 2702 N N . TRP A 1 334 ? -2.852 -30.812 14.625 1 91.19 334 TRP A N 1
ATOM 2703 C CA . TRP A 1 334 ? -4.199 -30.25 14.539 1 91.19 334 TRP A CA 1
ATOM 2704 C C . TRP A 1 334 ? -5.156 -31 15.461 1 91.19 334 TRP A C 1
ATOM 2706 O O . TRP A 1 334 ? -6.062 -30.406 16.047 1 91.19 334 TRP A O 1
ATOM 2716 N N . LYS A 1 335 ? -4.984 -32.281 15.586 1 91.5 335 LYS A N 1
ATOM 2717 C CA . LYS A 1 335 ? -5.793 -33.062 16.516 1 91.5 335 LYS A CA 1
ATOM 2718 C C . LYS A 1 335 ? -5.605 -32.594 17.953 1 91.5 335 LYS A C 1
ATOM 2720 O O . LYS A 1 335 ? -6.555 -32.594 18.734 1 91.5 335 LYS A O 1
ATOM 2725 N N . ALA A 1 336 ? -4.488 -32.125 18.234 1 91.94 336 ALA A N 1
ATOM 2726 C CA . ALA A 1 336 ? -4.16 -31.672 19.594 1 91.94 336 ALA A CA 1
ATOM 2727 C C . ALA A 1 336 ? -4.652 -30.25 19.828 1 91.94 336 ALA A C 1
ATOM 2729 O O . ALA A 1 336 ? -5.148 -29.938 20.922 1 91.94 336 ALA A O 1
ATOM 2730 N N . ILE A 1 337 ? -4.613 -29.391 18.828 1 91.25 337 ILE A N 1
ATOM 2731 C CA . ILE A 1 337 ? -4.812 -27.953 19.047 1 91.25 337 ILE A CA 1
ATOM 2732 C C . ILE A 1 337 ? -6.262 -27.578 18.734 1 91.25 337 ILE A C 1
ATOM 2734 O O . ILE A 1 337 ? -6.805 -26.641 19.328 1 91.25 337 ILE A O 1
ATOM 2738 N N . ASN A 1 338 ? -6.887 -28.312 17.844 1 89.06 338 ASN A N 1
ATOM 2739 C CA . ASN A 1 338 ? -8.219 -27.969 17.359 1 89.06 338 ASN A CA 1
ATOM 2740 C C . ASN A 1 338 ? -9.211 -27.812 18.516 1 89.06 338 ASN A C 1
ATOM 2742 O O . ASN A 1 338 ? -9.961 -26.828 18.562 1 89.06 338 ASN A O 1
ATOM 2746 N N . PRO A 1 339 ? -9.211 -28.75 19.516 1 89.56 339 PRO A N 1
ATOM 2747 C CA . PRO A 1 339 ? -10.141 -28.594 20.625 1 89.56 339 PRO A CA 1
ATOM 2748 C C . PRO A 1 339 ? -9.852 -27.359 21.469 1 89.56 339 PRO A C 1
ATOM 2750 O O . PRO A 1 339 ? -10.773 -26.719 21.984 1 89.56 339 PRO A O 1
ATOM 2753 N N . LYS A 1 340 ? -8.672 -26.984 21.625 1 89.25 340 LYS A N 1
ATOM 2754 C CA . LYS A 1 340 ? -8.289 -25.812 22.406 1 89.25 340 LYS A CA 1
ATOM 2755 C C . LYS A 1 340 ? -8.719 -24.516 21.703 1 89.25 340 LYS A C 1
ATOM 2757 O O . LYS A 1 340 ? -9.148 -23.562 22.344 1 89.25 340 LYS A O 1
ATOM 2762 N N . ILE A 1 341 ? -8.586 -24.531 20.375 1 89.31 341 ILE A N 1
ATOM 2763 C CA . ILE A 1 341 ? -8.984 -23.391 19.578 1 89.31 341 ILE A CA 1
ATOM 2764 C C . ILE A 1 341 ? -10.5 -23.219 19.641 1 89.31 341 ILE A C 1
ATOM 2766 O O . ILE A 1 341 ? -11 -22.094 19.766 1 89.31 341 ILE A O 1
ATOM 2770 N N . ASP A 1 342 ? -11.133 -24.281 19.562 1 88.62 342 ASP A N 1
ATOM 2771 C CA . ASP A 1 342 ? -12.586 -24.219 19.672 1 88.62 342 ASP A CA 1
ATOM 2772 C C . ASP A 1 342 ? -13.016 -23.641 21.016 1 88.62 342 ASP A C 1
ATOM 2774 O O . ASP A 1 342 ? -13.945 -22.812 21.062 1 88.62 342 ASP A O 1
ATOM 2778 N N . LYS A 1 343 ? -12.359 -24.016 22.047 1 87.12 343 LYS A N 1
ATOM 2779 C CA . LYS A 1 343 ? -12.656 -23.5 23.391 1 87.12 343 LYS A CA 1
ATOM 2780 C C . LYS A 1 343 ? -12.367 -22 23.469 1 87.12 343 LYS A C 1
ATOM 2782 O O . LYS A 1 343 ? -13.148 -21.25 24.047 1 87.12 343 LYS A O 1
ATOM 2787 N N . LEU A 1 344 ? -11.305 -21.609 22.828 1 83.75 344 LEU A N 1
ATOM 2788 C CA . LEU A 1 344 ? -10.922 -20.203 22.812 1 83.75 344 LEU A CA 1
ATOM 2789 C C . LEU A 1 344 ? -11.938 -19.375 22.031 1 83.75 344 LEU A C 1
ATOM 2791 O O . LEU A 1 344 ? -12.281 -18.266 22.438 1 83.75 344 LEU A O 1
ATOM 2795 N N . MET A 1 345 ? -12.305 -19.844 20.906 1 82.69 345 MET A N 1
ATOM 2796 C CA . MET A 1 345 ? -13.266 -19.141 20.062 1 82.69 345 MET A CA 1
ATOM 2797 C C . MET A 1 345 ? -14.602 -18.984 20.781 1 82.69 345 MET A C 1
ATOM 2799 O O . MET A 1 345 ? -15.266 -17.953 20.641 1 82.69 345 MET A O 1
ATOM 2803 N N . ILE A 1 346 ? -15.016 -19.969 21.516 1 78.12 346 ILE A N 1
ATOM 2804 C CA . ILE A 1 346 ? -16.25 -19.906 22.297 1 78.12 346 ILE A CA 1
ATOM 2805 C C . ILE A 1 346 ? -16.125 -18.844 23.391 1 78.12 346 ILE A C 1
ATOM 2807 O O . ILE A 1 346 ? -17.047 -18.062 23.609 1 78.12 346 ILE A O 1
ATOM 2811 N N . LYS A 1 347 ? -15.031 -18.672 23.969 1 74.25 347 LYS A N 1
ATOM 2812 C CA . LYS A 1 347 ? -14.789 -17.688 25.016 1 74.25 347 LYS A CA 1
ATOM 2813 C C . LYS A 1 347 ? -14.805 -16.266 24.453 1 74.25 347 LYS A C 1
ATOM 2815 O O . LYS A 1 347 ? -15.367 -15.359 25.078 1 74.25 347 LYS A O 1
ATOM 2820 N N . VAL A 1 348 ? -14.211 -16.125 23.281 1 74.31 348 VAL A N 1
ATOM 2821 C CA . VAL A 1 348 ? -14.148 -14.82 22.625 1 74.31 348 VAL A CA 1
ATOM 2822 C C . VAL A 1 348 ? -15.539 -14.398 22.172 1 74.31 348 VAL A C 1
ATOM 2824 O O . VAL A 1 348 ? -15.898 -13.219 22.25 1 74.31 348 VAL A O 1
ATOM 2827 N N . SER A 1 349 ? -16.219 -15.25 21.562 1 70.31 349 SER A N 1
ATOM 2828 C CA . SER A 1 349 ? -17.578 -14.953 21.125 1 70.31 349 SER A CA 1
ATOM 2829 C C . SER A 1 349 ? -18.453 -14.531 22.312 1 70.31 349 SER A C 1
ATOM 2831 O O . SER A 1 349 ? -19.375 -13.734 22.141 1 70.31 349 SER A O 1
ATOM 2833 N N . LYS A 1 350 ? -18.234 -15.062 23.391 1 61.53 350 LYS A N 1
ATOM 2834 C CA . LYS A 1 350 ? -18.984 -14.68 24.578 1 61.53 350 LYS A CA 1
ATOM 2835 C C . LYS A 1 350 ? -18.641 -13.258 25.016 1 61.53 350 LYS A C 1
ATOM 2837 O O . LYS A 1 350 ? -19.484 -12.539 25.547 1 61.53 350 LYS A O 1
ATOM 2842 N N . CYS A 1 351 ? -17.438 -13.016 24.766 1 53.72 351 CYS A N 1
ATOM 2843 C CA . CYS A 1 351 ? -17.031 -11.641 25.031 1 53.72 351 CYS A CA 1
ATOM 2844 C C . CYS A 1 351 ? -17.438 -10.719 23.906 1 53.72 351 CYS A C 1
ATOM 2846 O O . CYS A 1 351 ? -17.062 -10.938 22.75 1 53.72 351 CYS A O 1
ATOM 2848 N N . LYS A 1 352 ? -18.672 -10.367 23.719 1 50.16 352 LYS A N 1
ATOM 2849 C CA . LYS A 1 352 ? -19.359 -9.555 22.719 1 50.16 352 LYS A CA 1
ATOM 2850 C C . LYS A 1 352 ? -18.359 -8.883 21.766 1 50.16 352 LYS A C 1
ATOM 2852 O O . LYS A 1 352 ? -18.719 -7.945 21.047 1 50.16 352 LYS A O 1
ATOM 2857 N N . LEU A 1 353 ? -17.203 -9.227 21.922 1 46.56 353 LEU A N 1
ATOM 2858 C CA . LEU A 1 353 ? -16.266 -8.477 21.094 1 46.56 353 LEU A CA 1
ATOM 2859 C C . LEU A 1 353 ? -16.406 -8.859 19.625 1 46.56 353 LEU A C 1
ATOM 2861 O O . LEU A 1 353 ? -16.266 -8.008 18.75 1 46.56 353 LEU A O 1
ATOM 2865 N N . ILE A 1 354 ? -16.391 -10.188 19.109 1 48.88 354 ILE A N 1
ATOM 2866 C CA . ILE A 1 354 ? -16.203 -10.477 17.688 1 48.88 354 ILE A CA 1
ATOM 2867 C C . ILE A 1 354 ? -17.453 -11.172 17.141 1 48.88 354 ILE A C 1
ATOM 2869 O O . ILE A 1 354 ? -17.594 -12.391 17.266 1 48.88 354 ILE A O 1
ATOM 2873 N N . GLU A 1 355 ? -18.531 -10.656 17.234 1 45.47 355 GLU A N 1
ATOM 2874 C CA . GLU A 1 355 ? -19.641 -11.32 16.562 1 45.47 355 GLU A CA 1
ATOM 2875 C C . GLU A 1 355 ? -19.312 -11.609 15.102 1 45.47 355 GLU A C 1
ATOM 2877 O O . GLU A 1 355 ? -19.984 -12.398 14.445 1 45.47 355 GLU A O 1
ATOM 2882 N N . MET A 1 356 ? -18.469 -10.812 14.484 1 44.84 356 MET A N 1
ATOM 2883 C CA . MET A 1 356 ? -18.281 -10.953 13.047 1 44.84 356 MET A CA 1
ATOM 2884 C C . MET A 1 356 ? -17.562 -12.266 12.719 1 44.84 356 MET A C 1
ATOM 2886 O O . MET A 1 356 ? -17.484 -12.672 11.562 1 44.84 356 MET A O 1
ATOM 2890 N N . PHE A 1 357 ? -16.984 -12.922 13.734 1 42.19 357 PHE A N 1
ATOM 2891 C CA . PHE A 1 357 ? -16.219 -14.141 13.469 1 42.19 357 PHE A CA 1
ATOM 2892 C C . PHE A 1 357 ? -17.094 -15.375 13.633 1 42.19 357 PHE A C 1
ATOM 2894 O O . PHE A 1 357 ? -16.609 -16.5 13.547 1 42.19 357 PHE A O 1
ATOM 2901 N N . THR A 1 358 ? -18.219 -15.219 14.109 1 36.06 358 THR A N 1
ATOM 2902 C CA . THR A 1 358 ? -19.141 -16.344 14.148 1 36.06 358 THR A CA 1
ATOM 2903 C C . THR A 1 358 ? -20.266 -16.156 13.133 1 36.06 358 THR A C 1
ATOM 2905 O O . THR A 1 358 ? -20.734 -15.039 12.914 1 36.06 358 THR A O 1
ATOM 2908 N N . MET B 1 1 ? -29.062 29.375 5.922 1 29.86 1 MET B N 1
ATOM 2909 C CA . MET B 1 1 ? -28.25 28.188 6.195 1 29.86 1 MET B CA 1
ATOM 2910 C C . MET B 1 1 ? -26.938 28.578 6.875 1 29.86 1 MET B C 1
ATOM 2912 O O . MET B 1 1 ? -26.172 29.375 6.348 1 29.86 1 MET B O 1
ATOM 2916 N N . TYR B 1 2 ? -26.891 28.609 8.18 1 33.31 2 TYR B N 1
ATOM 2917 C CA . TYR B 1 2 ? -25.75 29.062 8.977 1 33.31 2 TYR B CA 1
ATOM 2918 C C . TYR B 1 2 ? -24.469 28.359 8.539 1 33.31 2 TYR B C 1
ATOM 2920 O O . TYR B 1 2 ? -24.422 27.141 8.461 1 33.31 2 TYR B O 1
ATOM 2928 N N . LYS B 1 3 ? -23.812 28.891 7.672 1 42.19 3 LYS B N 1
ATOM 2929 C CA . LYS B 1 3 ? -22.5 28.375 7.266 1 42.19 3 LYS B CA 1
ATOM 2930 C C . LYS B 1 3 ? -21.641 28.062 8.477 1 42.19 3 LYS B C 1
ATOM 2932 O O . LYS B 1 3 ? -21.406 28.922 9.32 1 42.19 3 LYS B O 1
ATOM 2937 N N . LYS B 1 4 ? -21.734 26.953 8.938 1 49.94 4 LYS B N 1
ATOM 2938 C CA . LYS B 1 4 ? -20.906 26.547 10.07 1 49.94 4 LYS B CA 1
ATOM 2939 C C . LYS B 1 4 ? -19.5 27.141 9.984 1 49.94 4 LYS B C 1
ATOM 2941 O O . LYS B 1 4 ? -18.828 27 8.969 1 49.94 4 LYS B O 1
ATOM 2946 N N . GLN B 1 5 ? -19.266 28.25 10.68 1 54.5 5 GLN B N 1
ATOM 2947 C CA . GLN B 1 5 ? -18.016 29 10.75 1 54.5 5 GLN B CA 1
ATOM 2948 C C . GLN B 1 5 ? -16.828 28.062 10.961 1 54.5 5 GLN B C 1
ATOM 2950 O O . GLN B 1 5 ? -16.906 27.125 11.75 1 54.5 5 GLN B O 1
ATOM 2955 N N . ARG B 1 6 ? -15.781 28.062 10.102 1 61.72 6 ARG B N 1
ATOM 2956 C CA . ARG B 1 6 ? -14.547 27.281 10.141 1 61.72 6 ARG B CA 1
ATOM 2957 C C . ARG B 1 6 ? -13.883 27.359 11.508 1 61.72 6 ARG B C 1
ATOM 2959 O O . ARG B 1 6 ? -13.781 28.438 12.094 1 61.72 6 ARG B O 1
ATOM 2966 N N . SER B 1 7 ? -13.664 26.234 12.234 1 74.69 7 SER B N 1
ATOM 2967 C CA . SER B 1 7 ? -12.93 26.109 13.484 1 74.69 7 SER B CA 1
ATOM 2968 C C . SER B 1 7 ? -11.484 26.578 13.328 1 74.69 7 SER B C 1
ATOM 2970 O O . SER B 1 7 ? -10.695 25.938 12.617 1 74.69 7 SER B O 1
ATOM 2972 N N . SER B 1 8 ? -11.102 27.828 13.898 1 92.81 8 SER B N 1
ATOM 2973 C CA . SER B 1 8 ? -9.773 28.391 13.703 1 92.81 8 SER B CA 1
ATOM 2974 C C . SER B 1 8 ? -8.711 27.562 14.414 1 92.81 8 SER B C 1
ATOM 2976 O O . SER B 1 8 ? -7.512 27.734 14.156 1 92.81 8 SER B O 1
ATOM 2978 N N . ASN B 1 9 ? -9.133 26.625 15.273 1 94.5 9 ASN B N 1
ATOM 2979 C CA . ASN B 1 9 ? -8.195 25.781 16 1 94.5 9 ASN B CA 1
ATOM 2980 C C . ASN B 1 9 ? -7.457 24.828 15.062 1 94.5 9 ASN B C 1
ATOM 2982 O O . ASN B 1 9 ? -6.227 24.734 15.102 1 94.5 9 ASN B O 1
ATOM 2986 N N . LEU B 1 10 ? -8.211 24.219 14.156 1 95.56 10 LEU B N 1
ATOM 2987 C CA . LEU B 1 10 ? -7.578 23.25 13.266 1 95.56 10 LEU B CA 1
ATOM 2988 C C . LEU B 1 10 ? -6.875 23.969 12.109 1 95.56 10 LEU B C 1
ATOM 2990 O O . LEU B 1 10 ? -5.93 23.422 11.531 1 95.56 10 LEU B O 1
ATOM 2994 N N . GLU B 1 11 ? -7.301 25.219 11.75 1 96.94 11 GLU B N 1
ATOM 2995 C CA . GLU B 1 11 ? -6.555 26.031 10.797 1 96.94 11 GLU B CA 1
ATOM 2996 C C . GLU B 1 11 ? -5.18 26.406 11.344 1 96.94 11 GLU B C 1
ATOM 2998 O O . GLU B 1 11 ? -4.195 26.422 10.602 1 96.94 11 GLU B O 1
ATOM 3003 N N . LEU B 1 12 ? -5.195 26.719 12.57 1 97.19 12 LEU B N 1
ATOM 3004 C CA . LEU B 1 12 ? -3.924 27.016 13.227 1 97.19 12 LEU B CA 1
ATOM 3005 C C . LEU B 1 12 ? -3.008 25.797 13.203 1 97.19 12 LEU B C 1
ATOM 3007 O O . LEU B 1 12 ? -1.802 25.922 12.977 1 97.19 12 LEU B O 1
ATOM 3011 N N . LEU B 1 13 ? -3.562 24.594 13.461 1 97.69 13 LEU B N 1
ATOM 3012 C CA . LEU B 1 13 ? -2.779 23.375 13.406 1 97.69 13 LEU B CA 1
ATOM 3013 C C . LEU B 1 13 ? -2.17 23.172 12.016 1 97.69 13 LEU B C 1
ATOM 3015 O O . LEU B 1 13 ? -1.015 22.766 11.898 1 97.69 13 LEU B O 1
ATOM 3019 N N . ARG B 1 14 ? -2.91 23.5 10.93 1 98.12 14 ARG B N 1
ATOM 3020 C CA . ARG B 1 14 ? -2.396 23.391 9.57 1 98.12 14 ARG B CA 1
ATOM 3021 C C . ARG B 1 14 ? -1.158 24.25 9.375 1 98.12 14 ARG B C 1
ATOM 3023 O O . ARG B 1 14 ? -0.198 23.828 8.727 1 98.12 14 ARG B O 1
ATOM 3030 N N . ILE B 1 15 ? -1.23 25.422 9.953 1 97.88 15 ILE B N 1
ATOM 3031 C CA . ILE B 1 15 ? -0.11 26.359 9.844 1 97.88 15 ILE B CA 1
ATOM 3032 C C . ILE B 1 15 ? 1.104 25.781 10.578 1 97.88 15 ILE B C 1
ATOM 3034 O O . ILE B 1 15 ? 2.215 25.781 10.039 1 97.88 15 ILE B O 1
ATOM 3038 N N . ILE B 1 16 ? 0.897 25.281 11.758 1 97.44 16 ILE B N 1
ATOM 3039 C CA . ILE B 1 16 ? 1.977 24.688 12.547 1 97.44 16 ILE B CA 1
ATOM 3040 C C . ILE B 1 16 ? 2.561 23.484 11.805 1 97.44 16 ILE B C 1
ATOM 3042 O O . ILE B 1 16 ? 3.779 23.312 11.766 1 97.44 16 ILE B O 1
ATOM 3046 N N . CYS B 1 17 ? 1.71 22.703 11.203 1 97.94 17 CYS B N 1
ATOM 3047 C CA . CYS B 1 17 ? 2.135 21.5 10.477 1 97.94 17 CYS B CA 1
ATOM 3048 C C . CYS B 1 17 ? 3.049 21.875 9.312 1 97.94 17 CYS B C 1
ATOM 3050 O O . CYS B 1 17 ? 4.074 21.219 9.102 1 97.94 17 CYS B O 1
ATOM 3052 N N . ILE B 1 18 ? 2.686 22.891 8.539 1 98.19 18 ILE B N 1
ATOM 3053 C CA . ILE B 1 18 ? 3.504 23.25 7.387 1 98.19 18 ILE B CA 1
ATOM 3054 C C . ILE B 1 18 ? 4.852 23.797 7.855 1 98.19 18 ILE B C 1
ATOM 3056 O O . ILE B 1 18 ? 5.879 23.562 7.211 1 98.19 18 ILE B O 1
ATOM 3060 N N . LEU B 1 19 ? 4.879 24.531 8.984 1 97.62 19 LEU B N 1
ATOM 3061 C CA . LEU B 1 19 ? 6.137 25.016 9.531 1 97.62 19 LEU B CA 1
ATOM 3062 C C . LEU B 1 19 ? 7.035 23.844 9.938 1 97.62 19 LEU B C 1
ATOM 3064 O O . LEU B 1 19 ? 8.242 23.875 9.695 1 97.62 19 LEU B O 1
ATOM 3068 N N . ILE B 1 20 ? 6.461 22.828 10.547 1 96.06 20 ILE B N 1
ATOM 3069 C CA . ILE B 1 20 ? 7.195 21.625 10.922 1 96.06 20 ILE B CA 1
ATOM 3070 C C . ILE B 1 20 ? 7.738 20.938 9.664 1 96.06 20 ILE B C 1
ATOM 3072 O O . ILE B 1 20 ? 8.875 20.453 9.656 1 96.06 20 ILE B O 1
ATOM 3076 N N . ILE B 1 21 ? 6.957 20.891 8.625 1 96.94 21 ILE B N 1
ATOM 3077 C CA . ILE B 1 21 ? 7.355 20.266 7.371 1 96.94 21 ILE B CA 1
ATOM 3078 C C . ILE B 1 21 ? 8.516 21.031 6.746 1 96.94 21 ILE B C 1
ATOM 3080 O O . ILE B 1 21 ? 9.492 20.438 6.285 1 96.94 21 ILE B O 1
ATOM 3084 N N . ILE B 1 22 ? 8.492 22.375 6.75 1 96.81 22 ILE B N 1
ATOM 3085 C CA . ILE B 1 22 ? 9.586 23.188 6.227 1 96.81 22 ILE B CA 1
ATOM 3086 C C . ILE B 1 22 ? 10.859 22.906 7.027 1 96.81 22 ILE B C 1
ATOM 3088 O O . ILE B 1 22 ? 11.945 22.781 6.457 1 96.81 22 ILE B O 1
ATOM 3092 N N . LEU B 1 23 ? 10.711 22.859 8.336 1 94.38 23 LEU B N 1
ATOM 3093 C CA . LEU B 1 23 ? 11.836 22.531 9.203 1 94.38 23 LEU B CA 1
ATOM 3094 C C . LEU B 1 23 ? 12.461 21.203 8.812 1 94.38 23 LEU B C 1
ATOM 3096 O O . LEU B 1 23 ? 13.688 21.078 8.727 1 94.38 23 LEU B O 1
ATOM 3100 N N . SER B 1 24 ? 11.633 20.203 8.633 1 92.94 24 SER B N 1
ATOM 3101 C CA . SER B 1 24 ? 12.109 18.891 8.211 1 92.94 24 SER B CA 1
ATOM 3102 C C . SER B 1 24 ? 12.836 18.969 6.871 1 92.94 24 SER B C 1
ATOM 3104 O O . SER B 1 24 ? 13.867 18.328 6.68 1 92.94 24 SER B O 1
ATOM 3106 N N . HIS B 1 25 ? 12.297 19.719 5.965 1 94.06 25 HIS B N 1
ATOM 3107 C CA . HIS B 1 25 ? 12.883 19.844 4.637 1 94.06 25 HIS B CA 1
ATOM 3108 C C . HIS B 1 25 ? 14.195 20.609 4.684 1 94.06 25 HIS B C 1
ATOM 3110 O O . HIS B 1 25 ? 15.086 20.391 3.855 1 94.06 25 HIS B O 1
ATOM 3116 N N . TYR B 1 26 ? 14.297 21.516 5.637 1 92.25 26 TYR B N 1
ATOM 3117 C CA . TYR B 1 26 ? 15.57 22.188 5.898 1 92.25 26 TYR B CA 1
ATOM 3118 C C . TYR B 1 26 ? 16.672 21.172 6.184 1 92.25 26 TYR B C 1
ATOM 3120 O O . TYR B 1 26 ? 17.797 21.344 5.73 1 92.25 26 TYR B O 1
ATOM 3128 N N . SER B 1 27 ? 16.297 20.172 6.875 1 88.5 27 SER B N 1
ATOM 3129 C CA . SER B 1 27 ? 17.234 19.125 7.285 1 88.5 27 SER B CA 1
ATOM 3130 C C . SER B 1 27 ? 17.469 18.109 6.164 1 88.5 27 SER B C 1
ATOM 3132 O O . SER B 1 27 ? 18.578 17.953 5.684 1 88.5 27 SER B O 1
ATOM 3134 N N . VAL B 1 28 ? 16.484 17.531 5.645 1 86.31 28 VAL B N 1
ATOM 3135 C CA . VAL B 1 28 ? 16.578 16.406 4.73 1 86.31 28 VAL B CA 1
ATOM 3136 C C . VAL B 1 28 ? 17.141 16.875 3.387 1 86.31 28 VAL B C 1
ATOM 3138 O O . VAL B 1 28 ? 17.906 16.156 2.748 1 86.31 28 VAL B O 1
ATOM 3141 N N . HIS B 1 29 ? 16.812 18 3.002 1 87.25 29 HIS B N 1
ATOM 3142 C CA . HIS B 1 29 ? 17.234 18.484 1.691 1 87.25 29 HIS B CA 1
ATOM 3143 C C . HIS B 1 29 ? 18.406 19.453 1.812 1 87.25 29 HIS B C 1
ATOM 3145 O O . HIS B 1 29 ? 18.891 19.969 0.806 1 87.25 29 HIS B O 1
ATOM 3151 N N . GLY B 1 30 ? 18.859 19.734 2.992 1 83.19 30 GLY B N 1
ATOM 3152 C CA . GLY B 1 30 ? 19.891 20.719 3.227 1 83.19 30 GLY B CA 1
ATOM 3153 C C . GLY B 1 30 ? 21.281 20.266 2.795 1 83.19 30 GLY B C 1
ATOM 3154 O O . GLY B 1 30 ? 22.234 21.047 2.816 1 83.19 30 GLY B O 1
ATOM 3155 N N . ASP B 1 31 ? 21.375 19.016 2.203 1 73.75 31 ASP B N 1
ATOM 3156 C CA . ASP B 1 31 ? 22.625 18.469 1.689 1 73.75 31 ASP B CA 1
ATOM 3157 C C . ASP B 1 31 ? 23.734 18.562 2.734 1 73.75 31 ASP B C 1
ATOM 3159 O O . ASP B 1 31 ? 24.844 19 2.432 1 73.75 31 ASP B O 1
ATOM 3163 N N . PHE B 1 32 ? 23.297 18.359 3.996 1 75.44 32 PHE B N 1
ATOM 3164 C CA . PHE B 1 32 ? 24.297 18.391 5.055 1 75.44 32 PHE B CA 1
ATOM 3165 C C . PHE B 1 32 ? 25.203 17.172 4.969 1 75.44 32 PHE B C 1
ATOM 3167 O O . PHE B 1 32 ? 24.734 16.047 4.75 1 75.44 32 PHE B O 1
ATOM 3174 N N . ASN B 1 33 ? 26.25 17.047 4.141 1 61.78 33 ASN B N 1
ATOM 3175 C CA . ASN B 1 33 ? 27.203 15.961 3.959 1 61.78 33 ASN B CA 1
ATOM 3176 C C . ASN B 1 33 ? 27.562 15.305 5.289 1 61.78 33 ASN B C 1
ATOM 3178 O O . ASN B 1 33 ? 28.703 15.422 5.758 1 61.78 33 ASN B O 1
ATOM 3182 N N . ILE B 1 34 ? 26.781 15.203 6.156 1 56.44 34 ILE B N 1
ATOM 3183 C CA . ILE B 1 34 ? 27.266 14.711 7.441 1 56.44 34 ILE B CA 1
ATOM 3184 C C . ILE B 1 34 ? 26.969 13.219 7.562 1 56.44 34 ILE B C 1
ATOM 3186 O O . ILE B 1 34 ? 25.875 12.766 7.188 1 56.44 34 ILE B O 1
ATOM 3190 N N . ASN B 1 35 ? 28.094 12.484 7.738 1 54.38 35 ASN B N 1
ATOM 3191 C CA . ASN B 1 35 ? 27.984 11.133 8.266 1 54.38 35 ASN B CA 1
ATOM 3192 C C . ASN B 1 35 ? 27.094 11.094 9.508 1 54.38 35 ASN B C 1
ATOM 3194 O O . ASN B 1 35 ? 27.297 11.859 10.445 1 54.38 35 ASN B O 1
ATOM 3198 N N . ALA B 1 36 ? 25.984 10.594 9.461 1 52.88 36 ALA B N 1
ATOM 3199 C CA . ALA B 1 36 ? 25.047 10.453 10.57 1 52.88 36 ALA B CA 1
ATOM 3200 C C . ALA B 1 36 ? 25.781 10.359 11.906 1 52.88 36 ALA B C 1
ATOM 3202 O O . ALA B 1 36 ? 25.312 10.875 12.922 1 52.88 36 ALA B O 1
ATOM 3203 N N . ALA B 1 37 ? 26.844 9.703 11.906 1 50.59 37 ALA B N 1
ATOM 3204 C CA . ALA B 1 37 ? 27.609 9.398 13.109 1 50.59 37 ALA B CA 1
ATOM 3205 C C . ALA B 1 37 ? 28.188 10.664 13.734 1 50.59 37 ALA B C 1
ATOM 3207 O O . ALA B 1 37 ? 28.5 10.688 14.93 1 50.59 37 ALA B O 1
ATOM 3208 N N . SER B 1 38 ? 28.359 11.633 13 1 54.56 38 SER B N 1
ATOM 3209 C CA . SER B 1 38 ? 29.125 12.766 13.516 1 54.56 38 SER B CA 1
ATOM 3210 C C . SER B 1 38 ? 28.203 13.938 13.852 1 54.56 38 SER B C 1
ATOM 3212 O O . SER B 1 38 ? 28.672 15.055 14.062 1 54.56 38 SER B O 1
ATOM 3214 N N . ILE B 1 39 ? 26.938 13.719 13.773 1 57.16 39 ILE B N 1
ATOM 3215 C CA . ILE B 1 39 ? 26.109 14.891 13.992 1 57.16 39 ILE B CA 1
ATOM 3216 C C . ILE B 1 39 ? 25.969 15.148 15.492 1 57.16 39 ILE B C 1
ATOM 3218 O O . ILE B 1 39 ? 25.422 14.32 16.234 1 57.16 39 ILE B O 1
ATOM 3222 N N . PRO B 1 40 ? 26.766 16.141 16.078 1 55.62 40 PRO B N 1
ATOM 3223 C CA . PRO B 1 40 ? 26.594 16.484 17.484 1 55.62 40 PRO B CA 1
ATOM 3224 C C . PRO B 1 40 ? 25.125 16.734 17.859 1 55.62 40 PRO B C 1
ATOM 3226 O O . PRO B 1 40 ? 24.312 17.047 16.984 1 55.62 40 PRO B O 1
ATOM 3229 N N . PHE B 1 41 ? 24.656 16.375 19.078 1 52.53 41 PHE B N 1
ATOM 3230 C CA . PHE B 1 41 ? 23.328 16.5 19.672 1 52.53 41 PHE B CA 1
ATOM 3231 C C . PHE B 1 41 ? 22.766 17.891 19.438 1 52.53 41 PHE B C 1
ATOM 3233 O O . PHE B 1 41 ? 21.547 18.062 19.344 1 52.53 41 PHE B O 1
ATOM 3240 N N . ASN B 1 42 ? 23.672 18.891 19.234 1 55.88 42 ASN B N 1
ATOM 3241 C CA . ASN B 1 42 ? 23.203 20.281 19.141 1 55.88 42 ASN B CA 1
ATOM 3242 C C . ASN B 1 42 ? 22.703 20.609 17.734 1 55.88 42 ASN B C 1
ATOM 3244 O O . ASN B 1 42 ? 22.469 21.766 17.406 1 55.88 42 ASN B O 1
ATOM 3248 N N . LYS B 1 43 ? 22.531 19.484 17.078 1 65.38 43 LYS B N 1
ATOM 3249 C CA . LYS B 1 43 ? 22.172 19.828 15.711 1 65.38 43 LYS B CA 1
ATOM 3250 C C . LYS B 1 43 ? 20.75 19.375 15.383 1 65.38 43 LYS B C 1
ATOM 3252 O O . LYS B 1 43 ? 20.531 18.734 14.352 1 65.38 43 LYS B O 1
ATOM 3257 N N . PHE B 1 44 ? 19.828 19.844 16.328 1 68.44 44 PHE B N 1
ATOM 3258 C CA . PHE B 1 44 ? 18.406 19.578 16.219 1 68.44 44 PHE B CA 1
ATOM 3259 C C . PHE B 1 44 ? 17.906 19.812 14.805 1 68.44 44 PHE B C 1
ATOM 3261 O O . PHE B 1 44 ? 17.188 18.984 14.242 1 68.44 44 PHE B O 1
ATOM 3268 N N . PHE B 1 45 ? 18.312 20.891 14.297 1 71.69 45 PHE B N 1
ATOM 3269 C CA . PHE B 1 45 ? 17.781 21.328 13.008 1 71.69 45 PHE B CA 1
ATOM 3270 C C . PHE B 1 45 ? 18.281 20.406 11.891 1 71.69 45 PHE B C 1
ATOM 3272 O O . PHE B 1 45 ? 17.625 20.297 10.852 1 71.69 45 PHE B O 1
ATOM 3279 N N . ILE B 1 46 ? 19.328 19.703 12.227 1 69 46 ILE B N 1
ATOM 3280 C CA . ILE B 1 46 ? 19.859 18.75 11.25 1 69 46 ILE B CA 1
ATOM 3281 C C . ILE B 1 46 ? 19.219 17.391 11.445 1 69 46 ILE B C 1
ATOM 3283 O O . ILE B 1 46 ? 19.031 16.641 10.477 1 69 46 ILE B O 1
ATOM 3287 N N . GLN B 1 47 ? 18.719 17.219 12.648 1 73.12 47 GLN B N 1
ATOM 3288 C CA . GLN B 1 47 ? 18.172 15.898 12.977 1 73.12 47 GLN B CA 1
ATOM 3289 C C . GLN B 1 47 ? 16.656 15.883 12.852 1 73.12 47 GLN B C 1
ATOM 3291 O O . GLN B 1 47 ? 16 14.906 13.234 1 73.12 47 GLN B O 1
ATOM 3296 N N . SER B 1 48 ? 16.141 16.891 12.258 1 77.12 48 SER B N 1
ATOM 3297 C CA . SER B 1 48 ? 14.68 17.047 12.234 1 77.12 48 SER B CA 1
ATOM 3298 C C . SER B 1 48 ? 14.094 16.469 10.945 1 77.12 48 SER B C 1
ATOM 3300 O O . SER B 1 48 ? 12.945 16.766 10.602 1 77.12 48 SER B O 1
ATOM 3302 N N . SER B 1 49 ? 14.797 15.602 10.273 1 79.38 49 SER B N 1
ATOM 3303 C CA . SER B 1 49 ? 14.391 15.102 8.961 1 79.38 49 SER B CA 1
ATOM 3304 C C . SER B 1 49 ? 13.094 14.305 9.055 1 79.38 49 SER B C 1
ATOM 3306 O O . SER B 1 49 ? 12.219 14.438 8.195 1 79.38 49 SER B O 1
ATOM 3308 N N . GLY B 1 50 ? 12.891 13.609 10.125 1 83.5 50 GLY B N 1
ATOM 3309 C CA . GLY B 1 50 ? 11.734 12.734 10.219 1 83.5 50 GLY B CA 1
ATOM 3310 C C . GLY B 1 50 ? 10.531 13.406 10.867 1 83.5 50 GLY B C 1
ATOM 3311 O O . GLY B 1 50 ? 9.43 12.852 10.867 1 83.5 50 GLY B O 1
ATOM 3312 N N . LEU B 1 51 ? 10.688 14.672 11.312 1 87.31 51 LEU B N 1
ATOM 3313 C CA . LEU B 1 51 ? 9.633 15.32 12.078 1 87.31 51 LEU B CA 1
ATOM 3314 C C . LEU B 1 51 ? 8.523 15.82 11.164 1 87.31 51 LEU B C 1
ATOM 3316 O O . LEU B 1 51 ? 7.422 16.125 11.625 1 87.31 51 LEU B O 1
ATOM 3320 N N . GLY B 1 52 ? 8.836 15.922 9.883 1 93.75 52 GLY B N 1
ATOM 3321 C CA . GLY B 1 52 ? 7.824 16.344 8.93 1 93.75 52 GLY B CA 1
ATOM 3322 C C . GLY B 1 52 ? 6.637 15.398 8.867 1 93.75 52 GLY B C 1
ATOM 3323 O O . GLY B 1 52 ? 5.527 15.812 8.523 1 93.75 52 GLY B O 1
ATOM 3324 N N . GLU B 1 53 ? 6.871 14.156 9.258 1 94.19 53 GLU B N 1
ATOM 3325 C CA . GLU B 1 53 ? 5.812 13.156 9.242 1 94.19 53 GLU B CA 1
ATOM 3326 C C . GLU B 1 53 ? 4.711 13.484 10.242 1 94.19 53 GLU B C 1
ATOM 3328 O O . GLU B 1 53 ? 3.557 13.102 10.055 1 94.19 53 GLU B O 1
ATOM 3333 N N . ILE B 1 54 ? 5.102 14.203 11.258 1 96.31 54 ILE B N 1
ATOM 3334 C CA . ILE B 1 54 ? 4.113 14.641 12.234 1 96.31 54 ILE B CA 1
ATOM 3335 C C . ILE B 1 54 ? 3.078 15.539 11.562 1 96.31 54 ILE B C 1
ATOM 3337 O O . ILE B 1 54 ? 1.872 15.352 11.75 1 96.31 54 ILE B O 1
ATOM 3341 N N . GLY B 1 55 ? 3.609 16.484 10.805 1 97.19 55 GLY B N 1
ATOM 3342 C CA . GLY B 1 55 ? 2.703 17.344 10.062 1 97.19 55 GLY B CA 1
ATOM 3343 C C . GLY B 1 55 ? 1.853 16.594 9.055 1 97.19 55 GLY B C 1
ATOM 3344 O O . GLY B 1 55 ? 0.648 16.828 8.953 1 97.19 55 GLY B O 1
ATOM 3345 N N . VAL B 1 56 ? 2.428 15.68 8.359 1 96.94 56 VAL B N 1
ATOM 3346 C CA . VAL B 1 56 ? 1.747 14.867 7.355 1 96.94 56 VAL B CA 1
ATOM 3347 C C . VAL B 1 56 ? 0.59 14.109 8 1 96.94 56 VAL B C 1
ATOM 3349 O O . VAL B 1 56 ? -0.546 14.172 7.527 1 96.94 56 VAL B O 1
ATOM 3352 N N . ASP B 1 57 ? 0.898 13.461 9.109 1 97.94 57 ASP B N 1
ATOM 3353 C CA . ASP B 1 57 ? -0.115 12.68 9.805 1 97.94 57 ASP B CA 1
ATOM 3354 C C . ASP B 1 57 ? -1.248 13.562 10.312 1 97.94 57 ASP B C 1
ATOM 3356 O O . ASP B 1 57 ? -2.418 13.188 10.242 1 97.94 57 ASP B O 1
ATOM 3360 N N . CYS B 1 58 ? -0.876 14.703 10.797 1 98.25 58 CYS B N 1
ATOM 3361 C CA . CYS B 1 58 ? -1.892 15.625 11.289 1 98.25 58 CYS B CA 1
ATOM 3362 C C . CYS B 1 58 ? -2.85 16.031 10.172 1 98.25 58 CYS B C 1
ATOM 3364 O O . CYS B 1 58 ? -4.062 16.109 10.391 1 98.25 58 CYS B O 1
ATOM 3366 N N . PHE B 1 59 ? -2.312 16.281 9.008 1 98.06 59 PHE B N 1
ATOM 3367 C CA . PHE B 1 59 ? -3.166 16.641 7.883 1 98.06 59 PHE B CA 1
ATOM 3368 C C . PHE B 1 59 ? -4.16 15.516 7.59 1 98.06 59 PHE B C 1
ATOM 3370 O O . PHE B 1 59 ? -5.324 15.781 7.273 1 98.06 59 PHE B O 1
ATOM 3377 N N . ILE B 1 60 ? -3.742 14.297 7.715 1 98.31 60 ILE B N 1
ATOM 3378 C CA . ILE B 1 60 ? -4.602 13.156 7.418 1 98.31 60 ILE B CA 1
ATOM 3379 C C . ILE B 1 60 ? -5.641 12.992 8.523 1 98.31 60 ILE B C 1
ATOM 3381 O O . ILE B 1 60 ? -6.801 12.68 8.25 1 98.31 60 ILE B O 1
ATOM 3385 N N . PHE B 1 61 ? -5.215 13.211 9.797 1 98.5 61 PHE B N 1
ATOM 3386 C CA . PHE B 1 61 ? -6.18 13.172 10.891 1 98.5 61 PHE B CA 1
ATOM 3387 C C . PHE B 1 61 ? -7.273 14.211 10.688 1 98.5 61 PHE B C 1
ATOM 3389 O O . PHE B 1 61 ? -8.461 13.906 10.844 1 98.5 61 PHE B O 1
ATOM 3396 N N . ILE B 1 62 ? -6.895 15.406 10.289 1 97.81 62 ILE B N 1
ATOM 3397 C CA . ILE B 1 62 ? -7.863 16.469 10.039 1 97.81 62 ILE B CA 1
ATOM 3398 C C . ILE B 1 62 ? -8.812 16.047 8.922 1 97.81 62 ILE B C 1
ATOM 3400 O O . ILE B 1 62 ? -10.031 16.172 9.047 1 97.81 62 ILE B O 1
ATOM 3404 N N . SER B 1 63 ? -8.266 15.523 7.844 1 97.31 63 SER B N 1
ATOM 3405 C CA . SER B 1 63 ? -9.055 15.109 6.691 1 97.31 63 SER B CA 1
ATOM 3406 C C . SER B 1 63 ? -10.047 14.008 7.07 1 97.31 63 SER B C 1
ATOM 3408 O O . SER B 1 63 ? -11.234 14.094 6.746 1 97.31 63 SER B O 1
ATOM 3410 N N . GLY B 1 64 ? -9.508 12.977 7.766 1 97.75 64 GLY B N 1
ATOM 3411 C CA . GLY B 1 64 ? -10.391 11.891 8.172 1 97.75 64 GLY B CA 1
ATOM 3412 C C . GLY B 1 64 ? -11.508 12.344 9.094 1 97.75 64 GLY B C 1
ATOM 3413 O O . GLY B 1 64 ? -12.641 11.875 8.977 1 97.75 64 GLY B O 1
ATOM 3414 N N . TYR B 1 65 ? -11.172 13.281 9.969 1 97.19 65 TYR B N 1
ATOM 3415 C CA . TYR B 1 65 ? -12.125 13.797 10.945 1 97.19 65 TYR B CA 1
ATOM 3416 C C . TYR B 1 65 ? -13.281 14.516 10.258 1 97.19 65 TYR B C 1
ATOM 3418 O O . TYR B 1 65 ? -14.43 14.383 10.672 1 97.19 65 TYR B O 1
ATOM 3426 N N . PHE B 1 66 ? -13.055 15.18 9.172 1 95.69 66 PHE B N 1
ATOM 3427 C CA . PHE B 1 66 ? -14.094 15.977 8.523 1 95.69 66 PHE B CA 1
ATOM 3428 C C . PHE B 1 66 ? -14.734 15.203 7.379 1 95.69 66 PHE B C 1
ATOM 3430 O O . PHE B 1 66 ? -15.945 15.289 7.168 1 95.69 66 PHE B O 1
ATOM 3437 N N . LEU B 1 67 ? -13.992 14.383 6.684 1 96.12 67 LEU B N 1
ATOM 3438 C CA . LEU B 1 67 ? -14.461 13.742 5.461 1 96.12 67 LEU B CA 1
ATOM 3439 C C . LEU B 1 67 ? -15.438 12.617 5.777 1 96.12 67 LEU B C 1
ATOM 3441 O O . LEU B 1 67 ? -16.266 12.25 4.938 1 96.12 67 LEU B O 1
ATOM 3445 N N . VAL B 1 68 ? -15.305 12.055 6.922 1 96.31 68 VAL B N 1
ATOM 3446 C CA . VAL B 1 68 ? -16.141 10.906 7.262 1 96.31 68 VAL B CA 1
ATOM 3447 C C . VAL B 1 68 ? -17.609 11.312 7.199 1 96.31 68 VAL B C 1
ATOM 3449 O O . VAL B 1 68 ? -18.484 10.484 6.898 1 96.31 68 VAL B O 1
ATOM 3452 N N . ASN B 1 69 ? -17.938 12.578 7.477 1 94.12 69 ASN B N 1
ATOM 3453 C CA . ASN B 1 69 ? -19.312 13.07 7.445 1 94.12 69 ASN B CA 1
ATOM 3454 C C . ASN B 1 69 ? -19.578 13.914 6.203 1 94.12 69 ASN B C 1
ATOM 3456 O O . ASN B 1 69 ? -20.625 14.57 6.105 1 94.12 69 ASN B O 1
ATOM 3460 N N . SER B 1 70 ? -18.672 13.93 5.355 1 92.12 70 SER B N 1
ATOM 3461 C CA . SER B 1 70 ? -18.828 14.734 4.148 1 92.12 70 SER B CA 1
ATOM 3462 C C . SER B 1 70 ? -19.109 13.859 2.932 1 92.12 70 SER B C 1
ATOM 3464 O O . SER B 1 70 ? -18.938 12.641 2.984 1 92.12 70 SER B O 1
ATOM 3466 N N . THR B 1 71 ? -19.609 14.484 1.913 1 90.62 71 THR B N 1
ATOM 3467 C CA . THR B 1 71 ? -19.812 13.805 0.639 1 90.62 71 THR B CA 1
ATOM 3468 C C . THR B 1 71 ? -18.688 14.133 -0.342 1 90.62 71 THR B C 1
ATOM 3470 O O . THR B 1 71 ? -18.094 15.203 -0.267 1 90.62 71 THR B O 1
ATOM 3473 N N . PHE B 1 72 ? -18.422 13.203 -1.108 1 90.56 72 PHE B N 1
ATOM 3474 C CA . PHE B 1 72 ? -17.391 13.398 -2.117 1 90.56 72 PHE B CA 1
ATOM 3475 C C . PHE B 1 72 ? -17.734 14.57 -3.023 1 90.56 72 PHE B C 1
ATOM 3477 O O . PHE B 1 72 ? -18.859 14.68 -3.512 1 90.56 72 PHE B O 1
ATOM 3484 N N . ASN B 1 73 ? -16.875 15.508 -3.188 1 91.56 73 ASN B N 1
ATOM 3485 C CA . ASN B 1 73 ? -17.031 16.703 -4.016 1 91.56 73 ASN B CA 1
ATOM 3486 C C . ASN B 1 73 ? -16 16.734 -5.148 1 91.56 73 ASN B C 1
ATOM 3488 O O . ASN B 1 73 ? -14.82 17 -4.918 1 91.56 73 ASN B O 1
ATOM 3492 N N . PHE B 1 74 ? -16.438 16.531 -6.355 1 90.81 74 PHE B N 1
ATOM 3493 C CA . PHE B 1 74 ? -15.555 16.5 -7.52 1 90.81 74 PHE B CA 1
ATOM 3494 C C . PHE B 1 74 ? -14.891 17.844 -7.742 1 90.81 74 PHE B C 1
ATOM 3496 O O . PHE B 1 74 ? -13.742 17.906 -8.18 1 90.81 74 PHE B O 1
ATOM 3503 N N . LYS B 1 75 ? -15.594 18.906 -7.477 1 91.06 75 LYS B N 1
ATOM 3504 C CA . LYS B 1 75 ? -15.031 20.234 -7.641 1 91.06 75 LYS B CA 1
ATOM 3505 C C . LYS B 1 75 ? -13.828 20.438 -6.727 1 91.06 75 LYS B C 1
ATOM 3507 O O . LYS B 1 75 ? -12.852 21.078 -7.117 1 91.06 75 LYS B O 1
ATOM 3512 N N . LYS B 1 76 ? -13.93 19.922 -5.566 1 91.88 76 LYS B N 1
ATOM 3513 C CA . LYS B 1 76 ? -12.805 20 -4.637 1 91.88 76 LYS B CA 1
ATOM 3514 C C . LYS B 1 76 ? -11.594 19.266 -5.18 1 91.88 76 LYS B C 1
ATOM 3516 O O . LYS B 1 76 ? -10.469 19.766 -5.102 1 91.88 76 LYS B O 1
ATOM 3521 N N . LEU B 1 77 ? -11.828 18.094 -5.695 1 93.19 77 LEU B N 1
ATOM 3522 C CA . LEU B 1 77 ? -10.766 17.297 -6.305 1 93.19 77 LEU B CA 1
ATOM 3523 C C . LEU B 1 77 ? -10.102 18.062 -7.445 1 93.19 77 LEU B C 1
ATOM 3525 O O . LEU B 1 77 ? -8.875 18.094 -7.551 1 93.19 77 LEU B O 1
ATOM 3529 N N . LEU B 1 78 ? -10.891 18.641 -8.281 1 92.94 78 LEU B N 1
ATOM 3530 C CA . LEU B 1 78 ? -10.383 19.391 -9.43 1 92.94 78 LEU B CA 1
ATOM 3531 C C . LEU B 1 78 ? -9.57 20.594 -8.977 1 92.94 78 LEU B C 1
ATOM 3533 O O . LEU B 1 78 ? -8.523 20.906 -9.555 1 92.94 78 LEU B O 1
ATOM 3537 N N . LYS B 1 79 ? -10.055 21.266 -7.973 1 92.62 79 LYS B N 1
ATOM 3538 C CA . LYS B 1 79 ? -9.344 22.422 -7.445 1 92.62 79 LYS B CA 1
ATOM 3539 C C . LYS B 1 79 ? -7.969 22.031 -6.914 1 92.62 79 LYS B C 1
ATOM 3541 O O . LYS B 1 79 ? -6.98 22.734 -7.172 1 92.62 79 LYS B O 1
ATOM 3546 N N . LEU B 1 80 ? -7.914 20.969 -6.176 1 94.06 80 LEU B N 1
ATOM 3547 C CA . LEU B 1 80 ? -6.656 20.469 -5.645 1 94.06 80 LEU B CA 1
ATOM 3548 C C . LEU B 1 80 ? -5.688 20.125 -6.773 1 94.06 80 LEU B C 1
ATOM 3550 O O . LEU B 1 80 ? -4.527 20.547 -6.746 1 94.06 80 LEU B O 1
ATOM 3554 N N . GLU B 1 81 ? -6.188 19.422 -7.754 1 93.62 81 GLU B N 1
ATOM 3555 C CA . GLU B 1 81 ? -5.344 18.984 -8.859 1 93.62 81 GLU B CA 1
ATOM 3556 C C . GLU B 1 81 ? -4.855 20.172 -9.688 1 93.62 81 GLU B C 1
ATOM 3558 O O . GLU B 1 81 ? -3.701 20.203 -10.117 1 93.62 81 GLU B O 1
ATOM 3563 N N . LEU B 1 82 ? -5.711 21.094 -9.938 1 93.94 82 LEU B N 1
ATOM 3564 C CA . LEU B 1 82 ? -5.34 22.266 -10.727 1 93.94 82 LEU B CA 1
ATOM 3565 C C . LEU B 1 82 ? -4.273 23.078 -10.023 1 93.94 82 LEU B C 1
ATOM 3567 O O . LEU B 1 82 ? -3.385 23.641 -10.664 1 93.94 82 LEU B O 1
ATOM 3571 N N . GLU B 1 83 ? -4.438 23.156 -8.719 1 95.75 83 GLU B N 1
ATOM 3572 C CA . GLU B 1 83 ? -3.408 23.875 -7.965 1 95.75 83 GLU B CA 1
ATOM 3573 C C . GLU B 1 83 ? -2.053 23.188 -8.102 1 95.75 83 GLU B C 1
ATOM 3575 O O . GLU B 1 83 ? -1.037 23.844 -8.336 1 95.75 83 GLU B O 1
ATOM 3580 N N . VAL B 1 84 ? -2.01 21.875 -7.988 1 96.69 84 VAL B N 1
ATOM 3581 C CA . VAL B 1 84 ? -0.783 21.109 -8.125 1 96.69 84 VAL B CA 1
ATOM 3582 C C . VAL B 1 84 ? -0.208 21.281 -9.523 1 96.69 84 VAL B C 1
ATOM 3584 O O . VAL B 1 84 ? 0.99 21.516 -9.688 1 96.69 84 VAL B O 1
ATOM 3587 N N . LEU B 1 85 ? -1.054 21.266 -10.531 1 95.5 85 LEU B N 1
ATOM 3588 C CA . LEU B 1 85 ? -0.636 21.375 -11.922 1 95.5 85 LEU B CA 1
ATOM 3589 C C . LEU B 1 85 ? -0.068 22.766 -12.211 1 95.5 85 LEU B C 1
ATOM 3591 O O . LEU B 1 85 ? 0.959 22.891 -12.883 1 95.5 85 LEU B O 1
ATOM 3595 N N . LEU B 1 86 ? -0.747 23.719 -11.727 1 95.56 86 LEU B N 1
ATOM 3596 C CA . LEU B 1 86 ? -0.317 25.094 -11.977 1 95.56 86 LEU B CA 1
ATOM 3597 C C . LEU B 1 86 ? 1.094 25.328 -11.445 1 95.56 86 LEU B C 1
ATOM 3599 O O . LEU B 1 86 ? 1.944 25.875 -12.148 1 95.56 86 LEU B O 1
ATOM 3603 N N . TYR B 1 87 ? 1.335 24.938 -10.234 1 97.19 87 TYR B N 1
ATOM 3604 C CA . TYR B 1 87 ? 2.66 25.156 -9.664 1 97.19 87 TYR B CA 1
ATOM 3605 C C . TYR B 1 87 ? 3.693 24.25 -10.344 1 97.19 87 TYR B C 1
ATOM 3607 O O . TYR B 1 87 ? 4.809 24.703 -10.633 1 97.19 87 TYR B O 1
ATOM 3615 N N . SER B 1 88 ? 3.357 22.953 -10.555 1 96.62 88 SER B N 1
ATOM 3616 C CA . SER B 1 88 ? 4.305 22.031 -11.164 1 96.62 88 SER B CA 1
ATOM 3617 C C . SER B 1 88 ? 4.711 22.484 -12.562 1 96.62 88 SER B C 1
ATOM 3619 O O . SER B 1 88 ? 5.898 22.625 -12.859 1 96.62 88 SER B O 1
ATOM 3621 N N . ILE B 1 89 ? 3.77 22.797 -13.438 1 95.62 89 ILE B N 1
ATOM 3622 C CA . ILE B 1 89 ? 4.031 23.219 -14.805 1 95.62 89 ILE B CA 1
ATOM 3623 C C . ILE B 1 89 ? 4.637 24.625 -14.805 1 95.62 89 ILE B C 1
ATOM 3625 O O . ILE B 1 89 ? 5.582 24.906 -15.547 1 95.62 89 ILE B O 1
ATOM 3629 N N . GLY B 1 90 ? 4.07 25.516 -14 1 95.75 90 GLY B N 1
ATOM 3630 C CA . GLY B 1 90 ? 4.594 26.875 -13.914 1 95.75 90 GLY B CA 1
ATOM 3631 C C . GLY B 1 90 ? 6.066 26.922 -13.555 1 95.75 90 GLY B C 1
ATOM 3632 O O . GLY B 1 90 ? 6.844 27.625 -14.195 1 95.75 90 GLY B O 1
ATOM 3633 N N . ILE B 1 91 ? 6.422 26.203 -12.539 1 95.62 91 ILE B N 1
ATOM 3634 C CA . ILE B 1 91 ? 7.812 26.156 -12.094 1 95.62 91 ILE B CA 1
ATOM 3635 C C . ILE B 1 91 ? 8.688 25.547 -13.188 1 95.62 91 ILE B C 1
ATOM 3637 O O . ILE B 1 91 ? 9.797 26.031 -13.445 1 95.62 91 ILE B O 1
ATOM 3641 N N . ALA B 1 92 ? 8.211 24.5 -13.812 1 94.44 92 ALA B N 1
ATOM 3642 C CA . ALA B 1 92 ? 8.961 23.859 -14.891 1 94.44 92 ALA B CA 1
ATOM 3643 C C . ALA B 1 92 ? 9.219 24.828 -16.031 1 94.44 92 ALA B C 1
ATOM 3645 O O . ALA B 1 92 ? 10.32 24.859 -16.594 1 94.44 92 ALA B O 1
ATOM 3646 N N . ILE B 1 93 ? 8.234 25.625 -16.406 1 94.38 93 ILE B N 1
ATOM 3647 C CA . ILE B 1 93 ? 8.359 26.594 -17.484 1 94.38 93 ILE B CA 1
ATOM 3648 C C . ILE B 1 93 ? 9.391 27.672 -17.109 1 94.38 93 ILE B C 1
ATOM 3650 O O . ILE B 1 93 ? 10.258 28.016 -17.906 1 94.38 93 ILE B O 1
ATOM 3654 N N . ILE B 1 94 ? 9.289 28.188 -15.922 1 93.31 94 ILE B N 1
ATOM 3655 C CA . ILE B 1 94 ? 10.234 29.203 -15.453 1 93.31 94 ILE B CA 1
ATOM 3656 C C . ILE B 1 94 ? 11.648 28.641 -15.484 1 93.31 94 ILE B C 1
ATOM 3658 O O . ILE B 1 94 ? 12.578 29.297 -15.961 1 93.31 94 ILE B O 1
ATOM 3662 N N . TYR B 1 95 ? 11.781 27.422 -14.977 1 91.56 95 TYR B N 1
ATOM 3663 C CA . TYR B 1 95 ? 13.086 26.781 -14.969 1 91.56 95 TYR B CA 1
ATOM 3664 C C . TYR B 1 95 ? 13.594 26.578 -16.391 1 91.56 95 TYR B C 1
ATOM 3666 O O . TYR B 1 95 ? 14.789 26.75 -16.656 1 91.56 95 TYR B O 1
ATOM 3674 N N . TYR B 1 96 ? 12.703 26.156 -17.234 1 91.81 96 TYR B N 1
ATOM 3675 C CA . TYR B 1 96 ? 13.062 25.953 -18.641 1 91.81 96 TYR B CA 1
ATOM 3676 C C . TYR B 1 96 ? 13.609 27.234 -19.25 1 91.81 96 TYR B C 1
ATOM 3678 O O . TYR B 1 96 ? 14.617 27.219 -19.953 1 91.81 96 TYR B O 1
ATOM 3686 N N . VAL B 1 97 ? 13.086 28.359 -19 1 92 97 VAL B N 1
ATOM 3687 C CA . VAL B 1 97 ? 13.469 29.656 -19.547 1 92 97 VAL B CA 1
ATOM 3688 C C . VAL B 1 97 ? 14.789 30.094 -18.938 1 92 97 VAL B C 1
ATOM 3690 O O . VAL B 1 97 ? 15.711 30.5 -19.656 1 92 97 VAL B O 1
ATOM 3693 N N . VAL B 1 98 ? 14.875 29.969 -17.625 1 89.56 98 VAL B N 1
ATOM 3694 C CA . VAL B 1 98 ? 16.047 30.469 -16.906 1 89.56 98 VAL B CA 1
ATOM 3695 C C . VAL B 1 98 ? 17.25 29.594 -17.234 1 89.56 98 VAL B C 1
ATOM 3697 O O . VAL B 1 98 ? 18.375 30.078 -17.312 1 89.56 98 VAL B O 1
ATOM 3700 N N . SER B 1 99 ? 17.016 28.266 -17.359 1 88.69 99 SER B N 1
ATOM 3701 C CA . SER B 1 99 ? 18.109 27.344 -17.609 1 88.69 99 SER B CA 1
ATOM 3702 C C . SER B 1 99 ? 18.391 27.203 -19.109 1 88.69 99 SER B C 1
ATOM 3704 O O . SER B 1 99 ? 19.219 26.391 -19.516 1 88.69 99 SER B O 1
ATOM 3706 N N . HIS B 1 100 ? 17.672 27.875 -19.938 1 89.44 100 HIS B N 1
ATOM 3707 C CA . HIS B 1 100 ? 17.828 27.875 -21.375 1 89.44 100 HIS B CA 1
ATOM 3708 C C . HIS B 1 100 ? 17.578 26.484 -21.953 1 89.44 100 HIS B C 1
ATOM 3710 O O . HIS B 1 100 ? 18.359 26 -22.781 1 89.44 100 HIS B O 1
ATOM 3716 N N . GLY B 1 101 ? 16.609 25.859 -21.422 1 84.25 101 GLY B N 1
ATOM 3717 C CA . GLY B 1 101 ? 16.109 24.609 -21.984 1 84.25 101 GLY B CA 1
ATOM 3718 C C . GLY B 1 101 ? 16.75 23.375 -21.375 1 84.25 101 GLY B C 1
ATOM 3719 O O . GLY B 1 101 ? 16.531 22.266 -21.859 1 84.25 101 GLY B O 1
ATOM 3720 N N . ASN B 1 102 ? 17.5 23.469 -20.344 1 86.25 102 ASN B N 1
ATOM 3721 C CA . ASN B 1 102 ? 18.203 22.344 -19.734 1 86.25 102 ASN B CA 1
ATOM 3722 C C . ASN B 1 102 ? 17.297 21.578 -18.781 1 86.25 102 ASN B C 1
ATOM 3724 O O . ASN B 1 102 ? 17.578 21.5 -17.578 1 86.25 102 ASN B O 1
ATOM 3728 N N . ILE B 1 103 ? 16.172 21.062 -19.312 1 87.06 103 ILE B N 1
ATOM 3729 C CA . ILE B 1 103 ? 15.289 20.188 -18.562 1 87.06 103 ILE B CA 1
ATOM 3730 C C . ILE B 1 103 ? 15.055 18.906 -19.344 1 87.06 103 ILE B C 1
ATOM 3732 O O . ILE B 1 103 ? 14.805 18.938 -20.547 1 87.06 103 ILE B O 1
ATOM 3736 N N . GLY B 1 104 ? 15.258 17.828 -18.75 1 86.25 104 GLY B N 1
ATOM 3737 C CA . GLY B 1 104 ? 15.078 16.531 -19.391 1 86.25 104 GLY B CA 1
ATOM 3738 C C . GLY B 1 104 ? 13.633 16.219 -19.719 1 86.25 104 GLY B C 1
ATOM 3739 O O . GLY B 1 104 ? 12.719 16.766 -19.109 1 86.25 104 GLY B O 1
ATOM 3740 N N . MET B 1 105 ? 13.32 15.438 -20.703 1 84.94 105 MET B N 1
ATOM 3741 C CA . MET B 1 105 ? 11.984 15.031 -21.125 1 84.94 105 MET B CA 1
ATOM 3742 C C . MET B 1 105 ? 11.234 14.359 -19.969 1 84.94 105 MET B C 1
ATOM 3744 O O . MET B 1 105 ? 10.047 14.602 -19.781 1 84.94 105 MET B O 1
ATOM 3748 N N . LYS B 1 106 ? 11.961 13.555 -19.266 1 83.5 106 LYS B N 1
ATOM 3749 C CA . LYS B 1 106 ? 11.344 12.867 -18.141 1 83.5 106 LYS B CA 1
ATOM 3750 C C . LYS B 1 106 ? 10.828 13.859 -17.109 1 83.5 106 LYS B C 1
ATOM 3752 O O . LYS B 1 106 ? 9.719 13.703 -16.578 1 83.5 106 LYS B O 1
ATOM 3757 N N . GLU B 1 107 ? 11.602 14.852 -16.891 1 86.25 107 GLU B N 1
ATOM 3758 C CA . GLU B 1 107 ? 11.211 15.875 -15.93 1 86.25 107 GLU B CA 1
ATOM 3759 C C . GLU B 1 107 ? 10.016 16.672 -16.438 1 86.25 107 GLU B C 1
ATOM 3761 O O . GLU B 1 107 ? 9.141 17.062 -15.648 1 86.25 107 GLU B O 1
ATOM 3766 N N . MET B 1 108 ? 9.984 16.859 -17.672 1 89 108 MET B N 1
ATOM 3767 C CA . MET B 1 108 ? 8.875 17.609 -18.266 1 89 108 MET B CA 1
ATOM 3768 C C . MET B 1 108 ? 7.578 16.812 -18.188 1 89 108 MET B C 1
ATOM 3770 O O . MET B 1 108 ? 6.527 17.359 -17.844 1 89 108 MET B O 1
ATOM 3774 N N . ILE B 1 109 ? 7.684 15.586 -18.438 1 87.56 109 ILE B N 1
ATOM 3775 C CA . ILE B 1 109 ? 6.504 14.734 -18.359 1 87.56 109 ILE B CA 1
ATOM 3776 C C . ILE B 1 109 ? 6.004 14.664 -16.922 1 87.56 109 ILE B C 1
ATOM 3778 O O . ILE B 1 109 ? 4.801 14.758 -16.672 1 87.56 109 ILE B O 1
ATOM 3782 N N . LYS B 1 110 ? 6.922 14.547 -16.047 1 88.56 110 LYS B N 1
ATOM 3783 C CA . LYS B 1 110 ? 6.559 14.492 -14.633 1 88.56 110 LYS B CA 1
ATOM 3784 C C . LYS B 1 110 ? 5.887 15.789 -14.188 1 88.56 110 LYS B C 1
ATOM 3786 O O . LYS B 1 110 ? 4.969 15.773 -13.367 1 88.56 110 LYS B O 1
ATOM 3791 N N . ALA B 1 111 ? 6.371 16.859 -14.766 1 91.5 111 ALA B N 1
ATOM 3792 C CA . ALA B 1 111 ? 5.793 18.156 -14.422 1 91.5 111 ALA B CA 1
ATOM 3793 C C . ALA B 1 111 ? 4.359 18.266 -14.938 1 91.5 111 ALA B C 1
ATOM 3795 O O . ALA B 1 111 ? 3.521 18.922 -14.312 1 91.5 111 ALA B O 1
ATOM 3796 N N . CYS B 1 112 ? 4.004 17.562 -15.984 1 92.06 112 CYS B N 1
ATOM 3797 C CA . CYS B 1 112 ? 2.674 17.609 -16.578 1 92.06 112 CYS B CA 1
ATOM 3798 C C . CYS B 1 112 ? 1.725 16.641 -15.883 1 92.06 112 CYS B C 1
ATOM 3800 O O . CYS B 1 112 ? 0.504 16.781 -15.992 1 92.06 112 CYS B O 1
ATOM 3802 N N . LEU B 1 113 ? 2.281 15.664 -15.211 1 90.81 113 LEU B N 1
ATOM 3803 C CA . LEU B 1 113 ? 1.5 14.68 -14.469 1 90.81 113 LEU B CA 1
ATOM 3804 C C . LEU B 1 113 ? 2.023 14.523 -13.047 1 90.81 113 LEU B C 1
ATOM 3806 O O . LEU B 1 113 ? 2.322 13.414 -12.609 1 90.81 113 LEU B O 1
ATOM 3810 N N . PRO B 1 114 ? 1.995 15.602 -12.367 1 90 114 PRO B N 1
ATOM 3811 C CA . PRO B 1 114 ? 2.686 15.609 -11.07 1 90 114 PRO B CA 1
ATOM 3812 C C . PRO B 1 114 ? 2.051 14.656 -10.062 1 90 114 PRO B C 1
ATOM 3814 O O . PRO B 1 114 ? 2.764 13.984 -9.305 1 90 114 PRO B O 1
ATOM 3817 N N . THR B 1 115 ? 0.801 14.586 -10.039 1 88.94 115 THR B N 1
ATOM 3818 C CA . THR B 1 115 ? 0.107 13.719 -9.086 1 88.94 115 THR B CA 1
ATOM 3819 C C . THR B 1 115 ? 0.286 12.25 -9.469 1 88.94 115 THR B C 1
ATOM 3821 O O . THR B 1 115 ? 0.458 11.398 -8.594 1 88.94 115 THR B O 1
ATOM 3824 N N . LEU B 1 116 ? 0.393 11.992 -10.727 1 85.81 116 LEU B N 1
ATOM 3825 C CA . LEU B 1 116 ? 0.49 10.609 -11.188 1 85.81 116 LEU B CA 1
ATOM 3826 C C . LEU B 1 116 ? 1.937 10.125 -11.164 1 85.81 116 LEU B C 1
ATOM 3828 O O . LEU B 1 116 ? 2.191 8.922 -11.062 1 85.81 116 LEU B O 1
ATOM 3832 N N . SER B 1 117 ? 2.838 11.031 -11.234 1 85.5 117 SER B N 1
ATOM 3833 C CA . SER B 1 117 ? 4.25 10.664 -11.289 1 85.5 117 SER B CA 1
ATOM 3834 C C . SER B 1 117 ? 4.852 10.57 -9.891 1 85.5 117 SER B C 1
ATOM 3836 O O . SER B 1 117 ? 5.957 10.055 -9.719 1 85.5 117 SER B O 1
ATOM 3838 N N . GLY B 1 118 ? 4.148 11.094 -8.945 1 85.19 118 GLY B N 1
ATOM 3839 C CA . GLY B 1 118 ? 4.691 11.07 -7.594 1 85.19 118 GLY B CA 1
ATOM 3840 C C . GLY B 1 118 ? 5.672 12.195 -7.328 1 85.19 118 GLY B C 1
ATOM 3841 O O . GLY B 1 118 ? 6.477 12.117 -6.395 1 85.19 118 GLY B O 1
ATOM 3842 N N . GLN B 1 119 ? 5.633 13.164 -8.195 1 88.25 119 GLN B N 1
ATOM 3843 C CA . GLN B 1 119 ? 6.488 14.328 -7.965 1 88.25 119 GLN B CA 1
ATOM 3844 C C . GLN B 1 119 ? 6.262 14.906 -6.574 1 88.25 119 GLN B C 1
ATOM 3846 O O . GLN B 1 119 ? 7.211 15.305 -5.898 1 88.25 119 GLN B O 1
ATOM 3851 N N . TYR B 1 120 ? 4.996 15.016 -6.227 1 92.62 120 TYR B N 1
ATOM 3852 C CA . TYR B 1 120 ? 4.582 15.312 -4.863 1 92.62 120 TYR B CA 1
ATOM 3853 C C . TYR B 1 120 ? 3.951 14.094 -4.203 1 92.62 120 TYR B C 1
ATOM 3855 O O . TYR B 1 120 ? 2.752 13.844 -4.355 1 92.62 120 TYR B O 1
ATOM 3863 N N . TRP B 1 121 ? 4.766 13.391 -3.529 1 90.69 121 TRP B N 1
ATOM 3864 C CA . TRP B 1 121 ? 4.309 12.094 -3.037 1 90.69 121 TRP B CA 1
ATOM 3865 C C . TRP B 1 121 ? 3.08 12.25 -2.15 1 90.69 121 TRP B C 1
ATOM 3867 O O . TRP B 1 121 ? 2.168 11.422 -2.188 1 90.69 121 TRP B O 1
ATOM 3877 N N . PHE B 1 122 ? 3.104 13.289 -1.289 1 94.06 122 PHE B N 1
ATOM 3878 C CA . PHE B 1 122 ? 1.978 13.5 -0.388 1 94.06 122 PHE B CA 1
ATOM 3879 C C . PHE B 1 122 ? 0.692 13.734 -1.173 1 94.06 122 PHE B C 1
ATOM 3881 O O . PHE B 1 122 ? -0.343 13.133 -0.872 1 94.06 122 PHE B O 1
ATOM 3888 N N . MET B 1 123 ? 0.746 14.602 -2.145 1 94.12 123 MET B N 1
ATOM 3889 C CA . MET B 1 123 ? -0.447 14.93 -2.922 1 94.12 123 MET B CA 1
ATOM 3890 C C . MET B 1 123 ? -0.949 13.703 -3.682 1 94.12 123 MET B C 1
ATOM 3892 O O . MET B 1 123 ? -2.158 13.5 -3.812 1 94.12 123 MET B O 1
ATOM 3896 N N . SER B 1 124 ? -0.02 12.93 -4.207 1 91.88 124 SER B N 1
ATOM 3897 C CA . SER B 1 124 ? -0.404 11.695 -4.883 1 91.88 124 SER B CA 1
ATOM 3898 C C . SER B 1 124 ? -1.187 10.781 -3.949 1 91.88 124 SER B C 1
ATOM 3900 O O . SER B 1 124 ? -2.266 10.297 -4.305 1 91.88 124 SER B O 1
ATOM 3902 N N . ALA B 1 125 ? -0.693 10.617 -2.748 1 91.88 125 ALA B N 1
ATOM 3903 C CA . ALA B 1 125 ? -1.349 9.758 -1.769 1 91.88 125 ALA B CA 1
ATOM 3904 C C . ALA B 1 125 ? -2.654 10.375 -1.278 1 91.88 125 ALA B C 1
ATOM 3906 O O . ALA B 1 125 ? -3.65 9.68 -1.091 1 91.88 125 ALA B O 1
ATOM 3907 N N . TYR B 1 126 ? -2.602 11.656 -1.093 1 94.75 126 TYR B N 1
ATOM 3908 C CA . TYR B 1 126 ? -3.771 12.344 -0.556 1 94.75 126 TYR B CA 1
ATOM 3909 C C . TYR B 1 126 ? -4.922 12.328 -1.554 1 94.75 126 TYR B C 1
ATOM 3911 O O . TYR B 1 126 ? -6.074 12.102 -1.176 1 94.75 126 TYR B O 1
ATOM 3919 N N . ILE B 1 127 ? -4.629 12.578 -2.799 1 93.31 127 ILE B N 1
ATOM 3920 C CA . ILE B 1 127 ? -5.668 12.586 -3.824 1 93.31 127 ILE B CA 1
ATOM 3921 C C . ILE B 1 127 ? -6.273 11.188 -3.947 1 93.31 127 ILE B C 1
ATOM 3923 O O . ILE B 1 127 ? -7.492 11.039 -4.09 1 93.31 127 ILE B O 1
ATOM 3927 N N . LEU B 1 128 ? -5.43 10.234 -3.881 1 90.94 128 LEU B N 1
ATOM 3928 C CA . LEU B 1 128 ? -5.938 8.867 -3.891 1 90.94 128 LEU B CA 1
ATOM 3929 C C . LEU B 1 128 ? -6.844 8.617 -2.691 1 90.94 128 LEU B C 1
ATOM 3931 O O . LEU B 1 128 ? -7.93 8.047 -2.838 1 90.94 128 LEU B O 1
ATOM 3935 N N . LEU B 1 129 ? -6.41 9.008 -1.549 1 94.38 129 LEU B N 1
ATOM 3936 C CA . LEU B 1 129 ? -7.219 8.859 -0.346 1 94.38 129 LEU B CA 1
ATOM 3937 C C . LEU B 1 129 ? -8.57 9.555 -0.512 1 94.38 129 LEU B C 1
ATOM 3939 O O . LEU B 1 129 ? -9.609 8.992 -0.156 1 94.38 129 LEU B O 1
ATOM 3943 N N . TYR B 1 130 ? -8.5 10.758 -1.047 1 95.69 130 TYR B N 1
ATOM 3944 C CA . TYR B 1 130 ? -9.727 11.523 -1.249 1 95.69 130 TYR B CA 1
ATOM 3945 C C . TYR B 1 130 ? -10.664 10.797 -2.205 1 95.69 130 TYR B C 1
ATOM 3947 O O . TYR B 1 130 ? -11.875 10.727 -1.965 1 95.69 130 TYR B O 1
ATOM 3955 N N . MET B 1 131 ? -10.117 10.234 -3.238 1 92.5 131 MET B N 1
ATOM 3956 C CA . MET B 1 131 ? -10.922 9.492 -4.207 1 92.5 131 MET B CA 1
ATOM 3957 C C . MET B 1 131 ? -11.508 8.234 -3.576 1 92.5 131 MET B C 1
ATOM 3959 O O . MET B 1 131 ? -12.602 7.805 -3.949 1 92.5 131 MET B O 1
ATOM 3963 N N . LEU B 1 132 ? -10.859 7.676 -2.621 1 93.94 132 LEU B N 1
ATOM 3964 C CA . LEU B 1 132 ? -11.297 6.449 -1.972 1 93.94 132 LEU B CA 1
ATOM 3965 C C . LEU B 1 132 ? -12.227 6.758 -0.803 1 93.94 132 LEU B C 1
ATOM 3967 O O . LEU B 1 132 ? -12.898 5.859 -0.284 1 93.94 132 LEU B O 1
ATOM 3971 N N . SER B 1 133 ? -12.273 7.984 -0.401 1 96.38 133 SER B N 1
ATOM 3972 C CA . SER B 1 133 ? -12.977 8.383 0.814 1 96.38 133 SER B CA 1
ATOM 3973 C C . SER B 1 133 ? -14.445 7.977 0.759 1 96.38 133 SER B C 1
ATOM 3975 O O . SER B 1 133 ? -15.016 7.551 1.765 1 96.38 133 SER B O 1
ATOM 3977 N N . PRO B 1 134 ? -15.125 8.086 -0.454 1 94.12 134 PRO B N 1
ATOM 3978 C CA . PRO B 1 134 ? -16.531 7.652 -0.455 1 94.12 134 PRO B CA 1
ATOM 3979 C C . PRO B 1 134 ? -16.688 6.168 -0.14 1 94.12 134 PRO B C 1
ATOM 3981 O O . PRO B 1 134 ? -17.656 5.777 0.533 1 94.12 134 PRO B O 1
ATOM 3984 N N . PHE B 1 135 ? -15.82 5.355 -0.547 1 94.69 135 PHE B N 1
ATOM 3985 C CA . PHE B 1 135 ? -15.867 3.92 -0.288 1 94.69 135 PHE B CA 1
ATOM 3986 C C . PHE B 1 135 ? -15.484 3.619 1.157 1 94.69 135 PHE B C 1
ATOM 3988 O O . PHE B 1 135 ? -16.125 2.787 1.81 1 94.69 135 PHE B O 1
ATOM 3995 N N . ILE B 1 136 ? -14.453 4.293 1.65 1 96.38 136 ILE B N 1
ATOM 3996 C CA . ILE B 1 136 ? -14.039 4.133 3.039 1 96.38 136 ILE B CA 1
ATOM 3997 C C . ILE B 1 136 ? -15.188 4.535 3.969 1 96.38 136 ILE B C 1
ATOM 3999 O O . ILE B 1 136 ? -15.469 3.842 4.949 1 96.38 136 ILE B O 1
ATOM 4003 N N . ASN B 1 137 ? -15.812 5.637 3.609 1 96.44 137 ASN B N 1
ATOM 4004 C CA . ASN B 1 137 ? -16.922 6.117 4.422 1 96.44 137 ASN B CA 1
ATOM 4005 C C . ASN B 1 137 ? -18.094 5.133 4.422 1 96.44 137 ASN B C 1
ATOM 4007 O O . ASN B 1 137 ? -18.734 4.934 5.449 1 96.44 137 ASN B O 1
ATOM 4011 N N . LEU B 1 138 ? -18.344 4.594 3.289 1 94.69 138 LEU B N 1
ATOM 4012 C CA . LEU B 1 138 ? -19.406 3.586 3.207 1 94.69 138 LEU B CA 1
ATOM 4013 C C . LEU B 1 138 ? -19.078 2.381 4.082 1 94.69 138 LEU B C 1
ATOM 4015 O O . LEU B 1 138 ? -19.953 1.844 4.762 1 94.69 138 LEU B O 1
ATOM 4019 N N . LEU B 1 139 ? -17.859 1.95 4.066 1 95.25 139 LEU B N 1
ATOM 4020 C CA . LEU B 1 139 ? -17.422 0.872 4.945 1 95.25 139 LEU B CA 1
ATOM 4021 C C . LEU B 1 139 ? -17.625 1.244 6.41 1 95.25 139 LEU B C 1
ATOM 4023 O O . LEU B 1 139 ? -18.219 0.477 7.172 1 95.25 139 LEU B O 1
ATOM 4027 N N . ILE B 1 140 ? -17.188 2.416 6.75 1 96.62 140 ILE B N 1
ATOM 4028 C CA . ILE B 1 140 ? -17.266 2.889 8.133 1 96.62 140 ILE B CA 1
ATOM 4029 C C . ILE B 1 140 ? -18.719 2.9 8.586 1 96.62 140 ILE B C 1
ATOM 4031 O O . ILE B 1 140 ? -19.031 2.439 9.688 1 96.62 140 ILE B O 1
ATOM 4035 N N . LYS B 1 141 ? -19.578 3.367 7.727 1 94.44 141 LYS B N 1
ATOM 4036 C CA . LYS B 1 141 ? -20.984 3.477 8.07 1 94.44 141 LYS B CA 1
ATOM 4037 C C . LYS B 1 141 ? -21.641 2.1 8.18 1 94.44 141 LYS B C 1
ATOM 4039 O O . LYS B 1 141 ? -22.672 1.943 8.836 1 94.44 141 LYS B O 1
ATOM 4044 N N . SER B 1 142 ? -21.016 1.137 7.566 1 93.69 142 SER B N 1
ATOM 4045 C CA . SER B 1 142 ? -21.562 -0.219 7.594 1 93.69 142 SER B CA 1
ATOM 4046 C C . SER B 1 142 ? -21 -1.016 8.766 1 93.69 142 SER B C 1
ATOM 4048 O O . SER B 1 142 ? -21.453 -2.131 9.039 1 93.69 142 SER B O 1
ATOM 4050 N N . LEU B 1 143 ? -20.062 -0.473 9.453 1 94.94 143 LEU B N 1
ATOM 4051 C CA . LEU B 1 143 ? -19.422 -1.151 10.57 1 94.94 143 LEU B CA 1
ATOM 4052 C C . LEU B 1 143 ? -20.078 -0.782 11.891 1 94.94 143 LEU B C 1
ATOM 4054 O O . LEU B 1 143 ? -20.469 0.369 12.094 1 94.94 143 LEU B O 1
ATOM 4058 N N . SER B 1 144 ? -20.234 -1.817 12.766 1 94.12 144 SER B N 1
ATOM 4059 C CA . SER B 1 144 ? -20.516 -1.468 14.156 1 94.12 144 SER B CA 1
ATOM 4060 C C . SER B 1 144 ? -19.312 -0.779 14.797 1 94.12 144 SER B C 1
ATOM 4062 O O . SER B 1 144 ? -18.203 -0.817 14.25 1 94.12 144 SER B O 1
ATOM 4064 N N . GLN B 1 145 ? -19.469 -0.096 15.906 1 95.62 145 GLN B N 1
ATOM 4065 C CA . GLN B 1 145 ? -18.375 0.575 16.609 1 95.62 145 GLN B CA 1
ATOM 4066 C C . GLN B 1 145 ? -17.25 -0.395 16.938 1 95.62 145 GLN B C 1
ATOM 4068 O O . GLN B 1 145 ? -16.078 -0.061 16.766 1 95.62 145 GLN B O 1
ATOM 4073 N N . ARG B 1 146 ? -17.609 -1.563 17.359 1 93.88 146 ARG B N 1
ATOM 4074 C CA . ARG B 1 146 ? -16.625 -2.574 17.734 1 93.88 146 ARG B CA 1
ATOM 4075 C C . ARG B 1 146 ? -15.836 -3.033 16.516 1 93.88 146 ARG B C 1
ATOM 4077 O O . ARG B 1 146 ? -14.617 -3.195 16.578 1 93.88 146 ARG B O 1
ATOM 4084 N N . MET B 1 147 ? -16.531 -3.258 15.375 1 93.06 147 MET B N 1
ATOM 4085 C CA . MET B 1 147 ? -15.859 -3.699 14.148 1 93.06 147 MET B CA 1
ATOM 4086 C C . MET B 1 147 ? -14.953 -2.605 13.602 1 93.06 147 MET B C 1
ATOM 4088 O O . MET B 1 147 ? -13.906 -2.895 13.023 1 93.06 147 MET B O 1
ATOM 4092 N N . HIS B 1 148 ? -15.461 -1.368 13.758 1 96.38 148 HIS B N 1
ATOM 4093 C CA . HIS B 1 148 ? -14.609 -0.239 13.383 1 96.38 148 HIS B CA 1
ATOM 4094 C C . HIS B 1 148 ? -13.305 -0.254 14.164 1 96.38 148 HIS B C 1
ATOM 4096 O O . HIS B 1 148 ? -12.227 -0.125 13.578 1 96.38 148 HIS B O 1
ATOM 4102 N N . LEU B 1 149 ? -13.359 -0.475 15.461 1 96.44 149 LEU B N 1
ATOM 4103 C CA . LEU B 1 149 ? -12.18 -0.527 16.328 1 96.44 149 LEU B CA 1
ATOM 4104 C C . LEU B 1 149 ? -11.289 -1.709 15.953 1 96.44 149 LEU B C 1
ATOM 4106 O O . LEU B 1 149 ? -10.062 -1.588 15.945 1 96.44 149 LEU B O 1
ATOM 4110 N N . LEU B 1 150 ? -11.906 -2.855 15.648 1 94.44 150 LEU B N 1
ATOM 4111 C CA . LEU B 1 150 ? -11.141 -4.031 15.25 1 94.44 150 LEU B CA 1
ATOM 4112 C C . LEU B 1 150 ? -10.367 -3.766 13.969 1 94.44 150 LEU B C 1
ATOM 4114 O O . LEU B 1 150 ? -9.203 -4.16 13.844 1 94.44 150 LEU B O 1
ATOM 4118 N N . CYS B 1 151 ? -11.047 -3.16 13 1 95.25 151 CYS B N 1
ATOM 4119 C CA . CYS B 1 151 ? -10.375 -2.803 11.75 1 95.25 151 CYS B CA 1
ATOM 4120 C C . CYS B 1 151 ? -9.156 -1.927 12.016 1 95.25 151 CYS B C 1
ATOM 4122 O O . CYS B 1 151 ? -8.086 -2.17 11.469 1 95.25 151 CYS B O 1
ATOM 4124 N N . ILE B 1 152 ? -9.312 -0.932 12.898 1 97.5 152 ILE B N 1
ATOM 4125 C CA . ILE B 1 152 ? -8.227 -0.036 13.258 1 97.5 152 ILE B CA 1
ATOM 4126 C C . ILE B 1 152 ? -7.094 -0.834 13.914 1 97.5 152 ILE B C 1
ATOM 4128 O O . ILE B 1 152 ? -5.922 -0.645 13.578 1 97.5 152 ILE B O 1
ATOM 4132 N N . MET B 1 153 ? -7.426 -1.739 14.789 1 95.94 153 MET B N 1
ATOM 4133 C CA . MET B 1 153 ? -6.422 -2.51 15.523 1 95.94 153 MET B CA 1
ATOM 4134 C C . MET B 1 153 ? -5.59 -3.363 14.57 1 95.94 153 MET B C 1
ATOM 4136 O O . MET B 1 153 ? -4.375 -3.467 14.727 1 95.94 153 MET B O 1
ATOM 4140 N N . VAL B 1 154 ? -6.258 -3.977 13.617 1 91.5 154 VAL B N 1
ATOM 4141 C CA . VAL B 1 154 ? -5.562 -4.816 12.648 1 91.5 154 VAL B CA 1
ATOM 4142 C C . VAL B 1 154 ? -4.586 -3.969 11.836 1 91.5 154 VAL B C 1
ATOM 4144 O O . VAL B 1 154 ? -3.398 -4.285 11.758 1 91.5 154 VAL B O 1
ATOM 4147 N N . LEU B 1 155 ? -5.098 -2.9 11.273 1 94.12 155 LEU B N 1
ATOM 4148 C CA . LEU B 1 155 ? -4.262 -2.059 10.43 1 94.12 155 LEU B CA 1
ATOM 4149 C C . LEU B 1 155 ? -3.188 -1.354 11.25 1 94.12 155 LEU B C 1
ATOM 4151 O O . LEU B 1 155 ? -2.051 -1.208 10.789 1 94.12 155 LEU B O 1
ATOM 4155 N N . PHE B 1 156 ? -3.559 -0.897 12.477 1 95.38 156 PHE B N 1
ATOM 4156 C CA . PHE B 1 156 ? -2.621 -0.241 13.383 1 95.38 156 PHE B CA 1
ATOM 4157 C C . PHE B 1 156 ? -1.469 -1.173 13.734 1 95.38 156 PHE B C 1
ATOM 4159 O O . PHE B 1 156 ? -0.308 -0.757 13.75 1 95.38 156 PHE B O 1
ATOM 4166 N N . SER B 1 157 ? -1.745 -2.404 13.992 1 92.69 157 SER B N 1
ATOM 4167 C CA . SER B 1 157 ? -0.719 -3.387 14.328 1 92.69 157 SER B CA 1
ATOM 4168 C C . SER B 1 157 ? 0.213 -3.635 13.148 1 92.69 157 SER B C 1
ATOM 4170 O O . SER B 1 157 ? 1.436 -3.643 13.305 1 92.69 157 SER B O 1
ATOM 4172 N N . ILE B 1 158 ? -0.342 -3.707 12.016 1 88.81 158 ILE B N 1
ATOM 4173 C CA . ILE B 1 158 ? 0.413 -4.105 10.828 1 88.81 158 ILE B CA 1
ATOM 4174 C C . ILE B 1 158 ? 1.257 -2.934 10.336 1 88.81 158 ILE B C 1
ATOM 4176 O O . ILE B 1 158 ? 2.41 -3.113 9.938 1 88.81 158 ILE B O 1
ATOM 4180 N N . TYR B 1 159 ? 0.746 -1.703 10.383 1 90.69 159 TYR B N 1
ATOM 4181 C CA . TYR B 1 159 ? 1.407 -0.61 9.68 1 90.69 159 TYR B CA 1
ATOM 4182 C C . TYR B 1 159 ? 2.102 0.328 10.664 1 90.69 159 TYR B C 1
ATOM 4184 O O . TYR B 1 159 ? 2.855 1.215 10.258 1 90.69 159 TYR B O 1
ATOM 4192 N N . ILE B 1 160 ? 1.887 0.15 11.984 1 93.38 160 ILE B N 1
ATOM 4193 C CA . ILE B 1 160 ? 2.502 1.06 12.945 1 93.38 160 ILE B CA 1
ATOM 4194 C C . ILE B 1 160 ? 3.258 0.258 14 1 93.38 160 ILE B C 1
ATOM 4196 O O . ILE B 1 160 ? 4.477 0.392 14.141 1 93.38 160 ILE B O 1
ATOM 4200 N N . LEU B 1 161 ? 2.654 -0.724 14.672 1 92.81 161 LEU B N 1
ATOM 4201 C CA . LEU B 1 161 ? 3.264 -1.438 15.781 1 92.81 161 LEU B CA 1
ATOM 4202 C C . LEU B 1 161 ? 4.391 -2.344 15.297 1 92.81 161 LEU B C 1
ATOM 4204 O O . LEU B 1 161 ? 5.516 -2.268 15.805 1 92.81 161 LEU B O 1
ATOM 4208 N N . ILE B 1 162 ? 4.109 -3.148 14.352 1 88.31 162 ILE B N 1
ATOM 4209 C CA . ILE B 1 162 ? 5.078 -4.133 13.883 1 88.31 162 ILE B CA 1
ATOM 4210 C C . ILE B 1 162 ? 6.297 -3.422 13.297 1 88.31 162 ILE B C 1
ATOM 4212 O O . ILE B 1 162 ? 7.434 -3.695 13.688 1 88.31 162 ILE B O 1
ATOM 4216 N N . PRO B 1 163 ? 6.098 -2.484 12.398 1 87.31 163 PRO B N 1
ATOM 4217 C CA . PRO B 1 163 ? 7.281 -1.801 11.867 1 87.31 163 PRO B CA 1
ATOM 4218 C C . PRO B 1 163 ? 8.078 -1.088 12.953 1 87.31 163 PRO B C 1
ATOM 4220 O O . PRO B 1 163 ? 9.305 -0.981 12.859 1 87.31 163 PRO B O 1
ATOM 4223 N N . THR B 1 164 ? 7.43 -0.55 13.922 1 89.25 164 THR B N 1
ATOM 4224 C CA . THR B 1 164 ? 8.109 0.186 14.984 1 89.25 164 THR B CA 1
ATOM 4225 C C . THR B 1 164 ? 9.031 -0.735 15.781 1 89.25 164 THR B C 1
ATOM 4227 O O . THR B 1 164 ? 10.18 -0.386 16.062 1 89.25 164 THR B O 1
ATOM 4230 N N . PHE B 1 165 ? 8.648 -1.928 16.031 1 86.62 165 PHE B N 1
ATOM 4231 C CA . PHE B 1 165 ? 9.383 -2.768 16.969 1 86.62 165 PHE B CA 1
ATOM 4232 C C . PHE B 1 165 ? 10.266 -3.764 16.234 1 86.62 165 PHE B C 1
ATOM 4234 O O . PHE B 1 165 ? 11.211 -4.312 16.797 1 86.62 165 PHE B O 1
ATOM 4241 N N . THR B 1 166 ? 9.938 -4.07 14.984 1 80 166 THR B N 1
ATOM 4242 C CA . THR B 1 166 ? 10.703 -5.09 14.273 1 80 166 THR B CA 1
ATOM 4243 C C . THR B 1 166 ? 11.43 -4.48 13.078 1 80 166 THR B C 1
ATOM 4245 O O . THR B 1 166 ? 12.336 -5.098 12.516 1 80 166 THR B O 1
ATOM 4248 N N . MET B 1 167 ? 10.977 -3.309 12.617 1 77.25 167 MET B N 1
ATOM 4249 C CA . MET B 1 167 ? 11.492 -2.646 11.422 1 77.25 167 MET B CA 1
ATOM 4250 C C . MET B 1 167 ? 11.078 -3.396 10.164 1 77.25 167 MET B C 1
ATOM 4252 O O . MET B 1 167 ? 11.547 -3.08 9.07 1 77.25 167 MET B O 1
ATOM 4256 N N . PHE B 1 168 ? 10.172 -4.426 10.469 1 77.94 168 PHE B N 1
ATOM 4257 C CA . PHE B 1 168 ? 9.672 -5.18 9.32 1 77.94 168 PHE B CA 1
ATOM 4258 C C . PHE B 1 168 ? 8.516 -4.441 8.656 1 77.94 168 PHE B C 1
ATOM 4260 O O . PHE B 1 168 ? 7.762 -3.727 9.328 1 77.94 168 PHE B O 1
ATOM 4267 N N . THR B 1 169 ? 8.484 -4.457 7.312 1 72.62 169 THR B N 1
ATOM 4268 C CA . THR B 1 169 ? 7.324 -3.951 6.582 1 72.62 169 THR B CA 1
ATOM 4269 C C . THR B 1 169 ? 6.613 -5.082 5.848 1 72.62 169 THR B C 1
ATOM 4271 O O . THR B 1 169 ? 7.234 -5.824 5.086 1 72.62 169 THR B O 1
ATOM 4274 N N . ILE B 1 170 ? 5.395 -5.27 6.328 1 67.69 170 ILE B N 1
ATOM 4275 C CA . ILE B 1 170 ? 4.59 -6.324 5.727 1 67.69 170 ILE B CA 1
ATOM 4276 C C . ILE B 1 170 ? 4.039 -5.852 4.383 1 67.69 170 ILE B C 1
ATOM 4278 O O . ILE B 1 170 ? 3.449 -4.77 4.293 1 67.69 170 ILE B O 1
ATOM 4282 N N . ALA B 1 171 ? 4.227 -6.621 3.34 1 62.28 171 ALA B N 1
ATOM 4283 C CA . ALA B 1 171 ? 3.635 -6.398 2.021 1 62.28 171 ALA B CA 1
ATOM 4284 C C . ALA B 1 171 ? 4.055 -5.047 1.454 1 62.28 171 ALA B C 1
ATOM 4286 O O . ALA B 1 171 ? 3.262 -4.367 0.8 1 62.28 171 ALA B O 1
ATOM 4287 N N . GLY B 1 172 ? 5.199 -4.582 1.86 1 63.97 172 GLY B N 1
ATOM 4288 C CA . GLY B 1 172 ? 5.73 -3.326 1.354 1 63.97 172 GLY B CA 1
ATOM 4289 C C . GLY B 1 172 ? 5.211 -2.113 2.104 1 63.97 172 GLY B C 1
ATOM 4290 O O . GLY B 1 172 ? 4.172 -2.182 2.764 1 63.97 172 GLY B O 1
ATOM 4291 N N . SER B 1 173 ? 5.984 -1.182 2.227 1 64.81 173 SER B N 1
ATOM 4292 C CA . SER B 1 173 ? 5.574 0.084 2.826 1 64.81 173 SER B CA 1
ATOM 4293 C C . SER B 1 173 ? 4.648 0.86 1.897 1 64.81 173 SER B C 1
ATOM 4295 O O . SER B 1 173 ? 4.781 0.79 0.674 1 64.81 173 SER B O 1
ATOM 4297 N N . SER B 1 174 ? 3.453 1.111 2.387 1 75.94 174 SER B N 1
ATOM 4298 C CA . SER B 1 174 ? 2.508 1.875 1.58 1 75.94 174 SER B CA 1
ATOM 4299 C C . SER B 1 174 ? 2.014 3.109 2.326 1 75.94 174 SER B C 1
ATOM 4301 O O . SER B 1 174 ? 1.503 3.004 3.443 1 75.94 174 SER B O 1
ATOM 4303 N N . ASN B 1 175 ? 2.215 4.238 1.76 1 85.88 175 ASN B N 1
ATOM 4304 C CA . ASN B 1 175 ? 1.708 5.477 2.346 1 85.88 175 ASN B CA 1
ATOM 4305 C C . ASN B 1 175 ? 0.183 5.496 2.383 1 85.88 175 ASN B C 1
ATOM 4307 O O . ASN B 1 175 ? -0.413 6 3.336 1 85.88 175 ASN B O 1
ATOM 4311 N N . ILE B 1 176 ? -0.359 4.805 1.465 1 89.81 176 ILE B N 1
ATOM 4312 C CA . ILE B 1 176 ? -1.812 4.871 1.355 1 89.81 176 ILE B CA 1
ATOM 4313 C C . ILE B 1 176 ? -2.453 4.066 2.482 1 89.81 176 ILE B C 1
ATOM 4315 O O . ILE B 1 176 ? -3.457 4.484 3.062 1 89.81 176 ILE B O 1
ATOM 4319 N N . MET B 1 177 ? -1.849 2.951 2.82 1 90.88 177 MET B N 1
ATOM 4320 C CA . MET B 1 177 ? -2.443 2.135 3.875 1 90.88 177 MET B CA 1
ATOM 4321 C C . MET B 1 177 ? -2.279 2.801 5.238 1 90.88 177 MET B C 1
ATOM 4323 O O . MET B 1 177 ? -3.146 2.674 6.102 1 90.88 177 MET B O 1
ATOM 4327 N N . LEU B 1 178 ? -1.196 3.471 5.41 1 92.88 178 LEU B N 1
ATOM 4328 C CA . LEU B 1 178 ? -1.038 4.27 6.621 1 92.88 178 LEU B CA 1
ATOM 4329 C C . LEU B 1 178 ? -2.086 5.375 6.684 1 92.88 178 LEU B C 1
ATOM 4331 O O . LEU B 1 178 ? -2.725 5.574 7.719 1 92.88 178 LEU B O 1
ATOM 4335 N N . PHE B 1 179 ? -2.283 6.082 5.543 1 96.06 179 PHE B N 1
ATOM 4336 C CA . PHE B 1 179 ? -3.258 7.168 5.484 1 96.06 179 PHE B CA 1
ATOM 4337 C C . PHE B 1 179 ? -4.66 6.648 5.785 1 96.06 179 PHE B C 1
ATOM 4339 O O . PHE B 1 179 ? -5.426 7.301 6.5 1 96.06 179 PHE B O 1
ATOM 4346 N N . ILE B 1 180 ? -4.938 5.5 5.266 1 96.38 180 ILE B N 1
ATOM 4347 C CA . ILE B 1 180 ? -6.25 4.906 5.52 1 96.38 180 ILE B CA 1
ATOM 4348 C C . ILE B 1 180 ? -6.395 4.594 7.008 1 96.38 180 ILE B C 1
ATOM 4350 O O . ILE B 1 180 ? -7.445 4.84 7.602 1 96.38 180 ILE B O 1
ATOM 4354 N N . THR B 1 181 ? -5.355 4.062 7.602 1 96.94 181 THR B N 1
ATOM 4355 C CA . THR B 1 181 ? -5.367 3.752 9.023 1 96.94 181 THR B CA 1
ATOM 4356 C C . THR B 1 181 ? -5.625 5.008 9.852 1 96.94 181 THR B C 1
ATOM 4358 O O . THR B 1 181 ? -6.492 5.012 10.727 1 96.94 181 THR B O 1
ATOM 4361 N N . LEU B 1 182 ? -4.91 6.074 9.562 1 98.44 182 LEU B N 1
ATOM 4362 C CA . LEU B 1 182 ? -5.078 7.336 10.273 1 98.44 182 LEU B CA 1
ATOM 4363 C C . LEU B 1 182 ? -6.48 7.902 10.055 1 98.44 182 LEU B C 1
ATOM 4365 O O . LEU B 1 182 ? -7.09 8.438 10.977 1 98.44 182 LEU B O 1
ATOM 4369 N N . TYR B 1 183 ? -6.941 7.777 8.805 1 98.56 183 TYR B N 1
ATOM 4370 C CA . TYR B 1 183 ? -8.289 8.203 8.445 1 98.56 183 TYR B CA 1
ATOM 4371 C C . TYR B 1 183 ? -9.328 7.492 9.305 1 98.56 183 TYR B C 1
ATOM 4373 O O . TYR B 1 183 ? -10.234 8.133 9.844 1 98.56 183 TYR B O 1
ATOM 4381 N N . LEU B 1 184 ? -9.172 6.211 9.469 1 98.69 184 LEU B N 1
ATOM 4382 C CA . LEU B 1 184 ? -10.109 5.406 10.242 1 98.69 184 LEU B CA 1
ATOM 4383 C C . LEU B 1 184 ? -10.078 5.801 11.711 1 98.69 184 LEU B C 1
ATOM 4385 O O . LEU B 1 184 ? -11.117 5.816 12.375 1 98.69 184 LEU B O 1
ATOM 4389 N N . ILE B 1 185 ? -8.906 6.09 12.211 1 98.44 185 ILE B N 1
ATOM 4390 C CA . ILE B 1 185 ? -8.766 6.516 13.602 1 98.44 185 ILE B CA 1
ATOM 4391 C C . ILE B 1 185 ? -9.484 7.848 13.805 1 98.44 185 ILE B C 1
ATOM 4393 O O . ILE B 1 185 ? -10.273 7.996 14.742 1 98.44 185 ILE B O 1
ATOM 4397 N N . ALA B 1 186 ? -9.25 8.797 12.93 1 98.44 186 ALA B N 1
ATOM 4398 C CA . ALA B 1 186 ? -9.883 10.109 13.023 1 98.44 186 ALA B CA 1
ATOM 4399 C C . ALA B 1 186 ? -11.398 9.992 12.898 1 98.44 186 ALA B C 1
ATOM 4401 O O . ALA B 1 186 ? -12.141 10.664 13.617 1 98.44 186 ALA B O 1
ATOM 4402 N N . ALA B 1 187 ? -11.828 9.164 11.969 1 98.44 187 ALA B N 1
ATOM 4403 C CA . ALA B 1 187 ? -13.25 8.922 11.781 1 98.44 187 ALA B CA 1
ATOM 4404 C C . ALA B 1 187 ? -13.875 8.344 13.047 1 98.44 187 ALA B C 1
ATOM 4406 O O . ALA B 1 187 ? -14.984 8.727 13.43 1 98.44 187 ALA B O 1
ATOM 4407 N N . TYR B 1 188 ? -13.172 7.414 13.672 1 98.12 188 TYR B N 1
ATOM 4408 C CA . TYR B 1 188 ? -13.648 6.809 14.914 1 98.12 188 TYR B CA 1
ATOM 440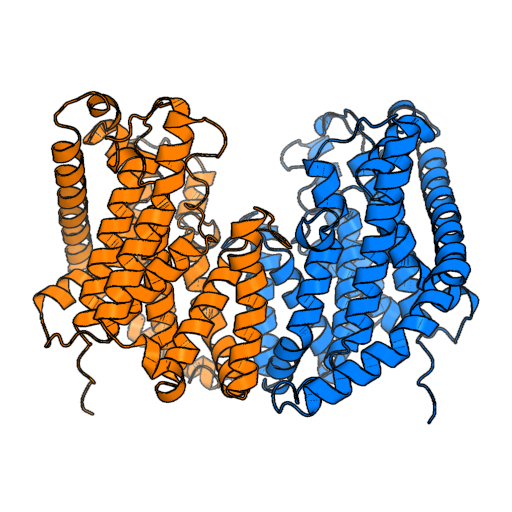9 C C . TYR B 1 188 ? -13.836 7.859 16 1 98.12 188 TYR B C 1
ATOM 4411 O O . TYR B 1 188 ? -14.852 7.859 16.703 1 98.12 188 TYR B O 1
ATOM 4419 N N . ILE B 1 189 ? -12.906 8.742 16.109 1 97.5 189 ILE B N 1
ATOM 4420 C CA . ILE B 1 189 ? -12.953 9.812 17.109 1 97.5 189 ILE B CA 1
ATOM 4421 C C . ILE B 1 189 ? -14.156 10.719 16.828 1 97.5 189 ILE B C 1
ATOM 4423 O O . ILE B 1 189 ? -14.844 11.148 17.766 1 97.5 189 ILE B O 1
ATOM 4427 N N . ARG B 1 190 ? -14.422 10.984 15.578 1 97.06 190 ARG B N 1
ATOM 4428 C CA . ARG B 1 190 ? -15.523 11.859 15.18 1 97.06 190 ARG B CA 1
ATOM 4429 C C . ARG B 1 190 ? -16.875 11.203 15.445 1 97.06 190 ARG B C 1
ATOM 4431 O O . ARG B 1 190 ? -17.797 11.852 15.938 1 97.06 190 ARG B O 1
ATOM 4438 N N . LEU B 1 191 ? -17 9.969 15.203 1 97.31 191 LEU B N 1
ATOM 4439 C CA . LEU B 1 191 ? -18.281 9.273 15.211 1 97.31 191 LEU B CA 1
ATOM 4440 C C . LEU B 1 191 ? -18.625 8.805 16.625 1 97.31 191 LEU B C 1
ATOM 4442 O O . LEU B 1 191 ? -19.812 8.664 16.969 1 97.31 191 LEU B O 1
ATOM 4446 N N . TYR B 1 192 ? -17.594 8.547 17.469 1 96.56 192 TYR B N 1
ATOM 4447 C CA . TYR B 1 192 ? -17.812 8.008 18.797 1 96.56 192 TYR B CA 1
ATOM 4448 C C . TYR B 1 192 ? -17.109 8.844 19.859 1 96.56 192 TYR B C 1
ATOM 4450 O O . TYR B 1 192 ? -16.25 8.344 20.578 1 96.56 192 TYR B O 1
ATOM 4458 N N . PRO B 1 193 ? -17.531 10.062 20.031 1 94.06 193 PRO B N 1
ATOM 4459 C CA . PRO B 1 193 ? -16.891 10.977 20.969 1 94.06 193 PRO B CA 1
ATOM 4460 C C . PRO B 1 193 ? -16.938 10.469 22.406 1 94.06 193 PRO B C 1
ATOM 4462 O O . PRO B 1 193 ? -16.016 10.711 23.188 1 94.06 193 PRO B O 1
ATOM 4465 N N . ASN B 1 194 ? -17.953 9.719 22.812 1 93.56 194 ASN B N 1
ATOM 4466 C CA . ASN B 1 194 ? -18.078 9.203 24.172 1 93.56 194 ASN B CA 1
ATOM 4467 C C . ASN B 1 194 ? -17.031 8.117 24.453 1 93.56 194 ASN B C 1
ATOM 4469 O O . ASN B 1 194 ? -16.5 8.047 25.547 1 93.56 194 ASN B O 1
ATOM 4473 N N . ALA B 1 195 ? -16.812 7.344 23.453 1 91.06 195 ALA B N 1
ATOM 4474 C CA . ALA B 1 195 ? -15.844 6.258 23.609 1 91.06 195 ALA B CA 1
ATOM 4475 C C . ALA B 1 195 ? -14.422 6.801 23.656 1 91.06 195 ALA B C 1
ATOM 4477 O O . ALA B 1 195 ? -13.508 6.121 24.141 1 91.06 195 ALA B O 1
ATOM 4478 N N . THR B 1 196 ? -14.203 8.031 23.188 1 90.94 196 THR B N 1
ATOM 4479 C CA . THR B 1 196 ? -12.852 8.57 23.078 1 90.94 196 THR B CA 1
ATOM 4480 C C . THR B 1 196 ? -12.672 9.773 24 1 90.94 196 THR B C 1
ATOM 4482 O O . THR B 1 196 ? -11.68 10.5 23.891 1 90.94 196 THR B O 1
ATOM 4485 N N . ASN B 1 197 ? -13.523 9.984 24.891 1 90.19 197 ASN B N 1
ATOM 4486 C CA . ASN B 1 197 ? -13.547 11.148 25.766 1 90.19 197 ASN B CA 1
ATOM 4487 C C . ASN B 1 197 ? -12.281 11.234 26.609 1 90.19 197 ASN B C 1
ATOM 4489 O O . ASN B 1 197 ? -11.805 12.336 26.922 1 90.19 197 ASN B O 1
ATOM 4493 N N . TYR B 1 198 ? -11.742 10.094 26.938 1 87 198 TYR B N 1
ATOM 4494 C CA . TYR B 1 198 ? -10.555 10.039 27.781 1 87 198 TYR B CA 1
ATOM 4495 C C . TYR B 1 198 ? -9.359 10.688 27.094 1 87 198 TYR B C 1
ATOM 4497 O O . TYR B 1 198 ? -8.469 11.219 27.766 1 87 198 TYR B O 1
ATOM 4505 N N . PHE B 1 199 ? -9.414 10.766 25.828 1 89.25 199 PHE B N 1
ATOM 4506 C CA . PHE B 1 199 ? -8.289 11.297 25.078 1 89.25 199 PHE B CA 1
ATOM 4507 C C . PHE B 1 199 ? -8.453 12.789 24.828 1 89.25 199 PHE B C 1
ATOM 4509 O O . PHE B 1 199 ? -7.559 13.438 24.281 1 89.25 199 PHE B O 1
ATOM 4516 N N . ASN B 1 200 ? -9.5 13.375 25.297 1 89.56 200 ASN B N 1
ATOM 4517 C CA . ASN B 1 200 ? -9.781 14.781 25 1 89.56 200 ASN B CA 1
ATOM 4518 C C . ASN B 1 200 ? -9.18 15.711 26.062 1 89.56 200 ASN B C 1
ATOM 4520 O O . ASN B 1 200 ? -9.273 16.938 25.938 1 89.56 200 ASN B O 1
ATOM 4524 N N . HIS B 1 201 ? -8.445 15.188 26.984 1 92.69 201 HIS B N 1
ATOM 4525 C CA . HIS B 1 201 ? -7.84 16.016 28.016 1 92.69 201 HIS B CA 1
ATOM 4526 C C . HIS B 1 201 ? -6.566 16.688 27.516 1 92.69 201 HIS B C 1
ATOM 4528 O O . HIS B 1 201 ? -5.621 16 27.109 1 92.69 201 HIS B O 1
ATOM 4534 N N . MET B 1 202 ? -6.547 17.938 27.656 1 94.5 202 MET B N 1
ATOM 4535 C CA . MET B 1 202 ? -5.438 18.734 27.141 1 94.5 202 MET B CA 1
ATOM 4536 C C . MET B 1 202 ? -4.129 18.344 27.812 1 94.5 202 MET B C 1
ATOM 4538 O O . MET B 1 202 ? -3.104 18.203 27.156 1 94.5 202 MET B O 1
ATOM 4542 N N . LYS B 1 203 ? -4.168 18.188 29.109 1 95.5 203 LYS B N 1
ATOM 4543 C CA . LYS B 1 203 ? -2.963 17.844 29.859 1 95.5 203 LYS B CA 1
ATOM 4544 C C . LYS B 1 203 ? -2.389 16.516 29.375 1 95.5 203 LYS B C 1
ATOM 4546 O O . LYS B 1 203 ? -1.174 16.375 29.219 1 95.5 203 LYS B O 1
ATOM 4551 N N . LEU B 1 204 ? -3.285 15.578 29.172 1 96.12 204 LEU B N 1
ATOM 4552 C CA . LEU B 1 204 ? -2.852 14.273 28.688 1 96.12 204 LEU B CA 1
ATOM 4553 C C . LEU B 1 204 ? -2.191 14.406 27.312 1 96.12 204 LEU B C 1
ATOM 4555 O O . LEU B 1 204 ? -1.137 13.812 27.078 1 96.12 204 LEU B O 1
ATOM 4559 N N . ASN B 1 205 ? -2.812 15.117 26.422 1 97.12 205 ASN B N 1
ATOM 4560 C CA . ASN B 1 205 ? -2.271 15.281 25.078 1 97.12 205 ASN B CA 1
ATOM 4561 C C . ASN B 1 205 ? -0.915 15.984 25.094 1 97.12 205 ASN B C 1
ATOM 4563 O O . ASN B 1 205 ? -0.003 15.602 24.359 1 97.12 205 ASN B O 1
ATOM 4567 N N . ILE B 1 206 ? -0.72 16.984 25.969 1 96.56 206 ILE B N 1
ATOM 4568 C CA . ILE B 1 206 ? 0.552 17.688 26.078 1 96.56 206 ILE B CA 1
ATOM 4569 C C . ILE B 1 206 ? 1.63 16.734 26.578 1 96.56 206 ILE B C 1
ATOM 4571 O O . ILE B 1 206 ? 2.74 16.703 26.047 1 96.56 206 ILE B O 1
ATOM 4575 N N . ILE B 1 207 ? 1.287 15.961 27.594 1 97.19 207 ILE B N 1
ATOM 4576 C CA . ILE B 1 207 ? 2.221 14.984 28.141 1 97.19 207 ILE B CA 1
ATOM 4577 C C . ILE B 1 207 ? 2.615 13.984 27.062 1 97.19 207 ILE B C 1
ATOM 4579 O O . ILE B 1 207 ? 3.795 13.656 26.906 1 97.19 207 ILE B O 1
ATOM 4583 N N . MET B 1 208 ? 1.587 13.523 26.297 1 97.75 208 MET B N 1
ATOM 4584 C CA . MET B 1 208 ? 1.847 12.539 25.234 1 97.75 208 MET B CA 1
ATOM 4585 C C . MET B 1 208 ? 2.717 13.141 24.141 1 97.75 208 MET B C 1
ATOM 4587 O O . MET B 1 208 ? 3.559 12.453 23.562 1 97.75 208 MET B O 1
ATOM 4591 N N . ILE B 1 209 ? 2.512 14.383 23.828 1 97.19 209 ILE B N 1
ATOM 4592 C CA . ILE B 1 209 ? 3.33 15.062 22.828 1 97.19 209 ILE B CA 1
ATOM 4593 C C . ILE B 1 209 ? 4.781 15.109 23.297 1 97.19 209 ILE B C 1
ATOM 4595 O O . ILE B 1 209 ? 5.695 14.734 22.562 1 97.19 209 ILE B O 1
ATOM 4599 N N . VAL B 1 210 ? 5.016 15.5 24.531 1 96.44 210 VAL B N 1
ATOM 4600 C CA . VAL B 1 210 ? 6.355 15.664 25.078 1 96.44 210 VAL B CA 1
ATOM 4601 C C . VAL B 1 210 ? 7.039 14.305 25.188 1 96.44 210 VAL B C 1
ATOM 4603 O O . VAL B 1 210 ? 8.18 14.141 24.75 1 96.44 210 VAL B O 1
ATOM 4606 N N . LEU B 1 211 ? 6.305 13.352 25.719 1 97.19 211 LEU B N 1
ATOM 4607 C CA . LEU B 1 211 ? 6.859 12.016 25.891 1 97.19 211 LEU B CA 1
ATOM 4608 C C . LEU B 1 211 ? 7.215 11.398 24.531 1 97.19 211 LEU B C 1
ATOM 4610 O O . LEU B 1 211 ? 8.281 10.797 24.391 1 97.19 211 LEU B O 1
ATOM 4614 N N . SER B 1 212 ? 6.254 11.484 23.578 1 96.31 212 SER B N 1
ATOM 4615 C CA . SER B 1 212 ? 6.52 10.93 22.25 1 96.31 212 SER B CA 1
ATOM 4616 C C . SER B 1 212 ? 7.727 11.602 21.609 1 96.31 212 SER B C 1
ATOM 4618 O O . SER B 1 212 ? 8.547 10.945 20.969 1 96.31 212 SER B O 1
ATOM 4620 N N . TYR B 1 213 ? 7.805 12.867 21.812 1 91.38 213 TYR B N 1
ATOM 4621 C CA . TYR B 1 213 ? 8.93 13.594 21.234 1 91.38 213 TYR B CA 1
ATOM 4622 C C . TYR B 1 213 ? 10.242 13.141 21.859 1 91.38 213 TYR B C 1
ATOM 4624 O O . TYR B 1 213 ? 11.242 12.969 21.156 1 91.38 213 TYR B O 1
ATOM 4632 N N . ILE B 1 214 ? 10.328 12.945 23.141 1 92.38 214 ILE B N 1
ATOM 4633 C CA . ILE B 1 214 ? 11.516 12.461 23.828 1 92.38 214 ILE B CA 1
ATOM 4634 C C . ILE B 1 214 ? 11.914 11.094 23.281 1 92.38 214 ILE B C 1
ATOM 4636 O O . ILE B 1 214 ? 13.094 10.844 23.031 1 92.38 214 ILE B O 1
ATOM 4640 N N . ILE B 1 215 ? 10.906 10.273 23.047 1 93.44 215 ILE B N 1
ATOM 4641 C CA . ILE B 1 215 ? 11.164 8.938 22.531 1 93.44 215 ILE B CA 1
ATOM 4642 C C . ILE B 1 215 ? 11.742 9.039 21.125 1 93.44 215 ILE B C 1
ATOM 4644 O O . ILE B 1 215 ? 12.633 8.266 20.75 1 93.44 215 ILE B O 1
ATOM 4648 N N . ILE B 1 216 ? 11.273 9.93 20.344 1 90.38 216 ILE B N 1
ATOM 4649 C CA . ILE B 1 216 ? 11.711 10.102 18.969 1 90.38 216 ILE B CA 1
ATOM 4650 C C . ILE B 1 216 ? 13.18 10.516 18.938 1 90.38 216 ILE B C 1
ATOM 4652 O O . ILE B 1 216 ? 13.938 10.07 18.062 1 90.38 216 ILE B O 1
ATOM 4656 N N . ILE B 1 217 ? 13.672 11.305 19.891 1 85.44 217 ILE B N 1
ATOM 4657 C CA . ILE B 1 217 ? 15.016 11.875 19.828 1 85.44 217 ILE B CA 1
ATOM 4658 C C . ILE B 1 217 ? 15.984 11 20.625 1 85.44 217 ILE B C 1
ATOM 4660 O O . ILE B 1 217 ? 17.203 11.141 20.5 1 85.44 217 ILE B O 1
ATOM 4664 N N . LEU B 1 218 ? 15.492 10.078 21.406 1 87.19 218 LEU B N 1
ATOM 4665 C CA . LEU B 1 218 ? 16.297 9.234 22.266 1 87.19 218 LEU B CA 1
ATOM 4666 C C . LEU B 1 218 ? 17.344 8.469 21.453 1 87.19 218 LEU B C 1
ATOM 4668 O O . LEU B 1 218 ? 18.5 8.367 21.875 1 87.19 218 LEU B O 1
ATOM 4672 N N . PRO B 1 219 ? 16.969 7.898 20.297 1 85.56 219 PRO B N 1
ATOM 4673 C CA . PRO B 1 219 ? 17.969 7.16 19.516 1 85.56 219 PRO B CA 1
ATOM 4674 C C . PRO B 1 219 ? 19.141 8.031 19.094 1 85.56 219 PRO B C 1
ATOM 4676 O O . PRO B 1 219 ? 20.25 7.523 18.906 1 85.56 219 PRO B O 1
ATOM 4679 N N . ILE B 1 220 ? 18.891 9.281 18.875 1 79.06 220 ILE B N 1
ATOM 4680 C CA . ILE B 1 220 ? 19.984 10.195 18.516 1 79.06 220 ILE B CA 1
ATOM 4681 C C . ILE B 1 220 ? 21.031 10.211 19.625 1 79.06 220 ILE B C 1
ATOM 4683 O O . ILE B 1 220 ? 22.234 10.125 19.359 1 79.06 220 ILE B O 1
ATOM 4687 N N . ILE B 1 221 ? 20.578 10.25 20.844 1 79.19 221 ILE B N 1
ATOM 4688 C CA . ILE B 1 221 ? 21.453 10.297 22 1 79.19 221 ILE B CA 1
ATOM 4689 C C . ILE B 1 221 ? 22.172 8.961 22.172 1 79.19 221 ILE B C 1
ATOM 4691 O O . ILE B 1 221 ? 23.375 8.914 22.406 1 79.19 221 ILE B O 1
ATOM 4695 N N . ILE B 1 222 ? 21.406 7.957 22.016 1 82.94 222 ILE B N 1
ATOM 4696 C CA . ILE B 1 222 ? 21.953 6.617 22.203 1 82.94 222 ILE B CA 1
ATOM 4697 C C . ILE B 1 222 ? 23 6.332 21.125 1 82.94 222 ILE B C 1
ATOM 4699 O O . ILE B 1 222 ? 24.062 5.766 21.406 1 82.94 222 ILE B O 1
ATOM 4703 N N . TYR B 1 223 ? 22.688 6.672 19.938 1 78.5 223 TYR B N 1
ATOM 4704 C CA . TYR B 1 223 ? 23.625 6.484 18.844 1 78.5 223 TYR B CA 1
ATOM 4705 C C . TYR B 1 223 ? 24.906 7.266 19.078 1 78.5 223 TYR B C 1
ATOM 4707 O O . TYR B 1 223 ? 26.016 6.75 18.844 1 78.5 223 TYR B O 1
ATOM 4715 N N . SER B 1 224 ? 24.828 8.445 19.484 1 74.62 224 SER B N 1
ATOM 4716 C CA . SER B 1 224 ? 26 9.289 19.719 1 74.62 224 SER B CA 1
ATOM 4717 C C . SER B 1 224 ? 26.875 8.727 20.828 1 74.62 224 SER B C 1
ATOM 4719 O O . SER B 1 224 ? 28.109 8.812 20.766 1 74.62 224 SER B O 1
ATOM 4721 N N . LYS B 1 225 ? 26.281 8.023 21.719 1 79.38 225 LYS B N 1
ATOM 4722 C CA . LYS B 1 225 ? 27.031 7.562 22.891 1 79.38 225 LYS B CA 1
ATOM 4723 C C . LYS B 1 225 ? 27.484 6.113 22.719 1 79.38 225 LYS B C 1
ATOM 4725 O O . LYS B 1 225 ? 28.594 5.746 23.094 1 79.38 225 LYS B O 1
ATOM 4730 N N . LEU B 1 226 ? 26.578 5.297 22.141 1 78.56 226 LEU B N 1
ATOM 4731 C CA . LEU B 1 226 ? 26.812 3.857 22.156 1 78.56 226 LEU B CA 1
ATOM 4732 C C . LEU B 1 226 ? 26.938 3.301 20.75 1 78.56 226 LEU B C 1
ATOM 4734 O O . LEU B 1 226 ? 27.484 2.215 20.547 1 78.56 226 LEU B O 1
ATOM 4738 N N . GLY B 1 227 ? 26.391 3.939 19.703 1 72.62 227 GLY B N 1
ATOM 4739 C CA . GLY B 1 227 ? 26.469 3.521 18.312 1 72.62 227 GLY B CA 1
ATOM 4740 C C . GLY B 1 227 ? 25.672 2.266 18.031 1 72.62 227 GLY B C 1
ATOM 4741 O O . GLY B 1 227 ? 25.969 1.543 17.078 1 72.62 227 GLY B O 1
ATOM 4742 N N . ILE B 1 228 ? 24.719 1.85 18.781 1 73.81 228 ILE B N 1
ATOM 4743 C CA . ILE B 1 228 ? 24.062 0.554 18.672 1 73.81 228 ILE B CA 1
ATOM 4744 C C . ILE B 1 228 ? 22.812 0.676 17.797 1 73.81 228 ILE B C 1
ATOM 4746 O O . ILE B 1 228 ? 22.531 -0.21 16.984 1 73.81 228 ILE B O 1
ATOM 4750 N N . ILE B 1 229 ? 22.094 1.762 17.891 1 77.94 229 ILE B N 1
ATOM 4751 C CA . ILE B 1 229 ? 20.859 1.917 17.125 1 77.94 229 ILE B CA 1
ATOM 4752 C C . ILE B 1 229 ? 21 3.086 16.156 1 77.94 229 ILE B C 1
ATOM 4754 O O . ILE B 1 229 ? 21.75 4.027 16.406 1 77.94 229 ILE B O 1
ATOM 4758 N N . SER B 1 230 ? 20.281 2.84 15.047 1 79.25 230 SER B N 1
ATOM 4759 C CA . SER B 1 230 ? 20.297 3.939 14.086 1 79.25 230 SER B CA 1
ATOM 4760 C C . SER B 1 230 ? 19.719 5.211 14.688 1 79.25 230 SER B C 1
ATOM 4762 O O . SER B 1 230 ? 18.75 5.156 15.445 1 79.25 230 SER B O 1
ATOM 4764 N N . TYR B 1 231 ? 20.281 6.34 14.445 1 76.81 231 TYR B N 1
ATOM 4765 C CA . TYR B 1 231 ? 19.859 7.621 15.008 1 76.81 231 TYR B CA 1
ATOM 4766 C C . TYR B 1 231 ? 18.438 7.961 14.602 1 76.81 231 TYR B C 1
ATOM 4768 O O . TYR B 1 231 ? 17.734 8.695 15.312 1 76.81 231 TYR B O 1
ATOM 4776 N N . ASN B 1 232 ? 17.953 7.406 13.414 1 80.38 232 ASN B N 1
ATOM 4777 C CA . ASN B 1 232 ? 16.641 7.742 12.867 1 80.38 232 ASN B CA 1
ATOM 4778 C C . ASN B 1 232 ? 15.648 6.602 13.055 1 80.38 232 ASN B C 1
ATOM 4780 O O . ASN B 1 232 ? 14.68 6.484 12.305 1 80.38 232 ASN B O 1
ATOM 4784 N N . TYR B 1 233 ? 15.867 5.895 14.07 1 82.31 233 TYR B N 1
ATOM 4785 C CA . TYR B 1 233 ? 15.07 4.691 14.281 1 82.31 233 TYR B CA 1
ATOM 4786 C C . TYR B 1 233 ? 13.586 5.023 14.344 1 82.31 233 TYR B C 1
ATOM 4788 O O . TYR B 1 233 ? 12.766 4.344 13.719 1 82.31 233 TYR B O 1
ATOM 4796 N N . PHE B 1 234 ? 13.188 6.074 15.008 1 86.88 234 PHE B N 1
ATOM 4797 C CA . PHE B 1 234 ? 11.773 6.387 15.203 1 86.88 234 PHE B CA 1
ATOM 4798 C C . PHE B 1 234 ? 11.336 7.512 14.273 1 86.88 234 PHE B C 1
ATOM 4800 O O . PHE B 1 234 ? 10.281 8.117 14.477 1 86.88 234 PHE B O 1
ATOM 4807 N N . MET B 1 235 ? 12.055 7.781 13.273 1 83.62 235 MET B N 1
ATOM 4808 C CA . MET B 1 235 ? 11.734 8.922 12.422 1 83.62 235 MET B CA 1
ATOM 4809 C C . MET B 1 235 ? 11.055 8.469 11.133 1 83.62 235 MET B C 1
ATOM 4811 O O . MET B 1 235 ? 10.773 9.281 10.25 1 83.62 235 MET B O 1
ATOM 4815 N N . GLY B 1 236 ? 10.719 7.25 11.047 1 85.12 236 GLY B N 1
ATOM 4816 C CA . GLY B 1 236 ? 9.961 6.75 9.906 1 85.12 236 GLY B CA 1
ATOM 4817 C C . GLY B 1 236 ? 8.469 7.016 10.016 1 85.12 236 GLY B C 1
ATOM 4818 O O . GLY B 1 236 ? 7.938 7.133 11.125 1 85.12 236 GLY B O 1
ATOM 4819 N N . ALA B 1 237 ? 7.832 7.082 8.891 1 85.31 237 ALA B N 1
ATOM 4820 C CA . ALA B 1 237 ? 6.418 7.43 8.82 1 85.31 237 ALA B CA 1
ATOM 4821 C C . ALA B 1 237 ? 5.566 6.438 9.609 1 85.31 237 ALA B C 1
ATOM 4823 O O . ALA B 1 237 ? 4.52 6.797 10.148 1 85.31 237 ALA B O 1
ATOM 4824 N N . HIS B 1 238 ? 6.055 5.25 9.758 1 87.38 238 HIS B N 1
ATOM 4825 C CA . HIS B 1 238 ? 5.262 4.188 10.359 1 87.38 238 HIS B CA 1
ATOM 4826 C C . HIS B 1 238 ? 5.656 3.965 11.812 1 87.38 238 HIS B C 1
ATOM 4828 O O . HIS B 1 238 ? 5.363 2.914 12.391 1 87.38 238 HIS B O 1
ATOM 4834 N N . SER B 1 239 ? 6.309 4.957 12.445 1 92.44 239 SER B N 1
ATOM 4835 C CA . SER B 1 239 ? 6.762 4.824 13.828 1 92.44 239 SER B CA 1
ATOM 4836 C C . SER B 1 239 ? 5.656 5.195 14.812 1 92.44 239 SER B C 1
ATOM 4838 O O . SER B 1 239 ? 4.977 6.211 14.633 1 92.44 239 SER B O 1
ATOM 4840 N N . LEU B 1 240 ? 5.547 4.379 15.836 1 95.75 240 LEU B N 1
ATOM 4841 C CA . LEU B 1 240 ? 4.492 4.543 16.828 1 95.75 240 LEU B CA 1
ATOM 4842 C C . LEU B 1 240 ? 4.613 5.887 17.547 1 95.75 240 LEU B C 1
ATOM 4844 O O . LEU B 1 240 ? 3.639 6.633 17.641 1 95.75 240 LEU B O 1
ATOM 4848 N N . PRO B 1 241 ? 5.789 6.273 18 1 96.06 241 PRO B N 1
ATOM 4849 C CA . PRO B 1 241 ? 5.863 7.559 18.703 1 96.06 241 PRO B CA 1
ATOM 4850 C C . PRO B 1 241 ? 5.48 8.734 17.797 1 96.06 241 PRO B C 1
ATOM 4852 O O . PRO B 1 241 ? 4.906 9.719 18.281 1 96.06 241 PRO B O 1
ATOM 4855 N N . LEU B 1 242 ? 5.766 8.711 16.578 1 95.56 242 LEU B N 1
ATOM 4856 C CA . LEU B 1 242 ? 5.41 9.781 15.648 1 95.56 242 LEU B CA 1
ATOM 4857 C C . LEU B 1 242 ? 3.896 9.859 15.469 1 95.56 242 LEU B C 1
ATOM 4859 O O . LEU B 1 242 ? 3.324 10.953 15.484 1 95.56 242 LEU B O 1
ATOM 4863 N N . VAL B 1 243 ? 3.27 8.703 15.305 1 97.25 243 VAL B N 1
ATOM 4864 C CA . VAL B 1 243 ? 1.822 8.664 15.125 1 97.25 243 VAL B CA 1
ATOM 4865 C C . VAL B 1 243 ? 1.128 9.141 16.406 1 97.25 243 VAL B C 1
ATOM 4867 O O . VAL B 1 243 ? 0.159 9.898 16.344 1 97.25 243 VAL B O 1
ATOM 4870 N N . VAL B 1 244 ? 1.636 8.727 17.547 1 97.5 244 VAL B N 1
ATOM 4871 C CA . VAL B 1 244 ? 1.062 9.141 18.812 1 97.5 244 VAL B CA 1
ATOM 4872 C C . VAL B 1 244 ? 1.231 10.641 19 1 97.5 244 VAL B C 1
ATOM 4874 O O . VAL B 1 244 ? 0.311 11.328 19.453 1 97.5 244 VAL B O 1
ATOM 4877 N N . CYS B 1 245 ? 2.412 11.141 18.656 1 97.38 245 CYS B N 1
ATOM 4878 C CA . CYS B 1 245 ? 2.658 12.578 18.734 1 97.38 245 CYS B CA 1
ATOM 4879 C C . CYS B 1 245 ? 1.681 13.344 17.844 1 97.38 245 CYS B C 1
ATOM 4881 O O . CYS B 1 245 ? 1.072 14.32 18.297 1 97.38 245 CYS B O 1
ATOM 4883 N N . SER B 1 246 ? 1.504 12.914 16.641 1 98.12 246 SER B N 1
ATOM 4884 C CA . SER B 1 246 ? 0.607 13.562 15.688 1 98.12 246 SER B CA 1
ATOM 4885 C C . SER B 1 246 ? -0.84 13.508 16.172 1 98.12 246 SER B C 1
ATOM 4887 O O . SER B 1 246 ? -1.571 14.492 16.062 1 98.12 246 SER B O 1
ATOM 4889 N N . LEU B 1 247 ? -1.24 12.328 16.641 1 98.06 247 LEU B N 1
ATOM 4890 C CA . LEU B 1 247 ? -2.604 12.164 17.141 1 98.06 247 LEU B CA 1
ATOM 4891 C C . LEU B 1 247 ? -2.861 13.094 18.328 1 98.06 247 LEU B C 1
ATOM 4893 O O . LEU B 1 247 ? -3.91 13.734 18.391 1 98.06 247 LEU B O 1
ATOM 4897 N N . SER B 1 248 ? -1.893 13.125 19.234 1 98.19 248 SER B N 1
ATOM 4898 C CA . SER B 1 248 ? -2.035 13.984 20.406 1 98.19 248 SER B CA 1
ATOM 4899 C C . SER B 1 248 ? -2.078 15.453 20.016 1 98.19 248 SER B C 1
ATOM 4901 O O . SER B 1 248 ? -2.834 16.234 20.594 1 98.19 248 SER B O 1
ATOM 4903 N N . LEU B 1 249 ? -1.274 15.828 19.094 1 97.75 249 LEU B N 1
ATOM 4904 C CA . LEU B 1 249 ? -1.297 17.203 18.594 1 97.75 249 LEU B CA 1
ATOM 4905 C C . LEU B 1 249 ? -2.654 17.531 17.984 1 97.75 249 LEU B C 1
ATOM 4907 O O . LEU B 1 249 ? -3.229 18.578 18.266 1 97.75 249 LEU B O 1
ATOM 4911 N N . PHE B 1 250 ? -3.223 16.672 17.172 1 98 250 PHE B N 1
ATOM 4912 C CA . PHE B 1 250 ? -4.531 16.844 16.547 1 98 250 PHE B CA 1
ATOM 4913 C C . PHE B 1 250 ? -5.617 17 17.609 1 98 250 PHE B C 1
ATOM 4915 O O . PHE B 1 250 ? -6.43 17.922 17.516 1 98 250 PHE B O 1
ATOM 4922 N N . LEU B 1 251 ? -5.52 16.094 18.578 1 98 251 LEU B N 1
ATOM 4923 C CA . LEU B 1 251 ? -6.535 16.125 19.625 1 98 251 LEU B CA 1
ATOM 4924 C C . LEU B 1 251 ? -6.418 17.391 20.453 1 98 251 LEU B C 1
ATOM 4926 O O . LEU B 1 251 ? -7.43 17.969 20.859 1 98 251 LEU B O 1
ATOM 4930 N N . ALA B 1 252 ? -5.207 17.812 20.781 1 96.94 252 ALA B N 1
ATOM 4931 C CA . ALA B 1 252 ? -5 19.031 21.562 1 96.94 252 ALA B CA 1
ATOM 4932 C C . ALA B 1 252 ? -5.613 20.234 20.859 1 96.94 252 ALA B C 1
ATOM 4934 O O . ALA B 1 252 ? -6.324 21.031 21.484 1 96.94 252 ALA B O 1
ATOM 4935 N N . PHE B 1 253 ? -5.398 20.375 19.578 1 96.94 253 PHE B N 1
ATOM 4936 C CA . PHE B 1 253 ? -5.891 21.531 18.844 1 96.94 253 PHE B CA 1
ATOM 4937 C C . PHE B 1 253 ? -7.387 21.406 18.578 1 96.94 253 PHE B C 1
ATOM 4939 O O . PHE B 1 253 ? -8.102 22.406 18.531 1 96.94 253 PHE B O 1
ATOM 4946 N N . LYS B 1 254 ? -7.84 20.172 18.297 1 94.88 254 LYS B N 1
ATOM 4947 C CA . LYS B 1 254 ? -9.266 19.922 18.109 1 94.88 254 LYS B CA 1
ATOM 4948 C C . LYS B 1 254 ? -10.078 20.406 19.297 1 94.88 254 LYS B C 1
ATOM 4950 O O . LYS B 1 254 ? -11.172 20.953 19.141 1 94.88 254 LYS B O 1
ATOM 4955 N N . ASN B 1 255 ? -9.469 20.203 20.469 1 92.62 255 ASN B N 1
ATOM 4956 C CA . ASN B 1 255 ? -10.211 20.5 21.688 1 92.62 255 ASN B CA 1
ATOM 4957 C C . ASN B 1 255 ? -9.898 21.906 22.203 1 92.62 255 ASN B C 1
ATOM 4959 O O . ASN B 1 255 ? -10.469 22.344 23.203 1 92.62 255 ASN B O 1
ATOM 4963 N N . MET B 1 256 ? -9.078 22.594 21.578 1 92.69 256 MET B N 1
ATOM 4964 C CA . MET B 1 256 ? -8.766 23.969 21.938 1 92.69 256 MET B CA 1
ATOM 4965 C C . MET B 1 256 ? -9.891 24.906 21.547 1 92.69 256 MET B C 1
ATOM 4967 O O . MET B 1 256 ? -10.477 24.781 20.469 1 92.69 256 MET B O 1
ATOM 4971 N N . ASN B 1 257 ? -10.25 25.781 22.422 1 88.56 257 ASN B N 1
ATOM 4972 C CA . ASN B 1 257 ? -11.289 26.766 22.125 1 88.56 257 ASN B CA 1
ATOM 4973 C C . ASN B 1 257 ? -10.711 28.047 21.562 1 88.56 257 ASN B C 1
ATOM 4975 O O . ASN B 1 257 ? -10.266 28.922 22.312 1 88.56 257 ASN B O 1
ATOM 4979 N N . ILE B 1 258 ? -10.625 28.094 20.312 1 89.5 258 ILE B N 1
ATOM 4980 C CA . ILE B 1 258 ? -10.172 29.297 19.625 1 89.5 258 ILE B CA 1
ATOM 4981 C C . ILE B 1 258 ? -11.32 29.891 18.812 1 89.5 258 ILE B C 1
ATOM 4983 O O . ILE B 1 258 ? -11.977 29.188 18.031 1 89.5 258 ILE B O 1
ATOM 4987 N N . SER B 1 259 ? -11.625 31.125 19.094 1 88.62 259 SER B N 1
ATOM 4988 C CA . SER B 1 259 ? -12.664 31.812 18.328 1 88.62 259 SER B CA 1
ATOM 4989 C C . SER B 1 259 ? -12.242 32.031 16.891 1 88.62 259 SER B C 1
ATOM 4991 O O . SER B 1 259 ? -11.07 31.859 16.547 1 88.62 259 SER B O 1
ATOM 4993 N N . TYR B 1 260 ? -13.18 32.375 16.094 1 91.31 260 TYR B N 1
ATOM 4994 C CA . TYR B 1 260 ? -12.922 32.688 14.695 1 91.31 260 TYR B CA 1
ATOM 4995 C C . TYR B 1 260 ? -11.852 33.75 14.555 1 91.31 260 TYR B C 1
ATOM 4997 O O . TYR B 1 260 ? -11.938 34.812 15.195 1 91.31 260 TYR B O 1
ATOM 5005 N N . ASN B 1 261 ? -10.867 33.469 13.836 1 94.25 261 ASN B N 1
ATOM 5006 C CA . ASN B 1 261 ? -9.789 34.406 13.555 1 94.25 261 ASN B CA 1
ATOM 5007 C C . ASN B 1 261 ? -9.508 34.5 12.055 1 94.25 261 ASN B C 1
ATOM 5009 O O . ASN B 1 261 ? -9.039 33.531 11.445 1 94.25 261 ASN B O 1
ATOM 5013 N N . ARG B 1 262 ? -9.672 35.656 11.508 1 94.19 262 ARG B N 1
ATOM 5014 C CA . ARG B 1 262 ? -9.586 35.875 10.07 1 94.19 262 ARG B CA 1
ATOM 5015 C C . ARG B 1 262 ? -8.156 35.688 9.578 1 94.19 262 ARG B C 1
ATOM 5017 O O . ARG B 1 262 ? -7.922 35.188 8.477 1 94.19 262 ARG B O 1
ATOM 5024 N N . ILE B 1 263 ? -7.238 36.125 10.305 1 94.94 263 ILE B N 1
ATOM 5025 C CA . ILE B 1 263 ? -5.836 36.062 9.914 1 94.94 263 ILE B CA 1
ATOM 5026 C C . ILE B 1 263 ? -5.379 34.625 9.844 1 94.94 263 ILE B C 1
ATOM 5028 O O . ILE B 1 263 ? -4.746 34.219 8.867 1 94.94 263 ILE B O 1
ATOM 5032 N N . ILE B 1 264 ? -5.723 33.844 10.875 1 95.56 264 ILE B N 1
ATOM 5033 C CA . ILE B 1 264 ? -5.363 32.438 10.914 1 95.56 264 ILE B CA 1
ATOM 5034 C C . ILE B 1 264 ? -5.973 31.703 9.719 1 95.56 264 ILE B C 1
ATOM 5036 O O . ILE B 1 264 ? -5.285 30.953 9.023 1 95.56 264 ILE B O 1
ATOM 5040 N N . ASN B 1 265 ? -7.184 32.031 9.477 1 95.44 265 ASN B N 1
ATOM 5041 C CA . ASN B 1 265 ? -7.875 31.359 8.375 1 95.44 265 ASN B CA 1
ATOM 5042 C C . ASN B 1 265 ? -7.301 31.781 7.023 1 95.44 265 ASN B C 1
ATOM 5044 O O . ASN B 1 265 ? -7.199 30.969 6.105 1 95.44 265 ASN B O 1
ATOM 5048 N N . TRP B 1 266 ? -6.941 33.031 6.988 1 95.19 266 TRP B N 1
ATOM 5049 C CA . TRP B 1 266 ? -6.34 33.562 5.766 1 95.19 266 TRP B CA 1
ATOM 5050 C C . TRP B 1 266 ? -4.988 32.906 5.5 1 95.19 266 TRP B C 1
ATOM 5052 O O . TRP B 1 266 ? -4.699 32.5 4.371 1 95.19 266 TRP B O 1
ATOM 5062 N N . LEU B 1 267 ? -4.184 32.719 6.441 1 95.94 267 LEU B N 1
ATOM 5063 C CA . LEU B 1 267 ? -2.881 32.094 6.324 1 95.94 267 LEU B CA 1
ATOM 5064 C C . LEU B 1 267 ? -3.035 30.609 5.992 1 95.94 267 LEU B C 1
ATOM 5066 O O . LEU B 1 267 ? -2.316 30.078 5.137 1 95.94 267 LEU B O 1
ATOM 5070 N N . ALA B 1 268 ? -3.977 29.969 6.617 1 95.88 268 ALA B N 1
ATOM 5071 C CA . ALA B 1 268 ? -4.18 28.531 6.465 1 95.88 268 ALA B CA 1
ATOM 5072 C C . ALA B 1 268 ? -4.602 28.188 5.043 1 95.88 268 ALA B C 1
ATOM 5074 O O . ALA B 1 268 ? -4.32 27.094 4.555 1 95.88 268 ALA B O 1
ATOM 5075 N N . GLY B 1 269 ? -5.211 29.109 4.363 1 94.81 269 GLY B N 1
ATOM 5076 C CA . GLY B 1 269 ? -5.707 28.891 3.018 1 94.81 269 GLY B CA 1
ATOM 5077 C C . GLY B 1 269 ? -4.602 28.703 1.997 1 94.81 269 GLY B C 1
ATOM 5078 O O . GLY B 1 269 ? -4.848 28.219 0.885 1 94.81 269 GLY B O 1
ATOM 5079 N N . SER B 1 270 ? -3.324 28.953 2.404 1 96.75 270 SER B N 1
ATOM 5080 C CA . SER B 1 270 ? -2.215 28.891 1.459 1 96.75 270 SER B CA 1
ATOM 5081 C C . SER B 1 270 ? -1.184 27.844 1.886 1 96.75 270 SER B C 1
ATOM 5083 O O . SER B 1 270 ? -0.068 27.828 1.361 1 96.75 270 SER B O 1
ATOM 5085 N N . VAL B 1 271 ? -1.53 27.047 2.848 1 97.56 271 VAL B N 1
ATOM 5086 C CA . VAL B 1 271 ? -0.602 26.062 3.383 1 97.56 271 VAL B CA 1
ATOM 5087 C C . VAL B 1 271 ? -0.199 25.078 2.281 1 97.56 271 VAL B C 1
ATOM 5089 O O . VAL B 1 271 ? 0.976 24.734 2.158 1 97.56 271 VAL B O 1
ATOM 5092 N N . LEU B 1 272 ? -1.144 24.672 1.473 1 97.38 272 LEU B N 1
ATOM 5093 C CA . LEU B 1 272 ? -0.842 23.766 0.375 1 97.38 272 LEU B CA 1
ATOM 5094 C C . LEU B 1 272 ? 0.1 24.406 -0.631 1 97.38 272 LEU B C 1
ATOM 5096 O O . LEU B 1 272 ? 1.049 23.781 -1.101 1 97.38 272 LEU B O 1
ATOM 5100 N N . GLY B 1 273 ? -0.156 25.641 -0.961 1 98 273 GLY B N 1
ATOM 5101 C CA . GLY B 1 273 ? 0.715 26.375 -1.869 1 98 273 GLY B CA 1
ATOM 5102 C C . GLY B 1 273 ? 2.152 26.438 -1.389 1 98 273 GLY B C 1
ATOM 5103 O O . GLY B 1 273 ? 3.084 26.266 -2.178 1 98 273 GLY B O 1
ATOM 5104 N N . VAL B 1 274 ? 2.285 26.703 -0.104 1 98.31 274 VAL B N 1
ATOM 5105 C CA . VAL B 1 274 ? 3.617 26.766 0.49 1 98.31 274 VAL B CA 1
ATOM 5106 C C . VAL B 1 274 ? 4.344 25.438 0.271 1 98.31 274 VAL B C 1
ATOM 5108 O O . VAL B 1 274 ? 5.52 25.422 -0.103 1 98.31 274 VAL B O 1
ATOM 5111 N N . TYR B 1 275 ? 3.664 24.375 0.468 1 97.81 275 TYR B N 1
ATOM 5112 C CA . TYR B 1 275 ? 4.211 23.047 0.266 1 97.81 275 TYR B CA 1
ATOM 5113 C C . TYR B 1 275 ? 4.59 22.828 -1.194 1 97.81 275 TYR B C 1
ATOM 5115 O O . TYR B 1 275 ? 5.699 22.391 -1.496 1 97.81 275 TYR B O 1
ATOM 5123 N N . LEU B 1 276 ? 3.764 23.125 -2.119 1 97.88 276 LEU B N 1
ATOM 5124 C CA . LEU B 1 276 ? 3.947 22.828 -3.537 1 97.88 276 LEU B CA 1
ATOM 5125 C C . LEU B 1 276 ? 5.098 23.656 -4.113 1 97.88 276 LEU B C 1
ATOM 5127 O O . LEU B 1 276 ? 5.801 23.188 -5.016 1 97.88 276 LEU B O 1
ATOM 5131 N N . ILE B 1 277 ? 5.289 24.828 -3.578 1 97.62 277 ILE B N 1
ATOM 5132 C CA . ILE B 1 277 ? 6.324 25.703 -4.109 1 97.62 277 ILE B CA 1
ATOM 5133 C C . ILE B 1 277 ? 7.688 25.297 -3.561 1 97.62 277 ILE B C 1
ATOM 5135 O O . ILE B 1 277 ? 8.594 24.953 -4.328 1 97.62 277 ILE B O 1
ATOM 5139 N N . HIS B 1 278 ? 7.797 25.234 -2.256 1 97.25 278 HIS B N 1
ATOM 5140 C CA . HIS B 1 278 ? 9.125 25.094 -1.678 1 97.25 278 HIS B CA 1
ATOM 5141 C C . HIS B 1 278 ? 9.648 23.672 -1.844 1 97.25 278 HIS B C 1
ATOM 5143 O O . HIS B 1 278 ? 10.859 23.438 -1.829 1 97.25 278 HIS B O 1
ATOM 5149 N N . ASP B 1 279 ? 8.727 22.703 -1.989 1 95.69 279 ASP B N 1
ATOM 5150 C CA . ASP B 1 279 ? 9.188 21.328 -2.033 1 95.69 279 ASP B CA 1
ATOM 5151 C C . ASP B 1 279 ? 9.18 20.781 -3.463 1 95.69 279 ASP B C 1
ATOM 5153 O O . ASP B 1 279 ? 9.312 19.578 -3.68 1 95.69 279 ASP B O 1
ATOM 5157 N N . ASN B 1 280 ? 8.922 21.625 -4.422 1 95.69 280 ASN B N 1
ATOM 5158 C CA . ASN B 1 280 ? 9.125 21.219 -5.809 1 95.69 280 ASN B CA 1
ATOM 5159 C C . ASN B 1 280 ? 10.562 20.781 -6.066 1 95.69 280 ASN B C 1
ATOM 5161 O O . ASN B 1 280 ? 11.5 21.453 -5.633 1 95.69 280 ASN B O 1
ATOM 5165 N N . PRO B 1 281 ? 10.75 19.688 -6.727 1 90.69 281 PRO B N 1
ATOM 5166 C CA . PRO B 1 281 ? 12.102 19.141 -6.883 1 90.69 281 PRO B CA 1
ATOM 5167 C C . PRO B 1 281 ? 13.07 20.141 -7.52 1 90.69 281 PRO B C 1
ATOM 5169 O O . PRO B 1 281 ? 14.25 20.172 -7.164 1 90.69 281 PRO B O 1
ATOM 5172 N N . ILE B 1 282 ? 12.633 20.891 -8.445 1 88.25 282 ILE B N 1
ATOM 5173 C CA . ILE B 1 282 ? 13.469 21.891 -9.102 1 88.25 282 ILE B CA 1
ATOM 5174 C C . ILE B 1 282 ? 13.797 23.016 -8.125 1 88.25 282 ILE B C 1
ATOM 5176 O O . ILE B 1 282 ? 14.961 23.406 -7.988 1 88.25 282 ILE B O 1
ATOM 5180 N N . VAL B 1 283 ? 12.836 23.469 -7.406 1 91.88 283 VAL B N 1
ATOM 5181 C CA . VAL B 1 283 ? 12.961 24.625 -6.523 1 91.88 283 VAL B CA 1
ATOM 5182 C C . VAL B 1 283 ? 13.727 24.234 -5.258 1 91.88 283 VAL B C 1
ATOM 5184 O O . VAL B 1 283 ? 14.562 24.984 -4.77 1 91.88 283 VAL B O 1
ATOM 5187 N N . ARG B 1 284 ? 13.406 23.094 -4.727 1 92.5 284 ARG B N 1
ATOM 5188 C CA . ARG B 1 284 ? 13.953 22.672 -3.439 1 92.5 284 ARG B CA 1
ATOM 5189 C C . ARG B 1 284 ? 15.477 22.625 -3.482 1 92.5 284 ARG B C 1
ATOM 5191 O O . ARG B 1 284 ? 16.141 23.062 -2.543 1 92.5 284 ARG B O 1
ATOM 5198 N N . ASN B 1 285 ? 16.016 22.109 -4.574 1 86.12 285 ASN B N 1
ATOM 5199 C CA . ASN B 1 285 ? 17.469 22.062 -4.707 1 86.12 285 ASN B CA 1
ATOM 5200 C C . ASN B 1 285 ? 18.062 23.469 -4.762 1 86.12 285 ASN B C 1
ATOM 5202 O O . ASN B 1 285 ? 19.109 23.719 -4.16 1 86.12 285 ASN B O 1
ATOM 5206 N N . TYR B 1 286 ? 17.438 24.281 -5.41 1 89.12 286 TYR B N 1
ATOM 5207 C CA . TYR B 1 286 ? 17.938 25.641 -5.578 1 89.12 286 TYR B CA 1
ATOM 5208 C C . TYR B 1 286 ? 17.859 26.406 -4.266 1 89.12 286 TYR B C 1
ATOM 5210 O O . TYR B 1 286 ? 18.812 27.094 -3.887 1 89.12 286 TYR B O 1
ATOM 5218 N N . ILE B 1 287 ? 16.781 26.297 -3.49 1 93.12 287 ILE B N 1
ATOM 5219 C CA . ILE B 1 287 ? 16.531 27.047 -2.271 1 93.12 287 ILE B CA 1
ATOM 5220 C C . ILE B 1 287 ? 17.578 26.672 -1.214 1 93.12 287 ILE B C 1
ATOM 5222 O O . ILE B 1 287 ? 18.234 27.547 -0.643 1 93.12 287 ILE B O 1
ATOM 5226 N N . TRP B 1 288 ? 17.828 25.453 -1.029 1 92.06 288 TRP B N 1
ATOM 5227 C CA . TRP B 1 288 ? 18.625 25.016 0.112 1 92.06 288 TRP B CA 1
ATOM 5228 C C . TRP B 1 288 ? 20.109 25.047 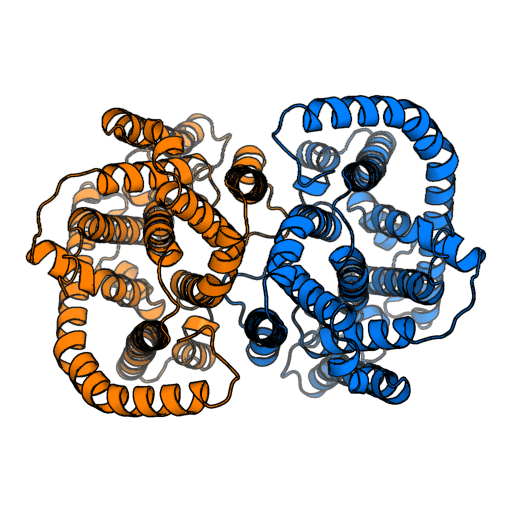-0.221 1 92.06 288 TRP B C 1
ATOM 5230 O O . TRP B 1 288 ? 20.938 25.328 0.646 1 92.06 288 TRP B O 1
ATOM 5240 N N . LYS B 1 289 ? 20.469 24.828 -1.474 1 89.5 289 LYS B N 1
ATOM 5241 C CA . LYS B 1 289 ? 21.875 24.734 -1.861 1 89.5 289 LYS B CA 1
ATOM 5242 C C . LYS B 1 289 ? 22.422 26.094 -2.277 1 89.5 289 LYS B C 1
ATOM 5244 O O . LYS B 1 289 ? 23.578 26.406 -1.994 1 89.5 289 LYS B O 1
ATOM 5249 N N . TYR B 1 290 ? 21.578 26.922 -2.965 1 89.81 290 TYR B N 1
ATOM 5250 C CA . TYR B 1 290 ? 22.141 28.125 -3.586 1 89.81 290 TYR B CA 1
ATOM 5251 C C . TYR B 1 290 ? 21.656 29.391 -2.885 1 89.81 290 TYR B C 1
ATOM 5253 O O . TYR B 1 290 ? 22.406 30.344 -2.727 1 89.81 290 TYR B O 1
ATOM 5261 N N . ILE B 1 291 ? 20.422 29.422 -2.486 1 93.38 291 ILE B N 1
ATOM 5262 C CA . ILE B 1 291 ? 19.891 30.625 -1.867 1 93.38 291 ILE B CA 1
ATOM 5263 C C . ILE B 1 291 ? 20.328 30.688 -0.405 1 93.38 291 ILE B C 1
ATOM 5265 O O . ILE B 1 291 ? 21.016 31.625 0.007 1 93.38 291 ILE B O 1
ATOM 5269 N N . PHE B 1 292 ? 20.031 29.641 0.351 1 94.06 292 PHE B N 1
ATOM 5270 C CA . PHE B 1 292 ? 20.328 29.656 1.779 1 94.06 292 PHE B CA 1
ATOM 5271 C C . PHE B 1 292 ? 21.672 28.984 2.064 1 94.06 292 PHE B C 1
ATOM 5273 O O . PHE B 1 292 ? 22.297 29.266 3.088 1 94.06 292 PHE B O 1
ATOM 5280 N N . ARG B 1 293 ? 22.203 28.047 1.175 1 91.81 293 ARG B N 1
ATOM 5281 C CA . ARG B 1 293 ? 23.484 27.375 1.298 1 91.81 293 ARG B CA 1
ATOM 5282 C C . ARG B 1 293 ? 23.641 26.734 2.674 1 91.81 293 ARG B C 1
ATOM 5284 O O . ARG B 1 293 ? 24.625 26.984 3.373 1 91.81 293 ARG B O 1
ATOM 5291 N N . ASN B 1 294 ? 22.703 25.938 3.012 1 88.81 294 ASN B N 1
ATOM 5292 C CA . ASN B 1 294 ? 22.594 25.312 4.332 1 88.81 294 ASN B CA 1
ATOM 5293 C C . ASN B 1 294 ? 23.922 24.703 4.777 1 88.81 294 ASN B C 1
ATOM 5295 O O . ASN B 1 294 ? 24.297 24.797 5.949 1 88.81 294 ASN B O 1
ATOM 5299 N N . ASN B 1 295 ? 24.625 24.094 3.904 1 86.12 295 ASN B N 1
ATOM 5300 C CA . ASN B 1 295 ? 25.844 23.359 4.227 1 86.12 295 ASN B CA 1
ATOM 5301 C C . ASN B 1 295 ? 26.906 24.266 4.812 1 86.12 295 ASN B C 1
ATOM 5303 O O . ASN B 1 295 ? 27.734 23.828 5.617 1 86.12 295 ASN B O 1
ATOM 5307 N N . THR B 1 296 ? 26.922 25.531 4.445 1 87.31 296 THR B N 1
ATOM 5308 C CA . THR B 1 296 ? 27.922 26.469 4.914 1 87.31 296 THR B CA 1
ATOM 5309 C C . THR B 1 296 ? 27.719 26.797 6.395 1 87.31 296 THR B C 1
ATOM 5311 O O . THR B 1 296 ? 28.625 27.281 7.062 1 87.31 296 THR B O 1
ATOM 5314 N N . PHE B 1 297 ? 26.578 26.5 6.883 1 87.19 297 PHE B N 1
ATOM 5315 C CA . PHE B 1 297 ? 26.266 26.844 8.266 1 87.19 297 PHE B CA 1
ATOM 5316 C C . PHE B 1 297 ? 26.344 25.609 9.164 1 87.19 297 PHE B C 1
ATOM 5318 O O . PHE B 1 297 ? 26.016 25.688 10.352 1 87.19 297 PHE B O 1
ATOM 5325 N N . LEU B 1 298 ? 26.703 24.547 8.609 1 83.44 298 LEU B N 1
ATOM 5326 C CA . LEU B 1 298 ? 26.75 23.281 9.336 1 83.44 298 LEU B CA 1
ATOM 5327 C C . LEU B 1 298 ? 27.484 23.453 10.656 1 83.44 298 LEU B C 1
ATOM 5329 O O . LEU B 1 298 ? 27.016 23 11.703 1 83.44 298 LEU B O 1
ATOM 5333 N N . ASN B 1 299 ? 28.672 24.125 10.68 1 81.38 299 ASN B N 1
ATOM 5334 C CA . ASN B 1 299 ? 29.5 24.266 11.875 1 81.38 299 ASN B CA 1
ATOM 5335 C C . ASN B 1 299 ? 29.422 25.688 12.43 1 81.38 299 ASN B C 1
ATOM 5337 O O . ASN B 1 299 ? 30.203 26.047 13.312 1 81.38 299 ASN B O 1
ATOM 5341 N N . SER B 1 300 ? 28.516 26.406 11.93 1 85.88 300 SER B N 1
ATOM 5342 C CA . SER B 1 300 ? 28.406 27.797 12.359 1 85.88 300 SER B CA 1
ATOM 5343 C C . SER B 1 300 ? 27.625 27.906 13.664 1 85.88 300 SER B C 1
ATOM 5345 O O . SER B 1 300 ? 26.672 27.156 13.883 1 85.88 300 SER B O 1
ATOM 5347 N N . LYS B 1 301 ? 27.969 28.828 14.555 1 85.06 301 LYS B N 1
ATOM 5348 C CA . LYS B 1 301 ? 27.234 29.125 15.773 1 85.06 301 LYS B CA 1
ATOM 5349 C C . LYS B 1 301 ? 25.875 29.766 15.461 1 85.06 301 LYS B C 1
ATOM 5351 O O . LYS B 1 301 ? 25 29.812 16.328 1 85.06 301 LYS B O 1
ATOM 5356 N N . PHE B 1 302 ? 25.719 30.172 14.188 1 89.06 302 PHE B N 1
ATOM 5357 C CA . PHE B 1 302 ? 24.5 30.859 13.797 1 89.06 302 PHE B CA 1
ATOM 5358 C C . PHE B 1 302 ? 23.531 29.906 13.094 1 89.06 302 PHE B C 1
ATOM 5360 O O . PHE B 1 302 ? 22.562 30.344 12.469 1 89.06 302 PHE B O 1
ATOM 5367 N N . LEU B 1 303 ? 23.797 28.672 13.18 1 87.75 303 LEU B N 1
ATOM 5368 C CA . LEU B 1 303 ? 22.969 27.672 12.5 1 87.75 303 LEU B CA 1
ATOM 5369 C C . LEU B 1 303 ? 21.5 27.812 12.898 1 87.75 303 LEU B C 1
ATOM 5371 O O . LEU B 1 303 ? 20.625 27.766 12.039 1 87.75 303 LEU B O 1
ATOM 5375 N N . VAL B 1 304 ? 21.266 28 14.18 1 87.94 304 VAL B N 1
ATOM 5376 C CA . VAL B 1 304 ? 19.906 28.078 14.688 1 87.94 304 VAL B CA 1
ATOM 5377 C C . VAL B 1 304 ? 19.188 29.297 14.102 1 87.94 304 VAL B C 1
ATOM 5379 O O . VAL B 1 304 ? 18.062 29.203 13.633 1 87.94 304 VAL B O 1
ATOM 5382 N N . PHE B 1 305 ? 19.859 30.375 14.062 1 92 305 PHE B N 1
ATOM 5383 C CA . PHE B 1 305 ? 19.281 31.609 13.531 1 92 305 PHE B CA 1
ATOM 5384 C C . PHE B 1 305 ? 19.078 31.484 12.023 1 92 305 PHE B C 1
ATOM 5386 O O . PHE B 1 305 ? 18.062 31.969 11.492 1 92 305 PHE B O 1
ATOM 5393 N N . HIS B 1 306 ? 20.031 30.875 11.383 1 93.62 306 HIS B N 1
ATOM 5394 C CA . HIS B 1 306 ? 19.922 30.656 9.945 1 93.62 306 HIS B CA 1
ATOM 5395 C C . HIS B 1 306 ? 18.703 29.781 9.617 1 93.62 306 HIS B C 1
ATOM 5397 O O . HIS B 1 306 ? 17.953 30.094 8.695 1 93.62 306 HIS B O 1
ATOM 5403 N N . ALA B 1 307 ? 18.516 28.734 10.43 1 92.25 307 ALA B N 1
ATOM 5404 C CA . ALA B 1 307 ? 17.406 27.812 10.211 1 92.25 307 ALA B CA 1
ATOM 5405 C C . ALA B 1 307 ? 16.062 28.5 10.43 1 92.25 307 ALA B C 1
ATOM 5407 O O . ALA B 1 307 ? 15.172 28.438 9.578 1 92.25 307 ALA B O 1
ATOM 5408 N N . ILE B 1 308 ? 15.914 29.156 11.5 1 94.75 308 ILE B N 1
ATOM 5409 C CA . ILE B 1 308 ? 14.672 29.844 11.828 1 94.75 308 ILE B CA 1
ATOM 5410 C C . ILE B 1 308 ? 14.383 30.906 10.773 1 94.75 308 ILE B C 1
ATOM 5412 O O . ILE B 1 308 ? 13.25 31.031 10.305 1 94.75 308 ILE B O 1
ATOM 5416 N N . GLY B 1 309 ? 15.414 31.688 10.438 1 96.25 309 GLY B N 1
ATOM 5417 C CA . GLY B 1 309 ? 15.25 32.688 9.406 1 96.25 309 GLY B CA 1
ATOM 5418 C C . GLY B 1 309 ? 14.805 32.094 8.078 1 96.25 309 GLY B C 1
ATOM 5419 O O . GLY B 1 309 ? 13.898 32.656 7.434 1 96.25 309 GLY B O 1
ATOM 5420 N N . ALA B 1 310 ? 15.445 31.031 7.664 1 95.88 310 ALA B N 1
ATOM 5421 C CA . ALA B 1 310 ? 15.094 30.375 6.402 1 95.88 310 ALA B CA 1
ATOM 5422 C C . ALA B 1 310 ? 13.648 29.891 6.418 1 95.88 310 ALA B C 1
ATOM 5424 O O . ALA B 1 310 ? 12.914 30.078 5.441 1 95.88 310 ALA B O 1
ATOM 5425 N N . ILE B 1 311 ? 13.188 29.297 7.516 1 96.69 311 ILE B N 1
ATOM 5426 C CA . ILE B 1 311 ? 11.844 28.75 7.645 1 96.69 311 ILE B CA 1
ATOM 5427 C C . ILE B 1 311 ? 10.812 29.859 7.535 1 96.69 311 ILE B C 1
ATOM 5429 O O . ILE B 1 311 ? 9.836 29.75 6.789 1 96.69 311 ILE B O 1
ATOM 5433 N N . ILE B 1 312 ? 11.07 30.938 8.195 1 97.56 312 ILE B N 1
ATOM 5434 C CA . ILE B 1 312 ? 10.148 32.062 8.195 1 97.56 312 ILE B CA 1
ATOM 5435 C C . ILE B 1 312 ? 10.102 32.688 6.809 1 97.56 312 ILE B C 1
ATOM 5437 O O . ILE B 1 312 ? 9.023 33 6.289 1 97.56 312 ILE B O 1
ATOM 5441 N N . ILE B 1 313 ? 11.219 32.875 6.18 1 98 313 ILE B N 1
ATOM 5442 C CA . ILE B 1 313 ? 11.289 33.5 4.871 1 98 313 ILE B CA 1
ATOM 5443 C C . ILE B 1 313 ? 10.57 32.656 3.836 1 98 313 ILE B C 1
ATOM 5445 O O . ILE B 1 313 ? 9.789 33.156 3.031 1 98 313 ILE B O 1
ATOM 5449 N N . ILE B 1 314 ? 10.805 31.375 3.891 1 97.94 314 ILE B N 1
ATOM 5450 C CA . ILE B 1 314 ? 10.156 30.469 2.955 1 97.94 314 ILE B CA 1
ATOM 5451 C C . ILE B 1 314 ? 8.641 30.531 3.145 1 97.94 314 ILE B C 1
ATOM 5453 O O . ILE B 1 314 ? 7.891 30.641 2.172 1 97.94 314 ILE B O 1
ATOM 5457 N N . PHE B 1 315 ? 8.227 30.484 4.406 1 98.19 315 PHE B N 1
ATOM 5458 C CA . PHE B 1 315 ? 6.805 30.516 4.711 1 98.19 315 PHE B CA 1
ATOM 5459 C C . PHE B 1 315 ? 6.168 31.797 4.191 1 98.19 315 PHE B C 1
ATOM 5461 O O . PHE B 1 315 ? 5.145 31.766 3.506 1 98.19 315 PHE B O 1
ATOM 5468 N N . VAL B 1 316 ? 6.789 32.906 4.391 1 98 316 VAL B N 1
ATOM 5469 C CA . VAL B 1 316 ? 6.23 34.188 4.051 1 98 316 VAL B CA 1
ATOM 5470 C C . VAL B 1 316 ? 6.246 34.375 2.535 1 98 316 VAL B C 1
ATOM 5472 O O . VAL B 1 316 ? 5.246 34.812 1.944 1 98 316 VAL B O 1
ATOM 5475 N N . VAL B 1 317 ? 7.32 34.094 1.874 1 98.06 317 VAL B N 1
ATOM 5476 C CA . VAL B 1 317 ? 7.465 34.281 0.437 1 98.06 317 VAL B CA 1
ATOM 5477 C C . VAL B 1 317 ? 6.504 33.375 -0.317 1 98.06 317 VAL B C 1
ATOM 5479 O O . VAL B 1 317 ? 5.789 33.812 -1.219 1 98.06 317 VAL B O 1
ATOM 5482 N N . CYS B 1 318 ? 6.465 32.125 0.091 1 98.25 318 CYS B N 1
ATOM 5483 C CA . CYS B 1 318 ? 5.578 31.172 -0.582 1 98.25 318 CYS B CA 1
ATOM 5484 C C . CYS B 1 318 ? 4.117 31.531 -0.338 1 98.25 318 CYS B C 1
ATOM 5486 O O . CYS B 1 318 ? 3.279 31.375 -1.227 1 98.25 318 CYS B O 1
ATOM 5488 N N . MET B 1 319 ? 3.859 31.984 0.869 1 97.81 319 MET B N 1
ATOM 5489 C CA . MET B 1 319 ? 2.506 32.438 1.182 1 97.81 319 MET B CA 1
ATOM 5490 C C . MET B 1 319 ? 2.104 33.625 0.29 1 97.81 319 MET B C 1
ATOM 5492 O O . MET B 1 319 ? 0.988 33.656 -0.232 1 97.81 319 MET B O 1
ATOM 5496 N N . ALA B 1 320 ? 2.961 34.5 0.137 1 97.81 320 ALA B N 1
ATOM 5497 C CA . ALA B 1 320 ? 2.691 35.688 -0.692 1 97.81 320 ALA B CA 1
ATOM 5498 C C . ALA B 1 320 ? 2.461 35.281 -2.146 1 97.81 320 ALA B C 1
ATOM 5500 O O . ALA B 1 320 ? 1.514 35.75 -2.783 1 97.81 320 ALA B O 1
ATOM 5501 N N . ILE B 1 321 ? 3.287 34.406 -2.648 1 97.88 321 ILE B N 1
ATOM 5502 C CA . ILE B 1 321 ? 3.156 33.938 -4.023 1 97.88 321 ILE B CA 1
ATOM 5503 C C . ILE B 1 321 ? 1.803 33.25 -4.207 1 97.88 321 ILE B C 1
ATOM 5505 O O . ILE B 1 321 ? 1.116 33.5 -5.203 1 97.88 321 ILE B O 1
ATOM 5509 N N . ASP B 1 322 ? 1.405 32.469 -3.221 1 98.19 322 ASP B N 1
ATOM 5510 C CA . ASP B 1 322 ? 0.156 31.719 -3.342 1 98.19 322 ASP B CA 1
ATOM 5511 C C . ASP B 1 322 ? -1.05 32.656 -3.266 1 98.19 322 ASP B C 1
ATOM 5513 O O . ASP B 1 322 ? -2.051 32.438 -3.953 1 98.19 322 ASP B O 1
ATOM 5517 N N . LYS B 1 323 ? -0.94 33.719 -2.389 1 97.5 323 LYS B N 1
ATOM 5518 C CA . LYS B 1 323 ? -2.039 34.656 -2.309 1 97.5 323 LYS B CA 1
ATOM 5519 C C . LYS B 1 323 ? -2.211 35.406 -3.625 1 97.5 323 LYS B C 1
ATOM 5521 O O . LYS B 1 323 ? -3.338 35.688 -4.047 1 97.5 323 LYS B O 1
ATOM 5526 N N . ILE B 1 324 ? -1.178 35.688 -4.258 1 96.94 324 ILE B N 1
ATOM 5527 C CA . ILE B 1 324 ? -1.217 36.344 -5.562 1 96.94 324 ILE B CA 1
ATOM 5528 C C . ILE B 1 324 ? -1.832 35.375 -6.59 1 96.94 324 ILE B C 1
ATOM 5530 O O . ILE B 1 324 ? -2.699 35.781 -7.371 1 96.94 324 ILE B O 1
ATOM 5534 N N . ARG B 1 325 ? -1.424 34.125 -6.551 1 96.12 325 ARG B N 1
ATOM 5535 C CA . ARG B 1 325 ? -1.964 33.125 -7.461 1 96.12 325 ARG B CA 1
ATOM 5536 C C . ARG B 1 325 ? -3.471 32.969 -7.277 1 96.12 325 ARG B C 1
ATOM 5538 O O . ARG B 1 325 ? -4.215 32.906 -8.258 1 96.12 325 ARG B O 1
ATOM 5545 N N . ILE B 1 326 ? -3.906 32.969 -6.059 1 95.94 326 ILE B N 1
ATOM 5546 C CA . ILE B 1 326 ? -5.324 32.812 -5.754 1 95.94 326 ILE B CA 1
ATOM 5547 C C . ILE B 1 326 ? -6.105 34 -6.34 1 95.94 326 ILE B C 1
ATOM 5549 O O . ILE B 1 326 ? -7.145 33.781 -6.977 1 95.94 326 ILE B O 1
ATOM 5553 N N . SER B 1 327 ? -5.574 35.156 -6.23 1 94.88 327 SER B N 1
ATOM 5554 C CA . SER B 1 327 ? -6.27 36.344 -6.668 1 94.88 327 SER B CA 1
ATOM 5555 C C . SER B 1 327 ? -6.211 36.5 -8.18 1 94.88 327 SER B C 1
ATOM 5557 O O . SER B 1 327 ? -7.211 36.844 -8.812 1 94.88 327 SER B O 1
ATOM 5559 N N . LEU B 1 328 ? -5.129 36.188 -8.805 1 94.75 328 LEU B N 1
ATOM 5560 C CA . LEU B 1 328 ? -4.91 36.5 -10.211 1 94.75 328 LEU B CA 1
ATOM 5561 C C . LEU B 1 328 ? -5.289 35.344 -11.109 1 94.75 328 LEU B C 1
ATOM 5563 O O . LEU B 1 328 ? -5.672 35.531 -12.266 1 94.75 328 LEU B O 1
ATOM 5567 N N . VAL B 1 329 ? -5.121 34.188 -10.594 1 94.38 329 VAL B N 1
ATOM 5568 C CA . VAL B 1 329 ? -5.266 33.031 -11.484 1 94.38 329 VAL B CA 1
ATOM 5569 C C . VAL B 1 329 ? -6.477 32.188 -11.062 1 94.38 329 VAL B C 1
ATOM 5571 O O . VAL B 1 329 ? -7.391 31.984 -11.867 1 94.38 329 VAL B O 1
ATOM 5574 N N . GLU B 1 330 ? -6.531 31.766 -9.828 1 92.81 330 GLU B N 1
ATOM 5575 C CA . GLU B 1 330 ? -7.559 30.828 -9.375 1 92.81 330 GLU B CA 1
ATOM 5576 C C . GLU B 1 330 ? -8.953 31.438 -9.508 1 92.81 330 GLU B C 1
ATOM 5578 O O . GLU B 1 330 ? -9.867 30.812 -10.047 1 92.81 330 GLU B O 1
ATOM 5583 N N . ARG B 1 331 ? -9.133 32.625 -9.031 1 92.5 331 ARG B N 1
ATOM 5584 C CA . ARG B 1 331 ? -10.453 33.25 -9.016 1 92.5 331 ARG B CA 1
ATOM 5585 C C . ARG B 1 331 ? -11.008 33.438 -10.422 1 92.5 331 ARG B C 1
ATOM 5587 O O . ARG B 1 331 ? -12.117 32.969 -10.719 1 92.5 331 ARG B O 1
ATOM 5594 N N . PRO B 1 332 ? -10.289 34 -11.344 1 93.19 332 PRO B N 1
ATOM 5595 C CA . PRO B 1 332 ? -10.797 34.125 -12.711 1 93.19 332 PRO B CA 1
ATOM 5596 C C . PRO B 1 332 ? -11 32.75 -13.383 1 93.19 332 PRO B C 1
ATOM 5598 O O . PRO B 1 332 ? -11.977 32.562 -14.117 1 93.19 332 PRO B O 1
ATOM 5601 N N . LEU B 1 333 ? -10.086 31.859 -13.172 1 91.88 333 LEU B N 1
ATOM 5602 C CA . LEU B 1 333 ? -10.188 30.531 -13.781 1 91.88 333 LEU B CA 1
ATOM 5603 C C . LEU B 1 333 ? -11.422 29.797 -13.281 1 91.88 333 LEU B C 1
ATOM 5605 O O . LEU B 1 333 ? -12.141 29.172 -14.07 1 91.88 333 LEU B O 1
ATOM 5609 N N . TRP B 1 334 ? -11.633 29.859 -12.023 1 91.06 334 TRP B N 1
ATOM 5610 C CA . TRP B 1 334 ? -12.773 29.172 -11.438 1 91.06 334 TRP B CA 1
ATOM 5611 C C . TRP B 1 334 ? -14.086 29.797 -11.906 1 91.06 334 TRP B C 1
ATOM 5613 O O . TRP B 1 334 ? -15.078 29.094 -12.102 1 91.06 334 TRP B O 1
ATOM 5623 N N . LYS B 1 335 ? -14.109 31.094 -12.062 1 91.25 335 LYS B N 1
ATOM 5624 C CA . LYS B 1 335 ? -15.289 31.781 -12.594 1 91.25 335 LYS B CA 1
ATOM 5625 C C . LYS B 1 335 ? -15.609 31.297 -14.008 1 91.25 335 LYS B C 1
ATOM 5627 O O . LYS B 1 335 ? -16.781 31.156 -14.375 1 91.25 335 LYS B O 1
ATOM 5632 N N . ALA B 1 336 ? -14.641 30.922 -14.703 1 91.81 336 ALA B N 1
ATOM 5633 C CA . ALA B 1 336 ? -14.812 30.484 -16.094 1 91.81 336 ALA B CA 1
ATOM 5634 C C . ALA B 1 336 ? -15.203 29.016 -16.156 1 91.81 336 ALA B C 1
ATOM 5636 O O . ALA B 1 336 ? -16.031 28.641 -16.984 1 91.81 336 ALA B O 1
ATOM 5637 N N . ILE B 1 337 ? -14.68 28.188 -15.266 1 91.19 337 ILE B N 1
ATOM 5638 C CA . ILE B 1 337 ? -14.789 26.734 -15.43 1 91.19 337 ILE B CA 1
ATOM 5639 C C . ILE B 1 337 ? -15.961 26.219 -14.594 1 91.19 337 ILE B C 1
ATOM 5641 O O . ILE B 1 337 ? -16.578 25.203 -14.945 1 91.19 337 ILE B O 1
ATOM 5645 N N . ASN B 1 338 ? -16.266 26.891 -13.516 1 88.94 338 ASN B N 1
ATOM 5646 C CA . ASN B 1 338 ? -17.25 26.406 -12.562 1 88.94 338 ASN B CA 1
ATOM 5647 C C . ASN B 1 338 ? -18.594 26.125 -13.242 1 88.94 338 ASN B C 1
ATOM 5649 O O . ASN B 1 338 ? -19.188 25.062 -13.023 1 88.94 338 ASN B O 1
ATOM 5653 N N . PRO B 1 339 ? -19.094 27.031 -14.133 1 89.56 339 PRO B N 1
ATOM 5654 C CA . PRO B 1 339 ? -20.359 26.75 -14.812 1 89.56 339 PRO B CA 1
ATOM 5655 C C . PRO B 1 339 ? -20.281 25.547 -15.734 1 89.56 339 PRO B C 1
ATOM 5657 O O . PRO B 1 339 ? -21.25 24.797 -15.867 1 89.56 339 PRO B O 1
ATOM 5660 N N . LYS B 1 340 ? -19.219 25.297 -16.344 1 89.94 340 LYS B N 1
ATOM 5661 C CA . LYS B 1 340 ? -19.047 24.156 -17.234 1 89.94 340 LYS B CA 1
ATOM 5662 C C . LYS B 1 340 ? -19.016 22.844 -16.453 1 89.94 340 LYS B C 1
ATOM 5664 O O . LYS B 1 340 ? -19.562 21.828 -16.906 1 89.94 340 LYS B O 1
ATOM 5669 N N . ILE B 1 341 ? -18.391 22.906 -15.289 1 89.19 341 ILE B N 1
ATOM 5670 C CA . ILE B 1 341 ? -18.328 21.734 -14.43 1 89.19 341 ILE B CA 1
ATOM 5671 C C . ILE B 1 341 ? -19.719 21.391 -13.906 1 89.19 341 ILE B C 1
ATOM 5673 O O . ILE B 1 341 ? -20.094 20.219 -13.852 1 89.19 341 ILE B O 1
ATOM 5677 N N . ASP B 1 342 ? -20.359 22.391 -13.57 1 88.38 342 ASP B N 1
ATOM 5678 C CA . ASP B 1 342 ? -21.734 22.172 -13.102 1 88.38 342 ASP B CA 1
ATOM 5679 C C . ASP B 1 342 ? -22.578 21.516 -14.188 1 88.38 342 ASP B C 1
ATOM 5681 O O . ASP B 1 342 ? -23.359 20.609 -13.898 1 88.38 342 ASP B O 1
ATOM 5685 N N . LYS B 1 343 ? -22.438 21.953 -15.406 1 87.12 343 LYS B N 1
ATOM 5686 C CA . LYS B 1 343 ? -23.172 21.359 -16.531 1 87.12 343 LYS B CA 1
ATOM 5687 C C . LYS B 1 343 ? -22.766 19.906 -16.75 1 87.12 343 LYS B C 1
ATOM 5689 O O . LYS B 1 343 ? -23.625 19.062 -17 1 87.12 343 LYS B O 1
ATOM 5694 N N . LEU B 1 344 ? -21.516 19.656 -16.578 1 84 344 LEU B N 1
ATOM 5695 C CA . LEU B 1 344 ? -21.016 18.297 -16.734 1 84 344 LEU B CA 1
ATOM 5696 C C . LEU B 1 344 ? -21.547 17.391 -15.641 1 84 344 LEU B C 1
ATOM 5698 O O . LEU B 1 344 ? -21.906 16.234 -15.906 1 84 344 LEU B O 1
ATOM 5702 N N . MET B 1 345 ? -21.5 17.828 -14.461 1 82.44 345 MET B N 1
ATOM 5703 C CA . MET B 1 345 ? -21.969 17.047 -13.328 1 82.44 345 MET B CA 1
ATOM 5704 C C . MET B 1 345 ? -23.453 16.719 -13.469 1 82.44 345 MET B C 1
ATOM 5706 O O . MET B 1 345 ? -23.891 15.633 -13.109 1 82.44 345 MET B O 1
ATOM 5710 N N . ILE B 1 346 ? -24.25 17.641 -13.984 1 78.75 346 ILE B N 1
ATOM 5711 C CA . ILE B 1 346 ? -25.672 17.422 -14.227 1 78.75 346 ILE B CA 1
ATOM 5712 C C . ILE B 1 346 ? -25.844 16.359 -15.305 1 78.75 346 ILE B C 1
ATOM 5714 O O . ILE B 1 346 ? -26.703 15.484 -15.18 1 78.75 346 ILE B O 1
ATOM 5718 N N . LYS B 1 347 ? -25.031 16.297 -16.266 1 76.88 347 LYS B N 1
ATOM 5719 C CA . LYS B 1 347 ? -25.094 15.312 -17.344 1 76.88 347 LYS B CA 1
ATOM 5720 C C . LYS B 1 347 ? -24.75 13.914 -16.844 1 76.88 347 LYS B C 1
ATOM 5722 O O . LYS B 1 347 ? -25.406 12.938 -17.219 1 76.88 347 LYS B O 1
ATOM 5727 N N . VAL B 1 348 ? -23.766 13.891 -15.992 1 73.94 348 VAL B N 1
ATOM 5728 C CA . VAL B 1 348 ? -23.312 12.609 -15.445 1 73.94 348 VAL B CA 1
ATOM 5729 C C . VAL B 1 348 ? -24.375 12.055 -14.5 1 73.94 348 VAL B C 1
ATOM 5731 O O . VAL B 1 348 ? -24.609 10.844 -14.461 1 73.94 348 VAL B O 1
ATOM 5734 N N . SER B 1 349 ? -24.844 12.852 -13.648 1 70.44 349 SER B N 1
ATOM 5735 C CA . SER B 1 349 ? -25.875 12.422 -12.727 1 70.44 349 SER B CA 1
ATOM 5736 C C . SER B 1 349 ? -27.094 11.883 -13.469 1 70.44 349 SER B C 1
ATOM 5738 O O . SER B 1 349 ? -27.781 10.992 -12.977 1 70.44 349 SER B O 1
ATOM 5740 N N . LYS B 1 350 ? -27.375 12.398 -14.523 1 62.22 350 LYS B N 1
ATOM 5741 C CA . LYS B 1 350 ? -28.484 11.906 -15.328 1 62.22 350 LYS B CA 1
ATOM 5742 C C . LYS B 1 350 ? -28.188 10.523 -15.898 1 62.22 350 LYS B C 1
ATOM 5744 O O . LYS B 1 350 ? -29.094 9.703 -16.078 1 62.22 350 LYS B O 1
ATOM 5749 N N . CYS B 1 351 ? -26.953 10.398 -16.125 1 54.09 351 CYS B N 1
ATOM 5750 C CA . CYS B 1 351 ? -26.547 9.07 -16.578 1 54.09 351 CYS B CA 1
ATOM 5751 C C . CYS B 1 351 ? -26.391 8.125 -15.391 1 54.09 351 CYS B C 1
ATOM 5753 O O . CYS B 1 351 ? -26.188 6.922 -15.578 1 54.09 351 CYS B O 1
ATOM 5755 N N . LYS B 1 352 ? -27.359 7.676 -14.703 1 51.16 352 LYS B N 1
ATOM 5756 C CA . LYS B 1 352 ? -27.5 6.82 -13.523 1 51.16 352 LYS B CA 1
ATOM 5757 C C . LYS B 1 352 ? -26.141 6.301 -13.055 1 51.16 352 LYS B C 1
ATOM 5759 O O . LYS B 1 352 ? -26.078 5.355 -12.266 1 51.16 352 LYS B O 1
ATOM 5764 N N . LEU B 1 353 ? -25.188 6.762 -13.672 1 47.16 353 LEU B N 1
ATOM 5765 C CA . LEU B 1 353 ? -23.922 6.152 -13.289 1 47.16 353 LEU B CA 1
ATOM 5766 C C . LEU B 1 353 ? -23.516 6.555 -11.875 1 47.16 353 LEU B C 1
ATOM 5768 O O . LEU B 1 353 ? -22.953 5.75 -11.133 1 47.16 353 LEU B O 1
ATOM 5772 N N . ILE B 1 354 ? -23.453 7.895 -11.414 1 49.25 354 ILE B N 1
ATOM 5773 C CA . ILE B 1 354 ? -22.781 8.258 -10.18 1 49.25 354 ILE B CA 1
ATOM 5774 C C . ILE B 1 354 ? -23.781 8.781 -9.164 1 49.25 354 ILE B C 1
ATOM 5776 O O . ILE B 1 354 ? -24.109 9.969 -9.156 1 49.25 354 ILE B O 1
ATOM 5780 N N . GLU B 1 355 ? -24.781 8.141 -8.875 1 45.81 355 GLU B N 1
ATOM 5781 C CA . GLU B 1 355 ? -25.609 8.664 -7.801 1 45.81 355 GLU B CA 1
ATOM 5782 C C . GLU B 1 355 ? -24.781 8.977 -6.562 1 45.81 355 GLU B C 1
ATOM 5784 O O . GLU B 1 355 ? -25.234 9.703 -5.668 1 45.81 355 GLU B O 1
ATOM 5789 N N . MET B 1 356 ? -23.703 8.281 -6.328 1 45.03 356 MET B N 1
ATOM 5790 C CA . MET B 1 356 ? -22.984 8.445 -5.066 1 45.03 356 MET B CA 1
ATOM 5791 C C . MET B 1 356 ? -22.328 9.82 -4.984 1 45.03 356 MET B C 1
ATOM 5793 O O . MET B 1 356 ? -21.859 10.219 -3.92 1 45.03 356 MET B O 1
ATOM 5797 N N . PHE B 1 357 ? -22.234 10.539 -6.133 1 42.44 357 PHE B N 1
ATOM 5798 C CA . PHE B 1 357 ? -21.562 11.828 -6.129 1 42.44 357 PHE B CA 1
ATOM 5799 C C . PHE B 1 357 ? -22.562 12.961 -5.922 1 42.44 357 PHE B C 1
ATOM 5801 O O . PHE B 1 357 ? -22.188 14.141 -5.984 1 42.44 357 PHE B O 1
ATOM 5808 N N . THR B 1 358 ? -23.75 12.703 -5.945 1 36.34 358 THR B N 1
ATOM 5809 C CA . THR B 1 358 ? -24.734 13.719 -5.602 1 36.34 358 THR B CA 1
ATOM 5810 C C . THR B 1 358 ? -25.359 13.422 -4.242 1 36.34 358 THR B C 1
ATOM 5812 O O . THR B 1 358 ? -25.578 12.258 -3.893 1 36.34 358 THR B O 1
#

InterPro domains:
  IPR002656 Acyltransferase 3 domain [PF01757] (9-320)

pLDDT: mean 88.31, std 12.77, range [27.89, 98.69]

Secondary structure (DSSP, 8-state):
-------HHHHHHHHHHHHHHHHHHHHHTS-----GGG--TT-TTTS-GGGHHHHHHHHHHHHHHHHTTS---HHHHHHHHHHHHHHHHHHHHHHHHHTTT---HHHHHHHHSHHHHTSSHHHHHHHHHHHHHHHHHHHHHHS-HHHHHHHHHHHHIIIIIHHHHH---TTS--HHHHHHHHHHHHHHHHH-TTTTGGGG-HHHHHHHHHHHHHHHHHHHHHHHHH--S-TTTT-STT-HHHHHHHHHHHHHHHT------HHHHHHHTTHHHHHHHHT-HHHHHHIIIIIS-GGGGTT-TTHHHHHHHHHHHHHHHHHHHHHHHIIIIIHHHHHHHHHHHHHHHHHHHHTTT-STT-/-------HHHHHHHHHHHHHHHHHHHHHTS-----GGG--TT-TTTSGGGGHHHHHHHHHHHHHHHHTTS---HHHHHHHHHHHHHHHHHHHHHHHHHTTT---HHHHHHHHSHHHHTSSHHHHHHHHHHHHHHHHHHHHHHS-HHHHHHHHHHHHIIIIIHHHHH---TTS--HHHHHHHHHHHHHHHHH-TTTTGGGG-HHHHHHHHHHHHHHHHHHHHHHHHH--S-TTTT-STT-HHHHHHHHHHHHHHHT------HHHHHHHTTHHHHHHHHT-HHHHHHIIIIIS-GGGGTT-TTHHHHHHHHHHHHHHHHHHHHHHHIIIIIHHHHHHHHHHHHHHHHHHHHTTS-STT-

Radius of gyration: 27.59 Å; Cα contacts (8 Å, |Δi|>4): 902; chains: 2; bounding box: 58×74×62 Å

Nearest PDB structures (foldseek):
  6w4s-assembly1_F  TM=1.837E-01  e=1.782E+00  Homo sapiens
  8vli-assembly1_B  TM=4.746E-01  e=1.103E+00  Homo sapiens

Solvent-accessible surface area (backbone atoms only — not comparable to full-atom values): 36925 Å² total; per-residue (Å²): 130,84,70,78,75,74,63,31,26,54,29,45,47,48,46,52,22,49,53,40,30,47,44,7,46,52,19,65,57,18,65,61,86,61,61,78,82,69,62,61,86,87,38,53,63,60,66,27,43,38,51,22,44,31,25,55,47,31,53,38,31,55,46,18,41,53,48,56,81,48,76,62,52,67,67,58,54,50,51,55,50,49,54,53,42,48,50,39,38,49,50,49,52,52,47,29,61,76,55,71,56,78,60,56,69,68,57,52,53,34,27,75,33,31,50,54,47,28,69,43,45,64,58,19,28,47,52,50,48,59,69,43,39,60,59,52,35,51,33,56,72,70,41,55,73,61,54,48,50,49,55,43,50,54,46,41,41,56,52,21,50,42,26,52,77,70,69,26,49,44,30,48,67,36,59,44,61,48,48,50,40,42,21,51,51,25,28,47,47,62,75,35,48,79,84,43,49,83,63,59,38,56,68,58,20,53,51,43,31,54,52,22,48,50,59,42,51,41,33,42,56,44,23,70,74,68,63,78,49,60,48,61,68,42,36,44,84,38,13,49,46,40,51,49,23,18,51,22,50,46,39,40,32,67,65,42,89,49,69,81,41,71,66,49,46,57,56,34,72,27,44,65,44,30,49,58,52,57,60,28,73,74,46,32,54,45,45,27,58,68,70,66,31,43,50,77,32,69,87,40,94,53,33,66,58,51,49,54,50,50,47,52,50,49,51,52,53,33,33,52,54,33,53,47,42,43,64,70,45,47,49,58,50,46,68,65,44,48,63,57,49,52,53,48,52,55,54,42,49,67,45,77,66,47,62,81,63,103,127,83,69,78,74,74,64,31,27,54,30,43,48,49,45,52,23,49,53,40,32,46,45,8,47,51,20,65,57,17,64,60,87,60,62,78,84,69,61,59,86,88,37,54,63,59,67,26,42,36,51,22,44,30,25,54,47,33,55,37,30,54,46,18,42,54,49,56,82,48,76,61,52,69,66,58,53,50,51,54,51,50,54,53,41,50,50,38,38,49,50,50,51,54,47,29,62,75,55,70,56,78,62,55,68,68,57,52,51,34,28,76,35,31,50,54,45,28,69,42,45,66,57,18,28,48,52,48,47,58,70,43,39,58,59,53,36,52,34,55,72,70,38,54,73,61,54,48,50,49,53,43,50,54,46,43,40,55,52,21,49,42,26,51,77,68,68,26,47,45,30,46,66,36,60,44,61,48,47,49,39,41,21,51,52,24,28,45,47,60,76,37,49,81,84,43,48,83,63,58,40,55,69,58,20,52,50,43,30,52,52,22,47,51,59,40,50,43,34,41,55,43,21,71,73,67,61,79,48,60,48,61,67,42,37,45,83,39,14,48,46,40,51,48,23,18,51,23,50,45,41,38,32,66,67,43,91,48,68,79,41,70,66,49,46,56,56,33,73,28,44,65,44,30,50,58,52,58,60,28,73,75,46,30,53,44,46,27,59,67,71,66,30,43,50,77,32,70,86,41,92,53,35,64,59,52,50,54,50,50,46,51,49,50,52,52,52,32,34,51,53,34,54,49,42,43,65,69,44,48,50,58,50,45,67,64,45,49,62,57,48,52,54,48,53,54,54,44,48,69,54,73,65,46,60,83,62,104

Sequence (716 aa):
MYKKQRSSNLELLRIICILIIILSHYSVHGDFNINAASIPFNKFFIQSSGLGEIGVDCFIFISGYFLVNSTFNFKKLLKLELEVLLYSIGIAIIYYVVSHGNIGMKEMIKACLPTLSGQYWFMSAYILLYMLSPFINLLIKSLSQRMHLLCIMVLFSIYILIPTFTMFTIAGSSNIMLFITLYLIAAYIRLYPNATNYFNHMKLNIIMIVLSYIIIILPIIIYSKLGIISYNYFMGAHSLPLVVCSLSLFLAFKNMNISYNRIINWLAGSVLGVYLIHDNPIVRNYIWKYIFRNNTFLNSKFLVFHAIGAIIIIFVVCMAIDKIRISLVERPLWKAINPKIDKLMIKVSKCKLIEMFTMYKKQRSSNLELLRIICILIIILSHYSVHGDFNINAASIPFNKFFIQSSGLGEIGVDCFIFISGYFLVNSTFNFKKLLKLELEVLLYSIGIAIIYYVVSHGNIGMKEMIKACLPTLSGQYWFMSAYILLYMLSPFINLLIKSLSQRMHLLCIMVLFSIYILIPTFTMFTIAGSSNIMLFITLYLIAAYIRLYPNATNYFNHMKLNIIMIVLSYIIIILPIIIYSKLGIISYNYFMGAHSLPLVVCSLSLFLAFKNMNISYNRIINWLAGSVLGVYLIHDNPIVRNYIWKYIFRNNTFLNSKFLVFHAIGAIIIIFVVCMAIDKIRISLVERPLWKAINPKIDKLMIKVSKCKLIEMFT

Organism: NCBI:txid1812858